Protein AF-A0A395UZF6-F1 (afdb_monomer_lite)

pLDDT: mean 83.6, std 13.87, range [28.94, 97.88]

Foldseek 3Di:
DLVVLLVCVVVVPPCSLVVLVVCLVVLVVVLVVDDDPPLVVNLVSLQSSLSSCVVPPNVSSLVSNLVSLLGPVNCVVAPLVCLLLPQLLLLLLLCLVVVLDPPVVSLVLLVLSLVLLVLVCVSDPNDDRLNSLLSSLVSCLVGPLVSSVVSVVVCVVSLNDELVSLLVNLLSCLVVLHDPVVSVVSLVSHDVPDPQLQSLLSVLLSLLSNLPDPSDDPVSNVVSLVVNLVSQQVQSDDPPDDDDPVSVVSNVVSCVVVVHDGRDDDDDDDDDDDPPPLQVVLLVQLLPDDEPVSLVVSLVCVLDVVSVHEDQDLVSLLSNLVSCCVHVVACVSVLVSCVSQLPPADCVSHNRSVPSLSNLLSRCVPPNCDPVVVVSCVVSDHSNSLSSPLSSCVNVPVSVVSVVSSVVSSVVSPSSRDDPVVVVVVVD

Secondary structure (DSSP, 8-state):
-HHHHHHHHHTT-TTHHHHHHHHHHHHHHHHHT---S-HHHHHHHHHHHHHHHTTT-HHHHHHHHHHHHHSHHHHHHTTHHIIIIIIIHHHHHHHHHTT-S-HHHHHHHHHHHHHHHHHHHHHS-SSS-HHHHHHHHHHHHHH-HHHHHHHHHHHHHTT---HHHHHHHHHHHHHHT--HHHHHHGGGGS--SS--HHHHHHHHHHHHHHHH-TTS-HHHHHHHHHHHHHHHHTT---TTPPPPHHHHHHHHHHHHHHT-----------------HHHHHHHHHHHT--SHHHHHHHHHHHH-GGG------HHHHHHHHHHHHHHHSSSHHHHHHHHHTTTTT-SSSSTTGGGTHHHHHHHHHHH-S-HHHHHHHHHS--TTHHHHHHHHHHHTT-HHHHHHHHHHHHHHHHHH---HHHHHTT--

Sequence (428 aa):
MGLLFKVLKTENTEGCNKLIRRFLPCINQSYQSNESFDITENVKKYFEIAYLYTNLDSDKSLEYIRKGLNSGVIRHGWRKDGIVDHFLLDALSIMWNKYYFELQELQGFTKKYFQMVLAINQITDENYRCSAIKKIIEILLENDFELAKDMMKAVVSNNLHINELILQYCMALVKVGEPVDEIVSWFDYFDIVNHNEESISMKLQILLMIYKSDWYDKKEKESIRDKIRYYADEGWISTPVQWDEDLFQFYLNFCQNENIDAHLRNMTKEYEAEKNSEKNKFCKKIAKCKTKKYLQKLCDELMDYHNHIIIQSGDDWDMIVDKVYEIDGNADKILAYMEACKYPHDVYYTSNSSYFYMPLGRIIEKEGLTTKVWNHLKKNGGYGDFISIIRAYDYINNKKMCKRLFTRFFQYCEFLVYDESYYEQNTE

Organism: NCBI:txid39491

Structure (mmCIF, N/CA/C/O backbone):
data_AF-A0A395UZF6-F1
#
_entry.id   AF-A0A395UZF6-F1
#
loop_
_atom_site.group_PDB
_atom_site.id
_atom_site.type_symbol
_atom_site.label_atom_id
_atom_site.label_alt_id
_atom_site.label_comp_id
_atom_site.label_asym_id
_atom_site.label_entity_id
_atom_site.label_seq_id
_atom_site.pdbx_PDB_ins_code
_atom_site.Cartn_x
_atom_site.Cartn_y
_atom_site.Cartn_z
_atom_site.occupancy
_atom_site.B_iso_or_equiv
_atom_site.auth_seq_id
_atom_site.auth_comp_id
_atom_site.auth_asym_id
_atom_site.auth_atom_id
_atom_site.pdbx_PDB_model_num
ATOM 1 N N . MET A 1 1 ? -45.062 -8.451 -4.310 1.00 66.44 1 MET A N 1
ATOM 2 C CA . MET A 1 1 ? -44.819 -9.830 -3.817 1.00 66.44 1 MET A CA 1
ATOM 3 C C . MET A 1 1 ? -43.603 -9.933 -2.899 1.00 66.44 1 MET A C 1
ATOM 5 O O . MET A 1 1 ? -43.775 -10.458 -1.811 1.00 66.44 1 MET A O 1
ATOM 9 N N . GLY A 1 2 ? -42.418 -9.416 -3.262 1.00 70.94 2 GLY A N 1
ATOM 10 C CA . GLY A 1 2 ? -41.223 -9.470 -2.393 1.00 70.94 2 GLY A CA 1
ATOM 11 C C . GLY A 1 2 ? -41.443 -8.926 -0.970 1.00 70.94 2 GLY A C 1
ATOM 12 O O . GLY A 1 2 ? -41.183 -9.630 0.001 1.00 70.94 2 GLY A O 1
ATOM 13 N N . LEU A 1 3 ? -42.048 -7.737 -0.843 1.00 75.44 3 LEU A N 1
ATOM 14 C CA . LEU A 1 3 ? -42.415 -7.136 0.451 1.00 75.44 3 LEU A CA 1
ATOM 15 C C . LEU A 1 3 ? -43.338 -8.022 1.307 1.00 75.44 3 LEU A C 1
ATOM 17 O O . LEU A 1 3 ? -43.130 -8.142 2.510 1.00 75.44 3 LEU A O 1
ATOM 21 N N . LEU A 1 4 ? -44.325 -8.683 0.694 1.00 79.06 4 LEU A N 1
ATOM 22 C CA . LEU A 1 4 ? -45.233 -9.596 1.396 1.00 79.06 4 LEU A CA 1
ATOM 23 C C . LEU A 1 4 ? -44.464 -10.791 1.976 1.00 79.06 4 LEU A C 1
ATOM 25 O O . LEU A 1 4 ? -44.625 -11.123 3.145 1.00 79.06 4 LEU A O 1
ATOM 29 N N . PHE A 1 5 ? -43.583 -11.405 1.183 1.00 81.12 5 PHE A N 1
ATOM 30 C CA . PHE A 1 5 ? -42.760 -12.518 1.655 1.00 81.12 5 PHE A CA 1
ATOM 31 C C . PHE A 1 5 ? -41.749 -12.100 2.722 1.00 81.12 5 PHE A C 1
ATOM 33 O O . PHE A 1 5 ? -41.476 -12.878 3.631 1.00 81.12 5 PHE A O 1
ATOM 40 N N . LYS A 1 6 ? -41.235 -10.867 2.660 1.00 80.88 6 LYS A N 1
ATOM 41 C CA . LYS A 1 6 ? -40.385 -10.304 3.713 1.00 80.88 6 LYS A CA 1
ATOM 42 C C . LYS A 1 6 ? -41.137 -10.205 5.041 1.00 80.88 6 LYS A C 1
ATOM 44 O O . LYS A 1 6 ? -40.594 -10.630 6.057 1.00 80.88 6 LYS A O 1
ATOM 49 N N . VAL A 1 7 ? -42.376 -9.706 5.033 1.00 82.62 7 VAL A N 1
ATOM 50 C CA . VAL A 1 7 ? -43.228 -9.634 6.236 1.00 82.62 7 VAL A CA 1
ATOM 51 C C . VAL A 1 7 ? -43.501 -11.035 6.786 1.00 82.62 7 VAL A C 1
ATOM 53 O O . VAL A 1 7 ? -43.159 -11.303 7.933 1.00 82.62 7 VAL A O 1
ATOM 56 N N . LEU A 1 8 ? -43.976 -11.964 5.948 1.00 80.62 8 LEU A N 1
ATOM 57 C CA . LEU A 1 8 ? -44.254 -13.354 6.352 1.00 80.62 8 LEU A CA 1
ATOM 58 C C . LEU A 1 8 ? -43.021 -14.067 6.927 1.00 80.62 8 LEU A C 1
ATOM 60 O O . LEU A 1 8 ? -43.118 -14.893 7.833 1.00 80.62 8 LEU A O 1
ATOM 64 N N . LYS A 1 9 ? -41.835 -13.775 6.386 1.00 82.62 9 LYS A N 1
ATOM 65 C CA . LYS A 1 9 ? -40.573 -14.321 6.892 1.00 82.62 9 LYS A CA 1
ATOM 66 C C . LYS A 1 9 ? -40.166 -13.695 8.224 1.00 82.62 9 LYS A C 1
ATOM 68 O O . LYS A 1 9 ? -39.694 -14.409 9.101 1.00 82.62 9 LYS A O 1
ATOM 73 N N . THR A 1 10 ? -40.376 -12.390 8.385 1.00 84.62 10 THR A N 1
ATOM 74 C CA . THR A 1 10 ? -40.090 -11.666 9.635 1.00 84.62 10 THR A CA 1
ATOM 75 C C . THR A 1 10 ? -40.987 -12.157 10.773 1.00 84.62 10 THR A C 1
ATOM 77 O O . THR A 1 10 ? -40.530 -12.294 11.903 1.00 84.62 10 THR A O 1
ATOM 80 N N . GLU A 1 11 ? -42.241 -12.489 10.465 1.00 86.31 11 GLU A N 1
ATOM 81 C CA . GLU A 1 11 ? -43.223 -13.020 11.417 1.00 86.31 11 GLU A CA 1
ATOM 82 C C . GLU A 1 11 ? -43.066 -14.527 11.700 1.00 86.31 11 GLU A C 1
ATOM 84 O O . GLU A 1 11 ? -43.846 -15.089 12.466 1.00 86.31 11 GLU A O 1
ATOM 89 N N . ASN A 1 12 ? -42.060 -15.196 11.114 1.00 79.38 12 ASN A N 1
ATOM 90 C CA . ASN A 1 12 ? -41.825 -16.640 11.257 1.00 79.38 12 ASN A CA 1
ATOM 91 C C . ASN A 1 12 ? -43.071 -17.499 10.956 1.00 79.38 12 ASN A C 1
ATOM 93 O O . ASN A 1 12 ? -43.308 -18.526 11.594 1.00 79.38 12 ASN A O 1
ATOM 97 N N . THR A 1 13 ? -43.874 -17.101 9.964 1.00 82.50 13 THR A N 1
ATOM 98 C CA . THR A 1 13 ? -45.094 -17.832 9.608 1.00 82.50 13 THR A CA 1
ATOM 99 C C . THR A 1 13 ? -44.775 -19.259 9.141 1.00 82.50 13 THR A C 1
ATOM 101 O O . THR A 1 13 ? -43.879 -19.485 8.318 1.00 82.50 13 THR A O 1
ATOM 104 N N . GLU A 1 14 ? -45.531 -20.243 9.631 1.00 80.75 14 GLU A N 1
ATOM 105 C CA . GLU A 1 14 ? -45.343 -21.650 9.272 1.00 80.75 14 GLU A CA 1
ATOM 106 C C . GLU A 1 14 ? -45.510 -21.874 7.756 1.00 80.75 14 GLU A C 1
ATOM 108 O O . GLU A 1 14 ? -46.382 -21.304 7.103 1.00 80.75 14 GLU A O 1
ATOM 113 N N . GLY A 1 15 ? -44.630 -22.681 7.154 1.00 78.19 15 GLY A N 1
ATOM 114 C CA . GLY A 1 15 ? -44.662 -22.963 5.713 1.00 78.19 15 GLY A CA 1
ATOM 115 C C . GLY A 1 15 ? -44.169 -21.825 4.803 1.00 78.19 15 GLY A C 1
ATOM 116 O O . GLY A 1 15 ? -44.029 -22.047 3.597 1.00 78.19 15 GLY A O 1
ATOM 117 N N . CYS A 1 16 ? -43.814 -20.656 5.352 1.00 82.75 16 CYS A N 1
ATOM 118 C CA . CYS A 1 16 ? -43.327 -19.497 4.596 1.00 82.75 16 CYS A CA 1
ATOM 119 C C . CYS A 1 16 ? -42.141 -19.842 3.676 1.00 82.75 16 CYS A C 1
ATOM 121 O O . CYS A 1 16 ? -42.172 -19.538 2.487 1.00 82.75 16 CYS A O 1
ATOM 123 N N . ASN A 1 17 ? -41.150 -20.598 4.162 1.00 81.50 17 ASN A N 1
ATOM 124 C CA . ASN A 1 17 ? -39.991 -21.010 3.357 1.00 81.50 17 ASN A CA 1
ATOM 125 C C . ASN A 1 17 ? -40.365 -21.830 2.106 1.00 81.50 17 ASN A C 1
ATOM 127 O O . ASN A 1 17 ? -39.710 -21.699 1.072 1.00 81.50 17 ASN A O 1
ATOM 131 N N . LYS A 1 18 ? -41.424 -22.655 2.165 1.00 84.19 18 LYS A N 1
ATOM 132 C CA . LYS A 1 18 ? -41.912 -23.404 0.990 1.00 84.19 18 LYS A CA 1
ATOM 133 C C . LYS A 1 18 ? -42.540 -22.465 -0.039 1.00 84.19 18 LYS A C 1
ATOM 135 O O . LYS A 1 18 ? -42.308 -22.634 -1.233 1.00 84.19 18 LYS A O 1
ATOM 140 N N . LEU A 1 19 ? -43.307 -21.475 0.421 1.00 82.88 19 LEU A N 1
ATOM 141 C CA . LEU A 1 19 ? -43.902 -20.463 -0.451 1.00 82.88 19 LEU A CA 1
ATOM 142 C C . LEU A 1 19 ? -42.824 -19.582 -1.085 1.00 82.88 19 LEU A C 1
ATOM 144 O O . LEU A 1 19 ? -42.825 -19.417 -2.301 1.00 82.88 19 LEU A O 1
ATOM 148 N N . ILE A 1 20 ? -41.859 -19.100 -0.295 1.00 83.94 20 ILE A N 1
ATOM 149 C CA . ILE A 1 20 ? -40.734 -18.309 -0.801 1.00 83.94 20 ILE A CA 1
ATOM 150 C C . ILE A 1 20 ? -40.001 -19.090 -1.890 1.00 83.94 20 ILE A C 1
ATOM 152 O O . ILE A 1 20 ? -39.905 -18.581 -2.999 1.00 83.94 20 ILE A O 1
ATOM 156 N N . ARG A 1 21 ? -39.582 -20.342 -1.641 1.00 84.25 21 ARG A N 1
ATOM 157 C CA . ARG A 1 21 ? -38.902 -21.177 -2.655 1.00 84.25 21 ARG A CA 1
ATOM 158 C C . ARG A 1 21 ? -39.674 -21.282 -3.970 1.00 84.25 21 ARG A C 1
ATOM 160 O O . ARG A 1 21 ? -39.063 -21.262 -5.031 1.00 84.25 21 ARG A O 1
ATOM 167 N N . ARG A 1 22 ? -41.004 -21.384 -3.908 1.00 85.31 22 ARG A N 1
ATOM 168 C CA . ARG A 1 22 ? -41.858 -21.505 -5.097 1.00 85.31 22 ARG A CA 1
ATOM 169 C C . ARG A 1 22 ? -41.918 -20.218 -5.920 1.00 85.31 22 ARG A C 1
ATOM 171 O O . ARG A 1 22 ? -41.963 -20.293 -7.141 1.00 85.31 22 ARG A O 1
ATOM 178 N N . PHE A 1 23 ? -41.955 -19.060 -5.266 1.00 85.25 23 PHE A N 1
ATOM 179 C CA . PHE A 1 23 ? -42.158 -17.772 -5.936 1.00 85.25 23 PHE A CA 1
ATOM 180 C C . PHE A 1 23 ? -40.865 -16.983 -6.168 1.00 85.25 23 PHE A C 1
ATOM 182 O O . PHE A 1 23 ? -40.879 -16.022 -6.935 1.00 85.25 23 PHE A O 1
ATOM 189 N N . LEU A 1 24 ? -39.750 -17.392 -5.558 1.00 83.38 24 LEU A N 1
ATOM 190 C CA . LEU A 1 24 ? -38.453 -16.726 -5.680 1.00 83.38 24 LEU A CA 1
ATOM 191 C C . LEU A 1 24 ? -37.985 -16.557 -7.133 1.00 83.38 24 LEU A C 1
ATOM 193 O O . LEU A 1 24 ? -37.580 -15.444 -7.461 1.00 83.38 24 LEU A O 1
ATOM 197 N N . PRO A 1 25 ? -38.096 -17.565 -8.028 1.00 83.62 25 PRO A N 1
ATOM 198 C CA . PRO A 1 25 ? -37.700 -17.398 -9.427 1.00 83.62 25 PRO A CA 1
ATOM 199 C C . PRO A 1 25 ? -38.507 -16.305 -10.138 1.00 83.62 25 PRO A C 1
ATOM 201 O O . PRO A 1 25 ? -37.929 -15.455 -10.805 1.00 83.62 25 PRO A O 1
ATOM 204 N N . CYS A 1 26 ? -39.829 -16.262 -9.930 1.00 82.69 26 CYS A N 1
ATOM 205 C CA . CYS A 1 26 ? -40.695 -15.237 -10.522 1.00 82.69 26 CYS A CA 1
ATOM 206 C C . CYS A 1 26 ? -40.400 -13.839 -9.966 1.00 82.69 26 CYS A C 1
ATOM 208 O O . CYS A 1 26 ? -40.406 -12.860 -10.707 1.00 82.69 26 CYS A O 1
ATOM 210 N N . ILE A 1 27 ? -40.143 -13.743 -8.657 1.00 79.00 27 ILE A N 1
ATOM 211 C CA . ILE A 1 27 ? -39.750 -12.490 -8.006 1.00 79.00 27 ILE A CA 1
ATOM 212 C C . ILE A 1 27 ? -38.432 -11.995 -8.608 1.00 79.00 27 ILE A C 1
ATOM 214 O O . ILE A 1 27 ? -38.342 -10.837 -8.999 1.00 79.00 27 ILE A O 1
ATOM 218 N N . ASN A 1 28 ? -37.444 -12.880 -8.733 1.00 78.06 28 ASN A N 1
ATOM 219 C CA . ASN A 1 28 ? -36.131 -12.551 -9.265 1.00 78.06 28 ASN A CA 1
ATOM 220 C C . ASN A 1 28 ? -36.187 -12.113 -10.738 1.00 78.06 28 ASN A C 1
ATOM 222 O O . ASN A 1 28 ? -35.665 -11.061 -11.097 1.00 78.06 28 ASN A O 1
ATOM 226 N N . GLN A 1 29 ? -36.909 -12.862 -11.573 1.00 77.75 29 GLN A N 1
ATOM 227 C CA . GLN A 1 29 ? -37.094 -12.543 -12.989 1.00 77.75 29 GLN A CA 1
ATOM 228 C C . GLN A 1 29 ? -37.796 -11.190 -13.187 1.00 77.75 29 GLN A C 1
ATOM 230 O O . GLN A 1 29 ? -37.397 -10.401 -14.038 1.00 77.75 29 GLN A O 1
ATOM 235 N N . SER A 1 30 ? -38.793 -10.880 -12.350 1.00 72.25 30 SER A N 1
ATOM 236 C CA . SER A 1 30 ? -39.470 -9.578 -12.357 1.00 72.25 30 SER A CA 1
ATOM 237 C C . SER A 1 30 ? -38.556 -8.412 -11.959 1.00 72.25 30 SER A C 1
ATOM 239 O O . SER A 1 30 ? -38.869 -7.268 -12.301 1.00 72.25 30 SER A O 1
ATOM 241 N N . TYR A 1 31 ? -37.493 -8.674 -11.193 1.00 69.88 31 TYR A N 1
ATOM 242 C CA . TYR A 1 31 ? -36.510 -7.664 -10.806 1.00 69.88 31 TYR A CA 1
ATOM 243 C C . TYR A 1 31 ? -35.458 -7.442 -11.893 1.00 69.88 31 TYR A C 1
ATOM 245 O O . TYR A 1 31 ? -35.131 -6.290 -12.157 1.00 69.88 31 TYR A O 1
ATOM 253 N N . GLN A 1 32 ? -35.004 -8.503 -12.569 1.00 66.75 32 GLN A N 1
ATOM 254 C CA . GLN A 1 32 ? -34.082 -8.402 -13.710 1.00 66.75 32 GLN A CA 1
ATOM 255 C C . GLN A 1 32 ? -34.694 -7.652 -14.901 1.00 66.75 32 GLN A C 1
ATOM 257 O O . GLN A 1 32 ? -33.994 -6.946 -15.615 1.00 66.75 32 GLN A O 1
ATOM 262 N N . SER A 1 33 ? -36.010 -7.760 -15.110 1.00 58.94 33 SER A N 1
ATOM 263 C CA . SER A 1 33 ? -36.696 -7.094 -16.223 1.00 58.94 33 SER A CA 1
ATOM 264 C C . SER A 1 33 ? -37.030 -5.615 -15.979 1.00 58.94 33 SER A C 1
ATOM 266 O O . SER A 1 33 ? -37.571 -4.978 -16.875 1.00 58.94 33 SER A O 1
ATOM 268 N N . ASN A 1 34 ? -36.799 -5.081 -14.771 1.00 58.50 34 ASN A N 1
ATOM 269 C CA . ASN A 1 34 ? -37.222 -3.735 -14.359 1.00 58.50 34 ASN A CA 1
ATOM 270 C C . ASN A 1 34 ? -36.181 -3.074 -13.438 1.00 58.50 34 ASN A C 1
ATOM 272 O O . ASN A 1 34 ? -36.467 -2.767 -12.265 1.00 58.50 34 ASN A O 1
ATOM 276 N N . GLU A 1 35 ? -34.970 -2.855 -13.950 1.00 61.06 35 GLU A N 1
ATOM 277 C CA . GLU A 1 35 ? -34.053 -1.920 -13.300 1.00 61.06 35 GLU A CA 1
ATOM 278 C C . GLU A 1 35 ? -34.711 -0.537 -13.249 1.00 61.06 35 GLU A C 1
ATOM 280 O O . GLU A 1 35 ? -35.171 0.000 -14.257 1.00 61.06 35 GLU A O 1
ATOM 285 N N . SER A 1 36 ? -34.843 0.006 -12.037 1.00 60.47 36 SER A N 1
ATOM 286 C CA . SER A 1 36 ? -35.372 1.356 -11.852 1.00 60.47 36 SER A CA 1
ATOM 287 C C . SER A 1 36 ? -34.306 2.365 -12.257 1.00 60.47 36 SER A C 1
ATOM 289 O O . SER A 1 36 ? -33.119 2.131 -12.030 1.00 60.47 36 SER A O 1
ATOM 291 N N . PHE A 1 37 ? -34.727 3.511 -12.785 1.00 62.56 37 PHE A N 1
ATOM 292 C CA . PHE A 1 37 ? -33.832 4.655 -12.953 1.00 62.56 37 PHE A CA 1
ATOM 293 C C . PHE A 1 37 ? -33.374 5.211 -11.586 1.00 62.56 37 PHE A C 1
ATOM 295 O O . PHE A 1 37 ? -32.299 5.797 -11.485 1.00 62.56 37 PHE A O 1
ATOM 302 N N . ASP A 1 38 ? -34.151 4.991 -10.513 1.00 71.31 38 ASP A N 1
ATOM 303 C CA . ASP A 1 38 ? -33.726 5.299 -9.144 1.00 71.31 38 ASP A CA 1
ATOM 304 C C . ASP A 1 38 ? -32.830 4.181 -8.586 1.00 71.31 38 ASP A C 1
ATOM 306 O O . ASP A 1 38 ? -33.272 3.095 -8.196 1.00 71.31 38 ASP A O 1
ATOM 310 N N . ILE A 1 39 ? -31.539 4.494 -8.489 1.00 68.69 39 ILE A N 1
ATOM 311 C CA . ILE A 1 39 ? -30.491 3.617 -7.959 1.00 68.69 39 ILE A CA 1
ATOM 312 C C . ILE A 1 39 ? -30.813 3.156 -6.521 1.00 68.69 39 ILE A C 1
ATOM 314 O O . ILE A 1 39 ? -30.500 2.025 -6.140 1.00 68.69 39 ILE A O 1
ATOM 318 N N . THR A 1 40 ? -31.499 3.979 -5.721 1.00 75.06 40 THR A N 1
ATOM 319 C CA . THR A 1 40 ? -31.878 3.653 -4.334 1.00 75.06 40 THR A CA 1
ATOM 320 C C . THR A 1 40 ? -32.916 2.535 -4.274 1.00 75.06 40 THR A C 1
ATOM 322 O O . THR A 1 40 ? -32.897 1.705 -3.359 1.00 75.06 40 THR A O 1
ATOM 325 N N . GLU A 1 41 ? -33.831 2.487 -5.242 1.00 76.38 41 GLU A N 1
ATOM 326 C CA . GLU A 1 41 ? -34.804 1.402 -5.344 1.00 76.38 41 GLU A CA 1
ATOM 327 C C . GLU A 1 41 ? -34.117 0.088 -5.704 1.00 76.38 41 GLU A C 1
ATOM 329 O O . GLU A 1 41 ? -34.436 -0.944 -5.114 1.00 76.38 41 GLU A O 1
ATOM 334 N N . ASN A 1 42 ? -33.129 0.120 -6.598 1.00 76.31 42 ASN A N 1
ATOM 335 C CA . ASN A 1 42 ? -32.371 -1.073 -6.981 1.00 76.31 42 ASN A CA 1
ATOM 336 C C . ASN A 1 42 ? -31.576 -1.646 -5.796 1.00 76.31 42 ASN A C 1
ATOM 338 O O . ASN A 1 42 ? -31.652 -2.846 -5.534 1.00 76.31 42 ASN A O 1
ATOM 342 N N . VAL A 1 43 ? -30.928 -0.795 -4.991 1.00 80.31 43 VAL A N 1
ATOM 343 C CA . VAL A 1 43 ? -30.277 -1.201 -3.728 1.00 80.31 43 VAL A CA 1
ATOM 344 C C . VAL A 1 43 ? -31.250 -1.922 -2.791 1.00 80.31 43 VAL A C 1
ATOM 346 O O . VAL A 1 43 ? -30.945 -2.999 -2.273 1.00 80.31 43 VAL A O 1
ATOM 349 N N . LYS A 1 44 ? -32.435 -1.338 -2.562 1.00 83.12 44 LYS A N 1
ATOM 350 C CA . LYS A 1 44 ? -33.450 -1.929 -1.676 1.00 83.12 44 LYS A CA 1
ATOM 351 C C . LYS A 1 44 ? -33.897 -3.293 -2.188 1.00 83.12 44 LYS A C 1
ATOM 353 O O . LYS A 1 44 ? -33.957 -4.234 -1.400 1.00 83.12 44 LYS A O 1
ATOM 358 N N . LYS A 1 45 ? -34.155 -3.413 -3.495 1.00 83.56 45 LYS A N 1
ATOM 359 C CA . LYS A 1 45 ? -34.536 -4.679 -4.137 1.00 83.56 45 LYS A CA 1
ATOM 360 C C . LYS A 1 45 ? -33.479 -5.757 -3.895 1.00 83.56 45 LYS A C 1
ATOM 362 O O . LYS A 1 45 ? -33.829 -6.848 -3.455 1.00 83.56 45 LYS A O 1
ATOM 367 N N . TYR A 1 46 ? -32.198 -5.442 -4.089 1.00 86.44 46 TYR A N 1
ATOM 368 C CA . TYR A 1 46 ? -31.110 -6.389 -3.844 1.00 86.44 46 TYR A CA 1
ATOM 369 C C . TYR A 1 46 ? -31.082 -6.896 -2.397 1.00 86.44 46 TYR A C 1
ATOM 371 O O . TYR A 1 46 ? -31.067 -8.105 -2.167 1.00 86.44 46 TYR A O 1
ATOM 379 N N . PHE A 1 47 ? -31.175 -6.008 -1.406 1.00 87.62 47 PHE A N 1
ATOM 380 C CA . PHE A 1 47 ? -31.197 -6.437 -0.004 1.00 87.62 47 PHE A CA 1
ATOM 381 C C . PHE A 1 47 ? -32.476 -7.178 0.397 1.00 87.62 47 PHE A C 1
ATOM 383 O O . PHE A 1 47 ? -32.433 -8.058 1.258 1.00 87.62 47 PHE A O 1
ATOM 390 N N . GLU A 1 48 ? -33.613 -6.875 -0.227 1.00 87.06 48 GLU A N 1
ATOM 391 C CA . GLU A 1 48 ? -34.843 -7.639 -0.024 1.00 87.06 48 GLU A CA 1
ATOM 392 C C . GLU A 1 48 ? -34.725 -9.059 -0.569 1.00 87.06 48 GLU A C 1
ATOM 394 O O . GLU A 1 48 ? -35.071 -10.006 0.137 1.00 87.06 48 GLU A O 1
ATOM 399 N N . ILE A 1 49 ? -34.186 -9.230 -1.777 1.00 87.06 49 ILE A N 1
ATOM 400 C CA . ILE A 1 49 ? -33.951 -10.555 -2.357 1.00 87.06 49 ILE A CA 1
ATOM 401 C C . ILE A 1 49 ? -32.954 -11.338 -1.495 1.00 87.06 49 ILE A C 1
ATOM 403 O O . ILE A 1 49 ? -33.229 -12.486 -1.145 1.00 87.06 49 ILE A O 1
ATOM 407 N N . ALA A 1 50 ? -31.853 -10.709 -1.069 1.00 89.19 50 ALA A N 1
ATOM 408 C CA . ALA A 1 50 ? -30.899 -11.324 -0.149 1.00 89.19 50 ALA A CA 1
ATOM 409 C C . ALA A 1 50 ? -31.583 -11.840 1.126 1.00 89.19 50 ALA A C 1
ATOM 411 O O . ALA A 1 50 ? -31.428 -13.002 1.505 1.00 89.19 50 ALA A O 1
ATOM 412 N N . TYR A 1 51 ? -32.411 -11.001 1.753 1.00 88.44 51 TYR A N 1
ATOM 413 C CA . TYR A 1 51 ? -33.165 -11.389 2.939 1.00 88.44 51 TYR A CA 1
ATOM 414 C C . TYR A 1 51 ? -34.110 -12.566 2.670 1.00 88.44 51 TYR A C 1
ATOM 416 O O . TYR A 1 51 ? -34.256 -13.450 3.513 1.00 88.44 51 TYR A O 1
ATOM 424 N N . LEU A 1 52 ? -34.742 -12.636 1.494 1.00 88.00 52 LEU A N 1
ATOM 425 C CA . LEU A 1 52 ? -35.592 -13.770 1.124 1.00 88.00 52 LEU A CA 1
ATOM 426 C C . LEU A 1 52 ? -34.794 -15.068 0.954 1.00 88.00 52 LEU A C 1
ATOM 428 O O . LEU A 1 52 ? -35.286 -16.116 1.374 1.00 88.00 52 LEU A O 1
ATOM 432 N N . TYR A 1 53 ? -33.559 -15.000 0.456 1.00 87.62 53 TYR A N 1
ATOM 433 C CA . TYR A 1 53 ? -32.655 -16.149 0.339 1.00 87.62 53 TYR A CA 1
ATOM 434 C C . TYR A 1 53 ? -32.062 -16.632 1.673 1.00 87.62 53 TYR A C 1
ATOM 436 O O . TYR A 1 53 ? -31.639 -17.784 1.762 1.00 87.62 53 TYR A O 1
ATOM 444 N N . THR A 1 54 ? -32.083 -15.826 2.741 1.00 82.88 54 THR A N 1
ATOM 445 C CA . THR A 1 54 ? -31.544 -16.224 4.059 1.00 82.88 54 THR A CA 1
ATOM 446 C C . THR A 1 54 ? -32.133 -17.567 4.536 1.00 82.88 54 THR A C 1
ATOM 448 O O . THR A 1 54 ? -33.347 -17.753 4.507 1.00 82.88 54 THR A O 1
ATOM 451 N N . ASN A 1 55 ? -31.311 -18.522 4.980 1.00 80.69 55 ASN A N 1
ATOM 452 C CA . ASN A 1 55 ? -31.722 -19.891 5.365 1.00 80.69 55 ASN A CA 1
ATOM 453 C C . ASN A 1 55 ? -32.304 -20.770 4.231 1.00 80.69 55 ASN A C 1
ATOM 455 O O . ASN A 1 55 ? -32.739 -21.892 4.495 1.00 80.69 55 ASN A O 1
ATOM 459 N N . LEU A 1 56 ? -32.336 -20.287 2.984 1.00 84.81 56 LEU A N 1
ATOM 460 C CA . LEU A 1 56 ? -32.696 -21.073 1.799 1.00 84.81 56 LEU A CA 1
ATOM 461 C C . LEU A 1 56 ? -31.463 -21.381 0.953 1.00 84.81 56 LEU A C 1
ATOM 463 O O . LEU A 1 56 ? -31.276 -22.535 0.584 1.00 84.81 56 LEU A O 1
ATOM 467 N N . ASP A 1 57 ? -30.668 -20.349 0.677 1.00 85.31 57 ASP A N 1
ATOM 468 C CA . ASP A 1 57 ? -29.431 -20.395 -0.100 1.00 85.31 57 ASP A CA 1
ATOM 469 C C . ASP A 1 57 ? -28.536 -19.234 0.368 1.00 85.31 57 ASP A C 1
ATOM 471 O O . ASP A 1 57 ? -28.829 -18.056 0.133 1.00 85.31 57 ASP A O 1
ATOM 475 N N . SER A 1 58 ? -27.487 -19.560 1.126 1.00 85.50 58 SER A N 1
ATOM 476 C CA . SER A 1 58 ? -26.565 -18.565 1.683 1.00 85.50 58 SER A CA 1
ATOM 477 C C . SER A 1 58 ? -25.742 -17.867 0.609 1.00 85.50 58 SER A C 1
ATOM 479 O O . SER A 1 58 ? -25.439 -16.684 0.763 1.00 85.50 58 SER A O 1
ATOM 481 N N . ASP A 1 59 ? -25.418 -18.571 -0.471 1.00 85.50 59 ASP A N 1
ATOM 482 C CA . ASP A 1 59 ? -24.513 -18.083 -1.504 1.00 85.50 59 ASP A CA 1
ATOM 483 C C . ASP A 1 59 ? -25.248 -17.077 -2.384 1.00 85.50 59 ASP A C 1
ATOM 485 O O . ASP A 1 59 ? -24.770 -15.957 -2.572 1.00 85.50 59 ASP A O 1
ATOM 489 N N . LYS A 1 60 ? -26.491 -17.391 -2.777 1.00 85.00 60 LYS A N 1
ATOM 490 C CA . LYS A 1 60 ? -27.387 -16.421 -3.422 1.00 85.00 60 LYS A CA 1
ATOM 491 C C . LYS A 1 60 ? -27.674 -15.230 -2.518 1.00 85.00 60 LYS A C 1
ATOM 493 O O . LYS A 1 60 ? -27.633 -14.089 -2.971 1.00 85.00 60 LYS A O 1
ATOM 498 N N . SER A 1 61 ? -27.931 -15.459 -1.228 1.00 86.94 61 SER A N 1
ATOM 499 C CA . SER A 1 61 ? -28.121 -14.357 -0.278 1.00 86.94 61 SER A CA 1
ATOM 500 C C . SER A 1 61 ? -26.913 -13.415 -0.264 1.00 86.94 61 SER A C 1
ATOM 502 O O . SER A 1 61 ? -27.092 -12.198 -0.243 1.00 86.94 61 SER A O 1
ATOM 504 N N . LEU A 1 62 ? -25.696 -13.961 -0.269 1.00 85.56 62 LEU A N 1
ATOM 505 C CA . LEU A 1 62 ? -24.460 -13.187 -0.263 1.00 85.56 62 LEU A CA 1
ATOM 506 C C . LEU A 1 62 ? -24.239 -12.438 -1.584 1.00 85.56 62 LEU A C 1
ATOM 508 O O . LEU A 1 62 ? -23.871 -11.264 -1.556 1.00 85.56 62 LEU A O 1
ATOM 512 N N . GLU A 1 63 ? -24.506 -13.084 -2.720 1.00 85.12 63 GLU A N 1
ATOM 513 C CA . GLU A 1 63 ? -24.456 -12.492 -4.063 1.00 85.12 63 GLU A CA 1
ATOM 514 C C . GLU A 1 63 ? -25.322 -11.225 -4.143 1.00 85.12 63 GLU A C 1
ATOM 516 O O . GLU A 1 63 ? -24.848 -10.159 -4.532 1.00 85.12 63 GLU A O 1
ATOM 521 N N . TYR A 1 64 ? -26.570 -11.295 -3.672 1.00 86.25 64 TYR A N 1
ATOM 522 C CA . TYR A 1 64 ? -27.469 -10.140 -3.674 1.00 86.25 64 TYR A CA 1
ATOM 523 C C . TYR A 1 64 ? -27.041 -9.029 -2.712 1.00 86.25 64 TYR A C 1
ATOM 525 O O . TYR A 1 64 ? -27.203 -7.851 -3.031 1.00 86.25 64 TYR A O 1
ATOM 533 N N . ILE A 1 65 ? -26.451 -9.363 -1.558 1.00 86.88 65 ILE A N 1
ATOM 534 C CA . ILE A 1 65 ? -25.855 -8.345 -0.676 1.00 86.88 65 ILE A CA 1
ATOM 535 C C . ILE A 1 65 ? -24.728 -7.620 -1.413 1.00 86.88 65 ILE A C 1
ATOM 537 O O . ILE A 1 65 ? -24.685 -6.391 -1.415 1.00 86.88 65 ILE A O 1
ATOM 541 N N . ARG A 1 66 ? -23.844 -8.369 -2.073 1.00 83.31 66 ARG A N 1
ATOM 542 C CA . ARG A 1 66 ? -22.726 -7.820 -2.844 1.00 83.31 66 ARG A CA 1
ATOM 543 C C . ARG A 1 66 ? -23.198 -6.922 -3.992 1.00 83.31 66 ARG A C 1
ATOM 545 O O . ARG A 1 66 ? -22.668 -5.820 -4.136 1.00 83.31 66 ARG A O 1
ATOM 552 N N . LYS A 1 67 ? -24.239 -7.320 -4.731 1.00 81.38 67 LYS A N 1
ATOM 553 C CA . LYS A 1 67 ? -24.895 -6.486 -5.759 1.00 81.38 67 LYS A CA 1
ATOM 554 C C . LYS A 1 67 ? -25.436 -5.178 -5.179 1.00 81.38 67 LYS A C 1
ATOM 556 O O . LYS A 1 67 ? -25.136 -4.099 -5.684 1.00 81.38 67 LYS A O 1
ATOM 561 N N . GLY A 1 68 ? -26.150 -5.257 -4.053 1.00 81.38 68 GLY A N 1
ATOM 562 C CA . GLY A 1 68 ? -26.655 -4.080 -3.340 1.00 81.38 68 GLY A CA 1
ATOM 563 C C . GLY A 1 68 ? -25.544 -3.122 -2.908 1.00 81.38 68 GLY A C 1
ATOM 564 O O . GLY A 1 68 ? -25.655 -1.916 -3.117 1.00 81.38 68 GLY A O 1
ATOM 565 N N . LEU A 1 69 ? -24.444 -3.652 -2.364 1.00 79.31 69 LEU A N 1
ATOM 566 C CA . LEU A 1 69 ? -23.296 -2.853 -1.933 1.00 79.31 69 LEU A CA 1
ATOM 567 C C . LEU A 1 69 ? -22.576 -2.159 -3.093 1.00 79.31 69 LEU A C 1
ATOM 569 O O . LEU A 1 69 ? -22.004 -1.091 -2.877 1.00 79.31 69 LEU A O 1
ATOM 573 N N . ASN A 1 70 ? -22.543 -2.747 -4.291 1.00 74.19 70 ASN A N 1
ATOM 574 C CA . ASN A 1 70 ? -21.838 -2.192 -5.458 1.00 74.19 70 ASN A CA 1
ATOM 575 C C . ASN A 1 70 ? -22.679 -1.235 -6.306 1.00 74.19 70 ASN A C 1
ATOM 577 O O . ASN A 1 70 ? -22.141 -0.546 -7.167 1.00 74.19 70 ASN A O 1
ATOM 581 N N . SER A 1 71 ? -23.964 -1.091 -5.991 1.00 72.00 71 SER A N 1
ATOM 582 C CA . SER A 1 71 ? -24.816 -0.074 -6.597 1.00 72.00 71 SER A CA 1
ATOM 583 C C . SER A 1 71 ? -24.392 1.357 -6.203 1.00 72.00 71 SER A C 1
ATOM 585 O O . SER A 1 71 ? -23.987 1.624 -5.064 1.00 72.00 71 SER A O 1
ATOM 587 N N . GLY A 1 72 ? -24.503 2.298 -7.150 1.00 60.12 72 GLY A N 1
ATOM 588 C CA . GLY A 1 72 ? -23.902 3.641 -7.094 1.00 60.12 72 GLY A CA 1
ATOM 589 C C . GLY A 1 72 ? -24.237 4.496 -5.861 1.00 60.12 72 GLY A C 1
ATOM 590 O O . GLY A 1 72 ? -23.412 5.299 -5.432 1.00 60.12 72 GLY A O 1
ATOM 591 N N . VAL A 1 73 ? -25.394 4.292 -5.222 1.00 59.91 73 VAL A N 1
ATOM 592 C CA . VAL A 1 73 ? -25.784 5.039 -4.006 1.00 59.91 73 VAL A CA 1
ATOM 593 C C . VAL A 1 73 ? -24.966 4.612 -2.781 1.00 59.91 73 VAL A C 1
ATOM 595 O O . VAL A 1 73 ? -24.583 5.454 -1.971 1.00 59.91 73 VAL A O 1
ATOM 598 N N . ILE A 1 74 ? -24.646 3.321 -2.642 1.00 64.06 74 ILE A N 1
ATOM 599 C CA . ILE A 1 74 ? -23.816 2.823 -1.529 1.00 64.06 74 ILE A CA 1
ATOM 600 C C . ILE A 1 74 ? -22.322 3.007 -1.827 1.00 64.06 74 ILE A C 1
ATOM 602 O O . ILE A 1 74 ? -21.522 3.170 -0.902 1.00 64.06 74 ILE A O 1
ATOM 606 N N . ARG A 1 75 ? -21.953 3.075 -3.112 1.00 58.16 75 ARG A N 1
ATOM 607 C CA . ARG A 1 75 ? -20.584 3.315 -3.584 1.00 58.16 75 ARG A CA 1
ATOM 608 C C . ARG A 1 75 ? -19.954 4.579 -2.980 1.00 58.16 75 ARG A C 1
ATOM 610 O O . ARG A 1 75 ? -18.874 4.480 -2.402 1.00 58.16 75 ARG A O 1
ATOM 617 N N . HIS A 1 76 ? -20.621 5.735 -3.047 1.00 58.56 76 HIS A N 1
ATOM 618 C CA . HIS A 1 76 ? -20.077 6.990 -2.499 1.00 58.56 76 HIS A CA 1
ATOM 619 C C . HIS A 1 76 ? -20.055 7.029 -0.965 1.00 58.56 76 HIS A C 1
ATOM 621 O O . HIS A 1 76 ? -19.181 7.664 -0.375 1.00 58.56 76 HIS A O 1
ATOM 627 N N . GLY A 1 77 ? -20.986 6.332 -0.307 1.00 57.16 77 GLY A N 1
ATOM 628 C CA . GLY A 1 77 ? -21.100 6.343 1.153 1.00 57.16 77 GLY A CA 1
ATOM 629 C C . GLY A 1 77 ? -19.937 5.658 1.879 1.00 57.16 77 GLY A C 1
ATOM 630 O O . GLY A 1 77 ? -19.642 6.023 3.013 1.00 57.16 77 GLY A O 1
ATOM 631 N N . TRP A 1 78 ? -19.273 4.690 1.235 1.00 62.72 78 TRP A N 1
ATOM 632 C CA . TRP A 1 78 ? -18.261 3.832 1.872 1.00 62.72 78 TRP A CA 1
ATOM 633 C C . TRP A 1 78 ? -16.816 4.127 1.451 1.00 62.72 78 TRP A C 1
ATOM 635 O O . TRP A 1 78 ? -15.918 3.461 1.956 1.00 62.72 78 TRP A O 1
ATOM 645 N N . ARG A 1 79 ? -16.578 5.094 0.545 1.00 71.12 79 ARG A N 1
ATOM 646 C CA . ARG A 1 79 ? -15.233 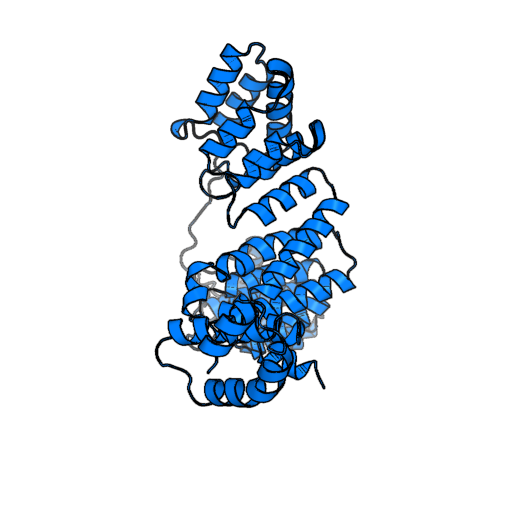5.452 0.031 1.00 71.12 79 ARG A CA 1
ATOM 647 C C . ARG A 1 79 ? -14.372 4.219 -0.291 1.00 71.12 79 ARG A C 1
ATOM 649 O O . ARG A 1 79 ? -13.245 4.080 0.189 1.00 71.12 79 ARG A O 1
ATOM 656 N N . LYS A 1 80 ? -14.951 3.268 -1.035 1.00 76.19 80 LYS A N 1
ATOM 657 C CA . LYS A 1 80 ? -14.323 1.966 -1.330 1.00 76.19 80 LYS A CA 1
ATOM 658 C C . LYS A 1 80 ? -12.976 2.121 -2.035 1.00 76.19 80 LYS A C 1
ATOM 660 O O . LYS A 1 80 ? -12.065 1.349 -1.766 1.00 76.19 80 LYS A O 1
ATOM 665 N N . ASP A 1 81 ? -12.871 3.144 -2.873 1.00 75.88 81 ASP A N 1
ATOM 666 C CA . ASP A 1 81 ? -11.646 3.646 -3.486 1.00 75.88 81 ASP A CA 1
ATOM 667 C C . ASP A 1 81 ? -10.570 3.931 -2.431 1.00 75.88 81 ASP A C 1
ATOM 669 O O . ASP A 1 81 ? -9.513 3.318 -2.452 1.00 75.88 81 ASP A O 1
ATOM 673 N N . GLY A 1 82 ? -10.852 4.742 -1.409 1.00 79.50 82 GLY A N 1
ATOM 674 C CA . GLY A 1 82 ? -9.885 5.000 -0.334 1.00 79.50 82 GLY A CA 1
ATOM 675 C C . GLY A 1 82 ? -9.468 3.734 0.431 1.00 79.50 82 GLY A C 1
ATOM 676 O O . GLY A 1 82 ? -8.288 3.530 0.711 1.00 79.50 82 GLY A O 1
ATOM 677 N N . ILE A 1 83 ? -10.423 2.853 0.745 1.00 85.88 83 ILE A N 1
ATOM 678 C CA . ILE A 1 83 ? -10.142 1.621 1.502 1.00 85.88 83 ILE A CA 1
ATOM 679 C C . ILE A 1 83 ? -9.252 0.662 0.702 1.00 85.88 83 ILE A C 1
ATOM 681 O O . ILE A 1 83 ? -8.305 0.102 1.256 1.00 85.88 83 ILE A O 1
ATOM 685 N N . VAL A 1 84 ? -9.556 0.455 -0.579 1.00 87.69 84 VAL A N 1
ATOM 686 C CA . VAL A 1 84 ? -8.853 -0.517 -1.423 1.00 87.69 84 VAL A CA 1
ATOM 687 C C . VAL A 1 84 ? -7.582 0.085 -2.017 1.00 87.69 84 VAL A C 1
ATOM 689 O O . VAL A 1 84 ? -6.510 -0.500 -1.870 1.00 87.69 84 VAL A O 1
ATOM 692 N N . ASP A 1 85 ? -7.663 1.269 -2.616 1.00 85.25 85 ASP A N 1
ATOM 693 C CA . ASP A 1 85 ? -6.549 1.882 -3.349 1.00 85.25 85 ASP A CA 1
ATOM 694 C C . ASP A 1 85 ? -5.420 2.316 -2.403 1.00 85.25 85 ASP A C 1
ATOM 696 O O . ASP A 1 85 ? -4.252 2.251 -2.775 1.00 85.25 85 ASP A O 1
ATOM 700 N N . HIS A 1 86 ? -5.748 2.711 -1.164 1.00 86.12 86 HIS A N 1
ATOM 701 C CA . HIS A 1 86 ? -4.757 3.203 -0.201 1.00 86.12 86 HIS A CA 1
ATOM 702 C C . HIS A 1 86 ? -4.512 2.209 0.939 1.00 86.12 86 HIS A C 1
ATOM 704 O O . HIS A 1 86 ? -3.404 1.696 1.091 1.00 86.12 86 HIS A O 1
ATOM 710 N N . PHE A 1 87 ? -5.528 1.909 1.756 1.00 89.88 87 PHE A N 1
ATOM 711 C CA . PHE A 1 87 ? -5.297 1.158 2.998 1.00 89.88 87 PHE A CA 1
ATOM 712 C C . PHE A 1 87 ? -4.985 -0.320 2.765 1.00 89.88 87 PHE A C 1
ATOM 714 O O . PHE A 1 87 ? -4.093 -0.864 3.421 1.00 89.88 87 PHE A O 1
ATOM 721 N N . LEU A 1 88 ? -5.694 -0.983 1.847 1.00 93.62 88 LEU A N 1
ATOM 722 C CA . LEU A 1 88 ? -5.410 -2.378 1.516 1.00 93.62 88 LEU A CA 1
ATOM 723 C C . LEU A 1 88 ? -4.062 -2.522 0.807 1.00 93.62 88 LEU A C 1
ATOM 725 O O . LEU A 1 88 ? -3.322 -3.450 1.126 1.00 93.62 88 LEU A O 1
ATOM 729 N N . LEU A 1 89 ? -3.723 -1.596 -0.093 1.00 93.75 89 LEU A N 1
ATOM 730 C CA . LEU A 1 89 ? -2.425 -1.582 -0.767 1.00 93.75 89 LEU A CA 1
ATOM 731 C C . LEU A 1 89 ? -1.268 -1.410 0.217 1.00 93.75 89 LEU A C 1
ATOM 733 O O . LEU A 1 89 ? -0.295 -2.158 0.161 1.00 93.75 89 LEU A O 1
ATOM 737 N N . ASP A 1 90 ? -1.391 -0.479 1.164 1.00 92.44 90 ASP A N 1
ATOM 738 C CA . ASP A 1 90 ? -0.407 -0.302 2.232 1.00 92.44 90 ASP A CA 1
ATOM 739 C C . ASP A 1 90 ? -0.251 -1.577 3.071 1.00 92.44 90 ASP A C 1
ATOM 741 O O . ASP A 1 90 ? 0.865 -1.954 3.430 1.00 92.44 90 ASP A O 1
ATOM 745 N N . ALA A 1 91 ? -1.353 -2.274 3.361 1.00 95.56 91 ALA A N 1
ATOM 746 C CA . ALA A 1 91 ? -1.309 -3.531 4.099 1.00 95.56 91 ALA A CA 1
ATOM 747 C C . ALA A 1 91 ? -0.633 -4.645 3.283 1.00 95.56 91 ALA A C 1
ATOM 749 O O . ALA A 1 91 ? 0.183 -5.388 3.825 1.00 95.56 91 ALA A O 1
ATOM 750 N N . LEU A 1 92 ? -0.945 -4.744 1.987 1.00 96.62 92 LEU A N 1
ATOM 751 C CA . LEU A 1 92 ? -0.348 -5.705 1.060 1.00 96.62 92 LEU A CA 1
ATOM 752 C C . LEU A 1 92 ? 1.157 -5.453 0.885 1.00 96.62 92 LEU A C 1
ATOM 754 O O . LEU A 1 92 ? 1.935 -6.403 0.898 1.00 96.62 92 LEU A O 1
ATOM 758 N N . SER A 1 93 ? 1.574 -4.187 0.817 1.00 95.56 93 SER A N 1
ATOM 759 C CA . SER A 1 93 ? 2.984 -3.787 0.762 1.00 95.56 93 SER A CA 1
ATOM 760 C C . SER A 1 93 ? 3.773 -4.295 1.970 1.00 95.56 93 SER A C 1
ATOM 762 O O . SER A 1 93 ? 4.843 -4.871 1.800 1.00 95.56 93 SER A O 1
ATOM 764 N N . ILE A 1 94 ? 3.217 -4.187 3.184 1.00 95.69 94 ILE A N 1
ATOM 765 C CA . ILE A 1 94 ? 3.844 -4.762 4.387 1.00 95.69 94 ILE A CA 1
ATOM 766 C C . ILE A 1 94 ? 4.010 -6.281 4.232 1.00 95.69 94 ILE A C 1
ATOM 768 O O . ILE A 1 94 ? 5.062 -6.823 4.573 1.00 95.69 94 ILE A O 1
ATOM 772 N N . MET A 1 95 ? 2.993 -6.977 3.706 1.00 97.31 95 MET A N 1
ATOM 773 C CA . MET A 1 95 ? 3.049 -8.434 3.548 1.00 97.31 95 MET A CA 1
ATOM 774 C C . MET A 1 95 ? 4.140 -8.877 2.567 1.00 97.31 95 MET A C 1
ATOM 776 O O . MET A 1 95 ? 4.818 -9.866 2.860 1.00 97.31 95 MET A O 1
ATOM 780 N N . TRP A 1 96 ? 4.317 -8.149 1.457 1.00 96.50 96 TRP A N 1
ATOM 781 C CA . TRP A 1 96 ? 5.388 -8.368 0.479 1.00 96.50 96 TRP A CA 1
ATOM 782 C C . TRP A 1 96 ? 6.762 -8.060 1.069 1.00 96.50 96 TRP A C 1
ATOM 784 O O . TRP A 1 96 ? 7.596 -8.956 1.159 1.00 96.50 96 TRP A O 1
ATOM 794 N N . ASN A 1 97 ? 6.961 -6.846 1.587 1.00 93.69 97 ASN A N 1
ATOM 795 C CA . ASN A 1 97 ? 8.261 -6.378 2.083 1.00 93.69 97 ASN A CA 1
ATOM 796 C C . ASN A 1 97 ? 8.814 -7.236 3.231 1.00 93.69 97 ASN A C 1
ATOM 798 O O . ASN A 1 97 ? 10.025 -7.318 3.437 1.00 93.69 97 ASN A O 1
ATOM 802 N N . LYS A 1 98 ? 7.932 -7.858 4.021 1.00 94.56 98 LYS A N 1
ATOM 803 C CA . LYS A 1 98 ? 8.308 -8.709 5.158 1.00 94.56 98 LYS A CA 1
ATOM 804 C C . LYS A 1 98 ? 8.203 -10.206 4.877 1.00 94.56 98 LYS A C 1
ATOM 806 O O . LYS A 1 98 ? 8.493 -10.994 5.780 1.00 94.56 98 LYS A O 1
ATOM 811 N N . TYR A 1 99 ? 7.748 -10.612 3.690 1.00 94.31 99 TYR A N 1
ATOM 812 C CA . TYR A 1 99 ? 7.490 -12.016 3.349 1.00 94.31 99 TYR A CA 1
ATOM 813 C C . TYR A 1 99 ? 6.679 -12.739 4.449 1.00 94.31 99 TYR A C 1
ATOM 815 O O . TYR A 1 99 ? 7.025 -13.807 4.978 1.00 94.31 99 TYR A O 1
ATOM 823 N N . TYR A 1 100 ? 5.590 -12.101 4.891 1.00 96.06 100 TYR A N 1
ATOM 824 C CA . TYR A 1 100 ? 4.735 -12.653 5.949 1.00 96.06 100 TYR A CA 1
ATOM 825 C C . TYR A 1 100 ? 3.875 -13.825 5.468 1.00 96.06 100 TYR A C 1
ATOM 827 O O . TYR A 1 100 ? 3.486 -14.676 6.275 1.00 96.06 100 TYR A O 1
ATOM 835 N N . PHE A 1 101 ? 3.648 -13.925 4.168 1.00 97.56 101 PHE A N 1
ATOM 836 C CA . PHE A 1 101 ? 3.021 -15.065 3.514 1.00 97.56 101 PHE A CA 1
ATOM 837 C C . PHE A 1 101 ? 4.023 -15.758 2.589 1.00 97.56 101 PHE A C 1
ATOM 839 O O . PHE A 1 101 ? 5.074 -15.196 2.281 1.00 97.56 101 PHE A O 1
ATOM 846 N N . GLU A 1 102 ? 3.720 -16.992 2.194 1.00 96.75 102 GLU A N 1
ATOM 847 C CA . GLU A 1 102 ? 4.493 -17.668 1.152 1.00 96.75 102 GLU A CA 1
ATOM 848 C C . GLU A 1 102 ? 4.286 -16.972 -0.198 1.00 96.75 102 GLU A C 1
ATOM 850 O O . GLU A 1 102 ? 3.258 -16.331 -0.422 1.00 96.75 102 GLU A O 1
ATOM 855 N N . LEU A 1 103 ? 5.247 -17.113 -1.115 1.00 95.81 103 LEU A N 1
ATOM 856 C CA . LEU A 1 103 ? 5.207 -16.437 -2.415 1.00 95.81 103 LEU A CA 1
ATOM 857 C C . LEU A 1 103 ? 3.897 -16.711 -3.170 1.00 95.81 103 LEU A C 1
ATOM 859 O O . LEU A 1 103 ? 3.259 -15.781 -3.646 1.00 95.81 103 LEU A O 1
ATOM 863 N N . GLN A 1 104 ? 3.439 -17.965 -3.202 1.00 95.94 104 GLN A N 1
ATOM 864 C CA . GLN A 1 104 ? 2.186 -18.338 -3.873 1.00 95.94 104 GLN A CA 1
ATOM 865 C C . GLN A 1 104 ? 0.956 -17.662 -3.246 1.00 95.94 104 GLN A C 1
ATOM 867 O O . GLN A 1 104 ? 0.052 -17.223 -3.958 1.00 95.94 104 GLN A O 1
ATOM 872 N N . GLU A 1 105 ? 0.922 -17.545 -1.915 1.00 97.38 105 GLU A N 1
ATOM 873 C CA . GLU A 1 105 ? -0.146 -16.834 -1.208 1.00 97.38 105 GLU A CA 1
ATOM 874 C C . GLU A 1 105 ? -0.115 -15.335 -1.553 1.00 97.38 105 GLU A C 1
ATOM 876 O O . GLU A 1 105 ? -1.157 -14.760 -1.869 1.00 97.38 105 GLU A O 1
ATOM 881 N N . LEU A 1 106 ? 1.071 -14.710 -1.539 1.00 97.62 106 LEU A N 1
ATOM 882 C CA . LEU A 1 106 ? 1.257 -13.300 -1.906 1.00 97.62 106 LEU A CA 1
ATOM 883 C C . LEU A 1 106 ? 0.813 -13.035 -3.346 1.00 97.62 106 LEU A C 1
ATOM 885 O O . LEU A 1 106 ? 0.018 -12.128 -3.577 1.00 97.62 106 LEU A O 1
ATOM 889 N N . GLN A 1 107 ? 1.238 -13.870 -4.296 1.00 96.88 107 GLN A N 1
ATOM 890 C CA . GLN A 1 107 ? 0.801 -13.803 -5.691 1.00 96.88 107 GLN A CA 1
ATOM 891 C C . GLN A 1 107 ? -0.728 -13.903 -5.807 1.00 96.88 107 GLN A C 1
ATOM 893 O O . GLN A 1 107 ? -1.349 -13.130 -6.540 1.00 96.88 107 GLN A O 1
ATOM 898 N N . GLY A 1 108 ? -1.350 -14.820 -5.057 1.00 95.88 108 GLY A N 1
ATOM 899 C CA . GLY A 1 108 ? -2.803 -14.981 -5.010 1.00 95.88 108 GLY A CA 1
ATOM 900 C C . GLY A 1 108 ? -3.527 -13.734 -4.495 1.00 95.88 108 GLY A C 1
ATOM 901 O O . GLY A 1 108 ? -4.490 -13.281 -5.118 1.00 95.88 108 GLY A O 1
ATOM 902 N N . PHE A 1 109 ? -3.047 -13.141 -3.398 1.00 96.62 109 PHE A N 1
ATOM 903 C CA . PHE A 1 109 ? -3.589 -11.883 -2.881 1.00 96.62 109 PHE A CA 1
ATOM 904 C C . PHE A 1 109 ? -3.410 -10.735 -3.872 1.00 96.62 109 PHE A C 1
ATOM 906 O O . PHE A 1 109 ? -4.354 -9.979 -4.088 1.00 96.62 109 PHE A O 1
ATOM 913 N N . THR A 1 110 ? -2.249 -10.613 -4.512 1.00 96.38 110 THR A N 1
ATOM 914 C CA . THR A 1 110 ? -1.993 -9.518 -5.451 1.00 96.38 110 THR A CA 1
ATOM 915 C C . THR A 1 110 ? -2.864 -9.616 -6.698 1.00 96.38 110 THR A C 1
ATOM 917 O O . THR A 1 110 ? -3.428 -8.610 -7.118 1.00 96.38 110 THR A O 1
ATOM 920 N N . LYS A 1 111 ? -3.056 -10.816 -7.265 1.00 94.06 111 LYS A N 1
ATOM 921 C CA . LYS A 1 111 ? -3.955 -11.019 -8.419 1.00 94.06 111 LYS A CA 1
ATOM 922 C C . LYS A 1 111 ? -5.393 -10.608 -8.095 1.00 94.06 111 LYS A C 1
ATOM 924 O O . LYS A 1 111 ? -6.007 -9.855 -8.845 1.00 94.06 111 LYS A O 1
ATOM 929 N N . LYS A 1 112 ? -5.897 -11.030 -6.934 1.00 93.19 112 LYS A N 1
ATOM 930 C CA . LYS A 1 112 ? -7.223 -10.637 -6.433 1.00 93.19 112 LYS A CA 1
ATOM 931 C C . LYS A 1 112 ? -7.320 -9.141 -6.131 1.00 93.19 112 LYS A C 1
ATOM 933 O O . LYS A 1 112 ? -8.341 -8.520 -6.401 1.00 93.19 112 LYS A O 1
ATOM 938 N N . TYR A 1 113 ? -6.260 -8.550 -5.583 1.00 93.62 113 TYR A N 1
ATOM 939 C CA . TYR A 1 113 ? -6.181 -7.110 -5.353 1.00 93.62 113 TYR A CA 1
ATOM 940 C C . TYR A 1 113 ? -6.284 -6.331 -6.662 1.00 93.62 113 TYR A C 1
ATOM 942 O O . TYR A 1 113 ? -7.104 -5.424 -6.772 1.00 93.62 113 TYR A O 1
ATOM 950 N N . PHE A 1 114 ? -5.510 -6.731 -7.669 1.00 90.12 114 PHE A N 1
ATOM 951 C CA . PHE A 1 114 ? -5.539 -6.116 -8.987 1.00 90.12 114 PHE A CA 1
ATOM 952 C C . PHE A 1 114 ? -6.939 -6.191 -9.609 1.00 90.12 114 PHE A C 1
ATOM 954 O O . PHE A 1 114 ? -7.448 -5.188 -10.096 1.00 90.12 114 PHE A O 1
ATOM 961 N N . GLN A 1 115 ? -7.620 -7.333 -9.490 1.00 87.44 115 GLN A N 1
ATOM 962 C CA . GLN A 1 115 ? -9.016 -7.481 -9.923 1.00 87.44 115 GLN A CA 1
ATOM 963 C C . GLN A 1 115 ? -9.964 -6.526 -9.200 1.00 87.44 115 GLN A C 1
ATOM 965 O O . GLN A 1 115 ? -10.810 -5.913 -9.843 1.00 87.44 115 GLN A O 1
ATOM 970 N N . MET A 1 116 ? -9.806 -6.345 -7.884 1.00 87.81 116 MET A N 1
ATOM 971 C CA . MET A 1 116 ? -10.585 -5.341 -7.159 1.00 87.81 116 MET A CA 1
ATOM 972 C C . MET A 1 116 ? -10.326 -3.937 -7.715 1.00 87.81 116 MET A C 1
ATOM 974 O O . MET A 1 116 ? -11.280 -3.206 -7.946 1.00 87.81 116 MET A O 1
ATOM 978 N N . VAL A 1 117 ? -9.073 -3.566 -7.990 1.00 86.69 117 VAL A N 1
ATOM 979 C CA . VAL A 1 117 ? -8.743 -2.259 -8.586 1.00 86.69 117 VAL A CA 1
ATOM 980 C C . VAL A 1 117 ? -9.409 -2.084 -9.956 1.00 86.69 117 VAL A C 1
ATOM 982 O O . VAL A 1 117 ? -10.013 -1.038 -10.195 1.00 86.69 117 VAL A O 1
ATOM 985 N N . LEU A 1 118 ? -9.372 -3.106 -10.821 1.00 82.38 118 LEU A N 1
ATOM 986 C CA . LEU A 1 118 ? -10.045 -3.091 -12.127 1.00 82.38 118 LEU A CA 1
ATOM 987 C C . LEU A 1 118 ? -11.563 -2.920 -11.992 1.00 82.38 118 LEU A C 1
ATOM 989 O O . LEU A 1 118 ? -12.143 -2.049 -12.638 1.00 82.38 118 LEU A O 1
ATOM 993 N N . ALA A 1 119 ? -12.192 -3.702 -11.112 1.00 81.06 119 ALA A N 1
ATOM 994 C CA . ALA A 1 119 ? -13.629 -3.653 -10.868 1.00 81.06 119 ALA A CA 1
ATOM 995 C C . ALA A 1 119 ? -14.068 -2.282 -10.348 1.00 81.06 119 ALA A C 1
ATOM 997 O O . ALA A 1 119 ? -15.061 -1.720 -10.809 1.00 81.06 119 ALA A O 1
ATOM 998 N N . ILE A 1 120 ? -13.306 -1.700 -9.412 1.00 80.06 120 ILE A N 1
ATOM 999 C CA . ILE A 1 120 ? -13.591 -0.345 -8.951 1.00 80.06 120 ILE A CA 1
ATOM 1000 C C . ILE A 1 120 ? -13.371 0.645 -10.118 1.00 80.06 120 ILE A C 1
ATOM 1002 O O . ILE A 1 120 ? -14.132 1.606 -10.239 1.00 80.06 120 ILE A O 1
ATOM 1006 N N . ASN A 1 121 ? -12.373 0.438 -10.994 1.00 76.56 121 ASN A N 1
ATOM 1007 C CA . ASN A 1 121 ? -12.095 1.326 -12.138 1.00 76.56 121 ASN A CA 1
ATOM 1008 C C . ASN A 1 121 ? -13.257 1.424 -13.110 1.00 76.56 121 ASN A C 1
ATOM 1010 O O . ASN A 1 121 ? -13.673 2.535 -13.410 1.00 76.56 121 ASN A O 1
ATOM 1014 N N . GLN A 1 122 ? -13.844 0.294 -13.489 1.00 72.31 122 GLN A N 1
ATOM 1015 C CA . GLN A 1 122 ? -15.010 0.258 -14.372 1.00 72.31 122 GLN A CA 1
ATOM 1016 C C . GLN A 1 122 ? -16.214 1.016 -13.809 1.00 72.31 122 GLN A C 1
ATOM 1018 O O . GLN A 1 122 ? -17.007 1.582 -14.555 1.00 72.31 122 GLN A O 1
ATOM 1023 N N . ILE A 1 123 ? -16.377 1.019 -12.484 1.00 67.56 123 ILE A N 1
ATOM 1024 C CA . ILE A 1 123 ? -17.519 1.680 -11.857 1.00 67.56 123 ILE A CA 1
ATOM 1025 C C . ILE A 1 123 ? -17.249 3.144 -11.526 1.00 67.56 123 ILE A C 1
ATOM 1027 O O . ILE A 1 123 ? -18.182 3.785 -11.067 1.00 67.56 123 ILE A O 1
ATOM 1031 N N . THR A 1 124 ? -16.040 3.694 -11.698 1.00 64.31 124 THR A N 1
ATOM 1032 C CA . THR A 1 124 ? -15.720 5.104 -11.386 1.00 64.31 124 THR A CA 1
ATOM 1033 C C . THR A 1 124 ? -15.221 5.875 -12.592 1.00 64.31 124 THR A C 1
ATOM 1035 O O . THR A 1 124 ? -14.716 5.249 -13.503 1.00 64.31 124 THR A O 1
ATOM 1038 N N . ASP A 1 125 ? -15.273 7.211 -12.559 1.00 56.72 125 ASP A N 1
ATOM 1039 C CA . ASP A 1 125 ? -14.741 8.081 -13.621 1.00 56.72 125 ASP A CA 1
ATOM 1040 C C . ASP A 1 125 ? -13.190 7.997 -13.697 1.00 56.72 125 ASP A C 1
ATOM 1042 O O . ASP A 1 125 ? -12.462 8.823 -13.149 1.00 56.72 125 ASP A O 1
ATOM 1046 N N . GLU A 1 126 ? -12.742 6.881 -14.278 1.00 52.47 126 GLU A N 1
ATOM 1047 C CA . GLU A 1 126 ? -11.512 6.369 -14.917 1.00 52.47 126 GLU A CA 1
ATOM 1048 C C . GLU A 1 126 ? -10.103 6.931 -14.613 1.00 52.47 126 GLU A C 1
ATOM 1050 O O . GLU A 1 126 ? -9.130 6.255 -14.933 1.00 52.47 126 GLU A O 1
ATOM 1055 N N . ASN A 1 127 ? -9.917 8.073 -13.945 1.00 52.06 127 ASN A N 1
ATOM 1056 C CA . ASN A 1 127 ? -8.616 8.774 -13.976 1.00 52.06 127 ASN A CA 1
ATOM 1057 C C . ASN A 1 127 ? -7.791 8.772 -12.674 1.00 52.06 127 ASN A C 1
ATOM 1059 O O . ASN A 1 127 ? -6.672 9.280 -12.663 1.00 52.06 127 ASN A O 1
ATOM 1063 N N . TYR A 1 128 ? -8.293 8.214 -11.567 1.00 55.09 128 TYR A N 1
ATOM 1064 C CA . TYR A 1 128 ? -7.642 8.356 -10.249 1.00 55.09 128 TYR A CA 1
ATOM 1065 C C . TYR A 1 128 ? -6.839 7.133 -9.762 1.00 55.09 128 TYR A C 1
ATOM 1067 O O . TYR A 1 128 ? -6.151 7.239 -8.747 1.00 55.09 128 TYR A O 1
ATOM 1075 N N . ARG A 1 129 ? -6.888 5.980 -10.450 1.00 62.91 129 ARG A N 1
ATOM 1076 C CA . ARG A 1 129 ? -6.320 4.709 -9.930 1.00 62.91 129 ARG A CA 1
ATOM 1077 C C . ARG A 1 129 ? -4.945 4.310 -10.441 1.00 62.91 129 ARG A C 1
ATOM 1079 O O . ARG A 1 129 ? -4.380 3.333 -9.947 1.00 62.91 129 ARG A O 1
ATOM 1086 N N . CYS A 1 130 ? -4.362 5.079 -11.353 1.00 69.25 130 CYS A N 1
ATOM 1087 C CA . CYS A 1 130 ? -3.019 4.801 -11.862 1.00 69.25 130 CYS A CA 1
ATOM 1088 C C . CYS A 1 130 ? -1.960 4.795 -10.743 1.00 69.25 130 CYS A C 1
ATOM 1090 O O . CYS A 1 130 ? -0.972 4.077 -10.847 1.00 69.25 130 CYS A O 1
ATOM 1092 N N . SER A 1 131 ? -2.185 5.514 -9.635 1.00 78.50 131 SER A N 1
ATOM 1093 C CA . SER A 1 131 ? -1.287 5.531 -8.470 1.00 78.50 131 SER A CA 1
ATOM 1094 C C . SER A 1 131 ? -1.224 4.191 -7.722 1.00 78.50 131 SER A C 1
ATOM 1096 O O . SER A 1 131 ? -0.136 3.744 -7.362 1.00 78.50 131 SER A O 1
ATOM 1098 N N . ALA A 1 132 ? -2.365 3.527 -7.517 1.00 85.62 132 ALA A N 1
ATOM 1099 C CA . ALA A 1 132 ? -2.429 2.226 -6.851 1.00 85.62 132 ALA A CA 1
ATOM 1100 C C . ALA A 1 132 ? -1.788 1.128 -7.711 1.00 85.62 132 ALA A C 1
ATOM 1102 O O . ALA A 1 132 ? -1.011 0.315 -7.209 1.00 85.62 132 ALA A O 1
ATOM 1103 N N . ILE A 1 133 ? -2.063 1.157 -9.021 1.00 88.12 133 ILE A N 1
ATOM 1104 C CA . ILE A 1 133 ? -1.449 0.257 -10.006 1.00 88.12 133 ILE A CA 1
ATOM 1105 C C . ILE A 1 133 ? 0.065 0.466 -10.043 1.00 88.12 133 ILE A C 1
ATOM 1107 O O . ILE A 1 133 ? 0.824 -0.494 -9.945 1.00 88.12 133 ILE A O 1
ATOM 1111 N N . LYS A 1 134 ? 0.515 1.719 -10.119 1.00 87.56 134 LYS A N 1
ATOM 1112 C CA . LYS A 1 134 ? 1.939 2.049 -10.106 1.00 87.56 134 LYS A CA 1
ATOM 1113 C C . LYS A 1 134 ? 2.634 1.466 -8.879 1.00 87.56 134 LYS A C 1
ATOM 1115 O O . LYS A 1 134 ? 3.585 0.705 -9.017 1.00 87.56 134 LYS A O 1
ATOM 1120 N N . LYS A 1 135 ? 2.102 1.735 -7.686 1.00 89.12 135 LYS A N 1
ATOM 1121 C CA . LYS A 1 135 ? 2.697 1.267 -6.431 1.00 89.12 135 LYS A CA 1
ATOM 1122 C C . LYS A 1 135 ? 2.712 -0.261 -6.303 1.00 89.12 135 LYS A C 1
ATOM 1124 O O . LYS A 1 135 ? 3.666 -0.801 -5.750 1.00 89.12 135 LYS A O 1
ATOM 1129 N N . ILE A 1 136 ? 1.702 -0.985 -6.803 1.00 91.88 136 ILE A N 1
ATOM 1130 C CA . ILE A 1 136 ? 1.767 -2.456 -6.775 1.00 91.88 136 ILE A CA 1
ATOM 1131 C C . ILE A 1 136 ? 2.815 -3.003 -7.749 1.00 91.88 136 ILE A C 1
ATOM 1133 O O . ILE A 1 136 ? 3.518 -3.945 -7.398 1.00 91.88 136 ILE A O 1
ATOM 1137 N N . ILE A 1 137 ? 2.973 -2.393 -8.927 1.00 93.19 137 ILE A N 1
ATOM 1138 C CA . ILE A 1 137 ? 4.033 -2.771 -9.867 1.00 93.19 137 ILE A CA 1
ATOM 1139 C C . ILE A 1 137 ? 5.412 -2.476 -9.273 1.00 93.19 137 ILE A C 1
ATOM 1141 O O . ILE A 1 137 ? 6.270 -3.345 -9.347 1.00 93.19 137 ILE A O 1
ATOM 1145 N N . GLU A 1 138 ? 5.617 -1.329 -8.618 1.00 90.88 138 GLU A N 1
ATOM 1146 C CA . GLU A 1 138 ? 6.867 -1.020 -7.901 1.00 90.88 138 GLU A CA 1
ATOM 1147 C C . GLU A 1 138 ? 7.220 -2.117 -6.883 1.00 90.88 138 GLU A C 1
ATOM 1149 O O . GLU A 1 138 ? 8.329 -2.647 -6.902 1.00 90.88 138 GLU A O 1
ATOM 1154 N N . ILE A 1 139 ? 6.253 -2.535 -6.057 1.00 92.25 139 ILE A N 1
ATOM 1155 C CA . ILE A 1 139 ? 6.445 -3.628 -5.090 1.00 92.25 139 ILE A CA 1
ATOM 1156 C C . ILE A 1 139 ? 6.826 -4.933 -5.802 1.00 92.25 139 ILE A C 1
ATOM 1158 O O . ILE A 1 139 ? 7.722 -5.644 -5.352 1.00 92.25 139 ILE A O 1
ATOM 1162 N N . LEU A 1 140 ? 6.156 -5.278 -6.903 1.00 94.62 140 LEU A N 1
ATOM 1163 C CA . LEU A 1 140 ? 6.432 -6.519 -7.628 1.00 94.62 140 LEU A CA 1
ATOM 1164 C C . LEU A 1 140 ? 7.775 -6.483 -8.360 1.00 94.62 140 LEU A C 1
ATOM 1166 O O . LEU A 1 140 ? 8.480 -7.482 -8.363 1.00 94.62 140 LEU A O 1
ATOM 1170 N N . LEU A 1 141 ? 8.183 -5.346 -8.915 1.00 92.06 141 LEU A N 1
ATOM 1171 C CA . LEU A 1 141 ? 9.495 -5.202 -9.548 1.00 92.06 141 LEU A CA 1
ATOM 1172 C C . LEU A 1 141 ? 10.646 -5.477 -8.569 1.00 92.06 141 LEU A C 1
ATOM 1174 O O . LEU A 1 141 ? 11.688 -5.979 -8.982 1.00 92.06 141 LEU A O 1
ATOM 1178 N N . GLU A 1 142 ? 10.449 -5.196 -7.280 1.00 89.31 142 GLU A N 1
ATOM 1179 C CA . GLU A 1 142 ? 11.428 -5.477 -6.225 1.00 89.31 142 GLU A CA 1
ATOM 1180 C C . GLU A 1 142 ? 11.369 -6.915 -5.680 1.00 89.31 142 GLU A C 1
ATOM 1182 O O . GLU A 1 142 ? 12.368 -7.401 -5.150 1.00 89.31 142 GLU A O 1
ATOM 1187 N N . ASN A 1 143 ? 10.220 -7.598 -5.776 1.00 90.69 143 ASN A N 1
ATOM 1188 C CA . ASN A 1 143 ? 9.972 -8.846 -5.037 1.00 90.69 143 ASN A CA 1
ATOM 1189 C C . ASN A 1 143 ? 9.568 -10.057 -5.906 1.00 90.69 143 ASN A C 1
ATOM 1191 O O . ASN A 1 143 ? 9.831 -11.193 -5.517 1.00 90.69 143 ASN A O 1
ATOM 1195 N N . ASP A 1 144 ? 8.915 -9.847 -7.049 1.00 94.38 144 ASP A N 1
ATOM 1196 C CA . ASP A 1 144 ? 8.417 -10.887 -7.962 1.00 94.38 144 ASP A CA 1
ATOM 1197 C C . ASP A 1 144 ? 8.267 -10.338 -9.394 1.00 94.38 144 ASP A C 1
ATOM 1199 O O . ASP A 1 144 ? 7.202 -9.883 -9.827 1.00 94.38 144 ASP A O 1
ATOM 1203 N N . PHE A 1 145 ? 9.380 -10.372 -10.126 1.00 92.50 145 PHE A N 1
ATOM 1204 C CA . PHE A 1 145 ? 9.496 -9.779 -11.454 1.00 92.50 145 PHE A CA 1
ATOM 1205 C C . PHE A 1 145 ? 8.585 -10.439 -12.503 1.00 92.50 145 PHE A C 1
ATOM 1207 O O . PHE A 1 145 ? 8.005 -9.742 -13.335 1.00 92.50 145 PHE A O 1
ATOM 1214 N N . GLU A 1 146 ? 8.391 -11.758 -12.440 1.00 93.06 146 GLU A N 1
ATOM 1215 C CA . GLU A 1 146 ? 7.506 -12.474 -13.371 1.00 93.06 146 GLU A CA 1
ATOM 1216 C C . GLU A 1 146 ? 6.047 -12.051 -13.185 1.00 93.06 146 GLU A C 1
ATOM 1218 O O . GLU A 1 146 ? 5.356 -11.730 -14.156 1.00 93.06 146 GLU A O 1
ATOM 1223 N N . LEU A 1 147 ? 5.585 -11.951 -11.932 1.00 95.06 147 LEU A N 1
ATOM 1224 C CA . LEU A 1 147 ? 4.247 -11.432 -11.669 1.00 95.06 147 LEU A CA 1
ATOM 1225 C C . LEU A 1 147 ? 4.117 -9.965 -12.108 1.00 95.06 147 LEU A C 1
ATOM 1227 O O . LEU A 1 147 ? 3.062 -9.581 -12.617 1.00 95.06 147 LEU A O 1
ATOM 1231 N N . ALA A 1 148 ? 5.173 -9.154 -11.964 1.00 95.62 148 ALA A N 1
ATOM 1232 C CA . ALA A 1 148 ? 5.187 -7.786 -12.483 1.00 95.62 148 ALA A CA 1
ATOM 1233 C C . ALA A 1 148 ? 4.975 -7.756 -14.008 1.00 95.62 148 ALA A C 1
ATOM 1235 O O . ALA A 1 148 ? 4.156 -6.968 -14.488 1.00 95.62 148 ALA A O 1
ATOM 1236 N N . LYS A 1 149 ? 5.645 -8.639 -14.770 1.00 93.56 149 LYS A N 1
ATOM 1237 C CA . LYS A 1 149 ? 5.451 -8.750 -16.228 1.00 93.56 149 LYS A CA 1
ATOM 1238 C C . LYS A 1 149 ? 4.008 -9.099 -16.587 1.00 93.56 149 LYS A C 1
ATOM 1240 O O . LYS A 1 149 ? 3.411 -8.451 -17.449 1.00 93.56 149 LYS A O 1
ATOM 1245 N N . ASP A 1 150 ? 3.439 -10.103 -15.927 1.00 93.56 150 ASP A N 1
ATOM 1246 C CA . ASP A 1 150 ? 2.059 -10.527 -16.174 1.00 93.56 150 ASP A CA 1
ATOM 1247 C C . ASP A 1 150 ? 1.056 -9.407 -15.874 1.00 93.56 150 ASP A C 1
ATOM 1249 O O . ASP A 1 150 ? 0.130 -9.165 -16.653 1.00 93.56 150 ASP A O 1
ATOM 1253 N N . MET A 1 151 ? 1.261 -8.676 -14.776 1.00 93.31 151 MET A N 1
ATOM 1254 C CA . MET A 1 151 ? 0.395 -7.555 -14.419 1.00 93.31 151 MET A CA 1
ATOM 1255 C C . MET A 1 151 ? 0.531 -6.381 -15.381 1.00 93.31 151 MET A C 1
ATOM 1257 O O . MET A 1 151 ? -0.487 -5.806 -15.756 1.00 93.31 151 MET A O 1
ATOM 1261 N N . MET A 1 152 ? 1.735 -6.057 -15.855 1.00 93.56 152 MET A N 1
ATOM 1262 C CA . MET A 1 152 ? 1.919 -4.986 -16.840 1.00 93.56 152 MET A CA 1
ATOM 1263 C C . MET A 1 152 ? 1.207 -5.265 -18.164 1.00 93.56 152 MET A C 1
ATOM 1265 O O . MET A 1 152 ? 0.590 -4.359 -18.729 1.00 93.56 152 MET A O 1
ATOM 1269 N N . LYS A 1 153 ? 1.191 -6.523 -18.626 1.00 91.81 153 LYS A N 1
ATOM 1270 C CA . LYS A 1 153 ? 0.379 -6.924 -19.790 1.00 91.81 153 LYS A CA 1
ATOM 1271 C C . LYS A 1 153 ? -1.108 -6.650 -19.554 1.00 91.81 153 LYS A C 1
ATOM 1273 O O . LYS A 1 153 ? -1.792 -6.140 -20.444 1.00 91.81 153 LYS A O 1
ATOM 1278 N N . ALA A 1 154 ? -1.609 -6.949 -18.356 1.00 89.88 154 ALA A N 1
ATOM 1279 C CA . ALA A 1 154 ? -3.000 -6.692 -17.996 1.00 89.88 154 ALA A CA 1
ATOM 1280 C C . ALA A 1 154 ? -3.308 -5.187 -17.874 1.00 89.88 154 ALA A C 1
ATOM 1282 O O . ALA A 1 154 ? -4.357 -4.749 -18.342 1.00 89.88 154 ALA A O 1
ATOM 1283 N N . VAL A 1 155 ? -2.394 -4.388 -17.311 1.00 89.94 155 VAL A N 1
ATOM 1284 C CA . VAL A 1 155 ? -2.506 -2.919 -17.224 1.00 89.94 155 VAL A CA 1
ATOM 1285 C C . VAL A 1 155 ? -2.666 -2.303 -18.611 1.00 89.94 155 VAL A C 1
ATOM 1287 O O . VAL A 1 155 ? -3.590 -1.522 -18.838 1.00 89.94 155 VAL A O 1
ATOM 1290 N N . VAL A 1 156 ? -1.806 -2.687 -19.555 1.00 88.81 156 VAL A N 1
ATOM 1291 C CA . VAL A 1 156 ? -1.877 -2.200 -20.936 1.00 88.81 156 VAL A CA 1
ATOM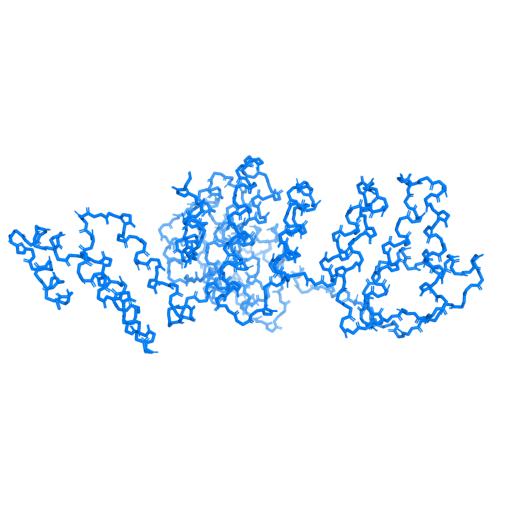 1292 C C . VAL A 1 156 ? -3.152 -2.661 -21.632 1.00 88.81 156 VAL A C 1
ATOM 1294 O O . VAL A 1 156 ? -3.831 -1.839 -22.237 1.00 88.81 156 VAL A O 1
ATOM 1297 N N . SER A 1 157 ? -3.528 -3.934 -21.484 1.00 87.81 157 SER A N 1
ATOM 1298 C CA . SER A 1 157 ? -4.744 -4.485 -22.106 1.00 87.81 157 SER A CA 1
ATOM 1299 C C . SER A 1 157 ? -6.032 -3.796 -21.636 1.00 87.81 157 SER A C 1
ATOM 1301 O O . SER A 1 157 ? -7.037 -3.836 -22.338 1.00 87.81 157 SER A O 1
ATOM 1303 N N . ASN A 1 158 ? -6.007 -3.160 -20.460 1.00 83.19 158 ASN A N 1
ATOM 1304 C CA . ASN A 1 158 ? -7.121 -2.388 -19.909 1.00 83.19 158 ASN A CA 1
ATOM 1305 C C . ASN A 1 158 ? -6.963 -0.864 -20.100 1.00 83.19 158 ASN A C 1
ATOM 1307 O O . ASN A 1 158 ? -7.755 -0.111 -19.543 1.00 83.19 158 ASN A O 1
ATOM 1311 N N . ASN A 1 159 ? -5.963 -0.397 -20.860 1.00 82.94 159 ASN A N 1
ATOM 1312 C CA . ASN A 1 159 ? -5.654 1.026 -21.070 1.00 82.94 159 ASN A CA 1
ATOM 1313 C C . ASN A 1 159 ? -5.417 1.818 -19.766 1.00 82.94 159 ASN A C 1
ATOM 1315 O O . ASN A 1 159 ? -5.796 2.978 -19.659 1.00 82.94 159 ASN A O 1
ATOM 1319 N N . LEU A 1 160 ? -4.784 1.194 -18.765 1.00 82.50 160 LEU A N 1
ATOM 1320 C CA . LEU A 1 160 ? -4.535 1.798 -17.441 1.00 82.50 160 LEU A CA 1
ATOM 1321 C C . LEU A 1 160 ? -3.090 2.270 -17.244 1.00 82.50 160 LEU A C 1
ATOM 1323 O O . LEU A 1 160 ? -2.670 2.573 -16.126 1.00 82.50 160 LEU A O 1
ATOM 1327 N N . HIS A 1 161 ? -2.295 2.256 -18.309 1.00 85.06 161 HIS A N 1
ATOM 1328 C CA . HIS A 1 161 ? -0.898 2.648 -18.255 1.00 85.06 161 HIS A CA 1
ATOM 1329 C C . HIS A 1 161 ? -0.754 4.172 -18.280 1.00 85.06 161 HIS A C 1
ATOM 1331 O O . HIS A 1 161 ? -1.535 4.885 -18.900 1.00 85.06 161 HIS A O 1
ATOM 1337 N N . ILE A 1 162 ? 0.291 4.659 -17.616 1.00 84.81 162 ILE A N 1
ATOM 1338 C CA . ILE A 1 162 ? 0.749 6.049 -17.686 1.00 84.81 162 ILE A CA 1
ATOM 1339 C C . ILE A 1 162 ? 2.246 6.049 -17.986 1.00 84.81 162 ILE A C 1
ATOM 1341 O O . ILE A 1 162 ? 2.945 5.101 -17.619 1.00 84.81 162 ILE A O 1
ATOM 1345 N N . ASN A 1 163 ? 2.752 7.117 -18.602 1.00 86.31 163 ASN A N 1
ATOM 1346 C CA . ASN A 1 163 ? 4.155 7.212 -19.026 1.00 86.31 163 ASN A CA 1
ATOM 1347 C C . ASN A 1 163 ? 5.147 6.918 -17.891 1.00 86.31 163 ASN A C 1
ATOM 1349 O O . ASN A 1 163 ? 6.112 6.186 -18.092 1.00 86.31 163 ASN A O 1
ATOM 1353 N N . GLU A 1 164 ? 4.878 7.420 -16.683 1.00 85.81 164 GLU A N 1
ATOM 1354 C CA . GLU A 1 164 ? 5.732 7.178 -15.516 1.00 85.81 164 GLU A CA 1
ATOM 1355 C C . GLU A 1 164 ? 5.815 5.687 -15.142 1.00 85.81 164 GLU A C 1
ATOM 1357 O O . GLU A 1 164 ? 6.893 5.184 -14.832 1.00 85.81 164 GLU A O 1
ATOM 1362 N N . LEU A 1 165 ? 4.696 4.960 -15.221 1.00 88.69 165 LEU A N 1
ATOM 1363 C CA . LEU A 1 165 ? 4.652 3.525 -14.941 1.00 88.69 165 LEU A CA 1
ATOM 1364 C C . LEU A 1 165 ? 5.414 2.727 -16.007 1.00 88.69 165 LEU A C 1
ATOM 1366 O O . LEU A 1 165 ? 6.183 1.829 -15.668 1.00 88.69 165 LEU A O 1
ATOM 1370 N N . ILE A 1 166 ? 5.240 3.072 -17.289 1.00 91.62 166 ILE A N 1
ATOM 1371 C CA . ILE A 1 166 ? 5.993 2.434 -18.377 1.00 91.62 166 ILE A CA 1
ATOM 1372 C C . ILE A 1 166 ? 7.495 2.688 -18.205 1.00 91.62 166 ILE A C 1
ATOM 1374 O O . ILE A 1 166 ? 8.284 1.753 -18.319 1.00 91.62 166 ILE A O 1
ATOM 1378 N N . LEU A 1 167 ? 7.897 3.920 -17.871 1.00 91.31 167 LEU A N 1
ATOM 1379 C CA . LEU A 1 167 ? 9.294 4.261 -17.600 1.00 91.31 167 LEU A CA 1
ATOM 1380 C C . LEU A 1 167 ? 9.883 3.379 -16.497 1.00 91.31 167 LEU A C 1
ATOM 1382 O O . LEU A 1 167 ? 10.905 2.730 -16.720 1.00 91.31 167 LEU A O 1
ATOM 1386 N N . GLN A 1 168 ? 9.239 3.337 -15.327 1.00 90.56 168 GLN A N 1
ATOM 1387 C CA . GLN A 1 168 ? 9.703 2.545 -14.186 1.00 90.56 168 GLN A CA 1
ATOM 1388 C C . GLN A 1 168 ? 9.840 1.062 -14.540 1.00 90.56 168 GLN A C 1
ATOM 1390 O O . GLN A 1 168 ? 10.855 0.437 -14.222 1.00 90.56 168 GLN A O 1
ATOM 1395 N N . TYR A 1 169 ? 8.845 0.514 -15.239 1.00 94.56 169 TYR A N 1
ATOM 1396 C CA . TYR A 1 169 ? 8.859 -0.871 -15.683 1.00 94.56 169 TYR A CA 1
ATOM 1397 C C . TYR A 1 169 ? 10.014 -1.149 -16.651 1.00 94.56 169 TYR A C 1
ATOM 1399 O O . TYR A 1 169 ? 10.827 -2.033 -16.388 1.00 94.56 169 TYR A O 1
ATOM 1407 N N . CYS A 1 170 ? 10.167 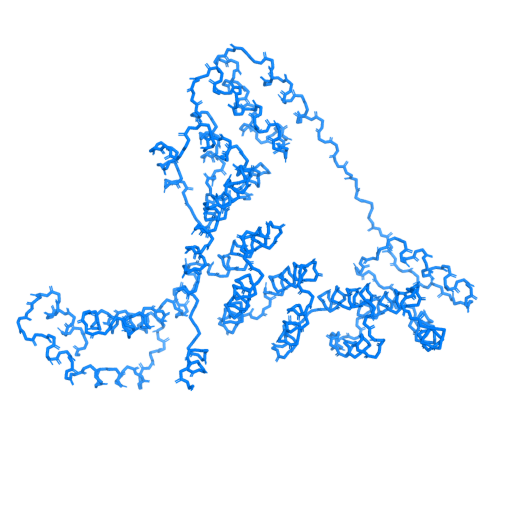-0.350 -17.710 1.00 95.19 170 CYS A N 1
ATOM 1408 C CA . CYS A 1 170 ? 11.259 -0.496 -18.674 1.00 95.19 170 CYS A CA 1
ATOM 1409 C C . CYS A 1 170 ? 12.638 -0.362 -18.019 1.00 95.19 170 CYS A C 1
ATOM 1411 O O . CYS A 1 170 ? 13.536 -1.146 -18.316 1.00 95.19 170 CYS A O 1
ATOM 1413 N N . MET A 1 171 ? 12.817 0.585 -17.093 1.00 92.88 171 MET A N 1
ATOM 1414 C CA . MET A 1 171 ? 14.063 0.712 -16.331 1.00 92.88 171 MET A CA 1
ATOM 1415 C C . MET A 1 171 ? 14.376 -0.554 -15.526 1.00 92.88 171 MET A C 1
ATOM 1417 O O . MET A 1 171 ? 15.543 -0.937 -15.421 1.00 92.88 171 MET A O 1
ATOM 1421 N N . ALA A 1 172 ? 13.363 -1.217 -14.965 1.00 93.12 172 ALA A N 1
ATOM 1422 C CA . ALA A 1 172 ? 13.550 -2.490 -14.281 1.00 93.12 172 ALA A CA 1
ATOM 1423 C C . ALA A 1 172 ? 13.929 -3.619 -15.253 1.00 93.12 172 ALA A C 1
ATOM 1425 O O . ALA A 1 172 ? 14.854 -4.368 -14.945 1.00 93.12 172 ALA A O 1
ATOM 1426 N N . LEU A 1 173 ? 13.313 -3.683 -16.443 1.00 94.88 173 LEU A N 1
ATOM 1427 C CA . LEU A 1 173 ? 13.701 -4.633 -17.497 1.00 94.88 173 LEU A CA 1
ATOM 1428 C C . LEU A 1 173 ? 15.189 -4.491 -17.871 1.00 94.88 173 LEU A C 1
ATOM 1430 O O . LEU A 1 173 ? 15.908 -5.484 -17.961 1.00 94.88 173 LEU A O 1
ATOM 1434 N N . VAL A 1 174 ? 15.677 -3.250 -18.014 1.00 94.88 174 VAL A N 1
ATOM 1435 C CA . VAL A 1 174 ? 17.098 -2.972 -18.297 1.00 94.88 174 VAL A CA 1
ATOM 1436 C C . VAL A 1 174 ? 18.006 -3.481 -17.174 1.00 94.88 174 VAL A C 1
ATOM 1438 O O . VAL A 1 174 ? 19.068 -4.046 -17.435 1.00 94.88 174 VAL A O 1
ATOM 1441 N N . LYS A 1 175 ? 17.607 -3.284 -15.911 1.00 92.00 175 LYS A N 1
ATOM 1442 C CA . LYS A 1 175 ? 18.407 -3.679 -14.739 1.00 92.00 175 LYS A CA 1
ATOM 1443 C C . LYS A 1 175 ? 18.588 -5.192 -14.628 1.00 92.00 175 LYS A C 1
ATOM 1445 O O . LYS A 1 175 ? 19.650 -5.626 -14.182 1.00 92.00 175 LYS A O 1
ATOM 1450 N N . VAL A 1 176 ? 17.584 -5.973 -15.026 1.00 90.88 176 VAL A N 1
ATOM 1451 C CA . VAL A 1 176 ? 17.650 -7.443 -15.004 1.00 90.88 176 VAL A CA 1
ATOM 1452 C C . VAL A 1 176 ? 18.200 -8.051 -16.303 1.00 90.88 176 VAL A C 1
ATOM 1454 O O . VAL A 1 176 ? 18.393 -9.261 -16.362 1.00 90.88 176 VAL A O 1
ATOM 1457 N N . GLY A 1 177 ? 18.480 -7.228 -17.320 1.00 93.12 177 GLY A N 1
ATOM 1458 C CA . GLY A 1 177 ? 19.080 -7.671 -18.579 1.00 93.12 177 GLY A CA 1
ATOM 1459 C C . GLY A 1 177 ? 18.099 -8.318 -19.557 1.00 93.12 177 GLY A C 1
ATOM 1460 O O . GLY A 1 177 ? 18.493 -9.207 -20.308 1.00 93.12 177 GLY A O 1
ATOM 1461 N N . GLU A 1 178 ? 16.832 -7.893 -19.566 1.00 95.06 178 GLU A N 1
ATOM 1462 C CA . GLU A 1 178 ? 15.872 -8.353 -20.579 1.00 95.06 178 GLU A CA 1
ATOM 1463 C C . GLU A 1 178 ? 16.293 -7.935 -21.996 1.00 95.06 178 GLU A C 1
ATOM 1465 O O . GLU A 1 178 ? 16.927 -6.882 -22.150 1.00 95.06 178 GLU A O 1
ATOM 1470 N N . PRO A 1 179 ? 15.926 -8.707 -23.040 1.00 95.31 179 PRO A N 1
ATOM 1471 C CA . PRO A 1 179 ? 16.300 -8.414 -24.419 1.00 95.31 179 PRO A CA 1
ATOM 1472 C C . PRO A 1 179 ? 15.906 -7.000 -24.855 1.00 95.31 179 PRO A C 1
ATOM 1474 O O . PRO A 1 179 ? 14.785 -6.552 -24.612 1.00 95.31 179 PRO A O 1
ATOM 1477 N N . VAL A 1 180 ? 16.801 -6.313 -25.574 1.00 94.38 180 VAL A N 1
ATOM 1478 C CA . VAL A 1 180 ? 16.574 -4.932 -26.041 1.00 94.38 180 VAL A CA 1
ATOM 1479 C C . VAL A 1 180 ? 15.268 -4.798 -26.825 1.00 94.38 180 VAL A C 1
ATOM 1481 O O . VAL A 1 180 ? 14.533 -3.835 -26.620 1.00 94.38 180 VAL A O 1
ATOM 1484 N N . ASP A 1 181 ? 14.954 -5.767 -27.686 1.00 93.31 181 ASP A N 1
ATOM 1485 C CA . ASP A 1 181 ? 13.728 -5.755 -28.488 1.00 93.31 181 ASP A CA 1
ATOM 1486 C C . ASP A 1 181 ? 12.461 -5.847 -27.622 1.00 93.31 181 ASP A C 1
ATOM 1488 O O . ASP A 1 181 ? 11.471 -5.177 -27.919 1.00 93.31 181 ASP A O 1
ATOM 1492 N N . GLU A 1 182 ? 12.498 -6.606 -26.519 1.00 93.19 182 GLU A N 1
ATOM 1493 C CA . GLU A 1 182 ? 11.391 -6.666 -25.555 1.00 93.19 182 GLU A CA 1
ATOM 1494 C C . GLU A 1 182 ? 11.195 -5.297 -24.904 1.00 93.19 182 GLU A C 1
ATOM 1496 O O . GLU A 1 182 ? 10.082 -4.779 -24.898 1.00 93.19 182 GLU A O 1
ATOM 1501 N N . ILE A 1 183 ? 12.273 -4.656 -24.447 1.00 95.50 183 ILE A N 1
ATOM 1502 C CA . ILE A 1 183 ? 12.218 -3.337 -23.797 1.00 95.50 183 ILE A CA 1
ATOM 1503 C C . ILE A 1 183 ? 11.718 -2.261 -24.765 1.00 95.50 183 ILE A C 1
ATOM 1505 O O . ILE A 1 183 ? 10.841 -1.469 -24.423 1.00 95.50 183 ILE A O 1
ATOM 1509 N N . VAL A 1 184 ? 12.252 -2.237 -25.987 1.00 92.25 184 VAL A N 1
ATOM 1510 C CA . VAL A 1 184 ? 11.880 -1.253 -27.011 1.00 92.25 184 VAL A CA 1
ATOM 1511 C C . VAL A 1 184 ? 10.432 -1.438 -27.462 1.00 92.25 184 VAL A C 1
ATOM 1513 O O . VAL A 1 184 ? 9.784 -0.442 -27.765 1.00 92.25 184 VAL A O 1
ATOM 1516 N N . SER A 1 185 ? 9.886 -2.660 -27.451 1.00 93.06 185 SER A N 1
ATOM 1517 C CA . SER A 1 185 ? 8.472 -2.886 -27.788 1.00 93.06 185 SER A CA 1
ATOM 1518 C C . SER A 1 185 ? 7.504 -2.134 -26.864 1.00 93.06 185 SER A C 1
ATOM 1520 O O . SER A 1 185 ? 6.412 -1.759 -27.283 1.00 93.06 185 SER A O 1
ATOM 1522 N N . TRP A 1 186 ? 7.918 -1.819 -25.631 1.00 93.50 186 TRP A N 1
ATOM 1523 C CA . TRP A 1 186 ? 7.104 -1.029 -24.707 1.00 93.50 186 TRP A CA 1
ATOM 1524 C C . TRP A 1 186 ? 7.047 0.462 -25.051 1.00 93.50 186 TRP A C 1
ATOM 1526 O O . TRP A 1 186 ? 6.237 1.193 -24.480 1.00 93.50 186 TRP A O 1
ATOM 1536 N N . PHE A 1 187 ? 7.872 0.940 -25.990 1.00 90.81 187 PHE A N 1
ATOM 1537 C CA . PHE A 1 187 ? 7.884 2.352 -26.382 1.00 90.81 187 PHE A CA 1
ATOM 1538 C C . PHE A 1 187 ? 6.576 2.784 -27.054 1.00 90.81 187 PHE A C 1
ATOM 1540 O O . PHE A 1 187 ? 6.242 3.973 -26.999 1.00 90.81 187 PHE A O 1
ATOM 1547 N N . ASP A 1 188 ? 5.843 1.836 -27.637 1.00 88.62 188 ASP A N 1
ATOM 1548 C CA . ASP A 1 188 ? 4.549 2.060 -28.284 1.00 88.62 188 ASP A CA 1
ATOM 1549 C C . ASP A 1 188 ? 3.427 2.362 -27.275 1.00 88.62 188 ASP A C 1
ATOM 1551 O O . ASP A 1 188 ? 2.414 2.947 -27.650 1.00 88.62 188 ASP A O 1
ATOM 1555 N N . TYR A 1 189 ? 3.618 2.024 -25.992 1.00 88.12 189 TYR A N 1
ATOM 1556 C CA . TYR A 1 189 ? 2.649 2.280 -24.916 1.00 88.12 189 TYR A CA 1
ATOM 1557 C C . TYR A 1 189 ? 2.900 3.578 -24.146 1.00 88.12 189 TYR A C 1
ATOM 1559 O O . TYR A 1 189 ? 2.179 3.880 -23.201 1.00 88.12 189 TYR A O 1
ATOM 1567 N N . PHE A 1 190 ? 3.920 4.359 -24.497 1.00 86.19 190 PHE A N 1
ATOM 1568 C CA . PHE A 1 190 ? 3.957 5.745 -24.028 1.00 86.19 190 PHE A CA 1
ATOM 1569 C C . PHE A 1 190 ? 2.878 6.523 -24.776 1.00 86.19 190 PHE A C 1
ATOM 1571 O O . PHE A 1 190 ? 2.849 6.452 -25.999 1.00 86.19 190 PHE A O 1
ATOM 1578 N N . ASP A 1 191 ? 2.028 7.265 -24.067 1.00 73.00 191 ASP A N 1
ATOM 1579 C CA . ASP A 1 191 ? 0.932 8.030 -24.665 1.00 73.00 191 ASP A CA 1
ATOM 1580 C C . ASP A 1 191 ? 1.469 8.978 -25.756 1.00 73.00 191 ASP A C 1
ATOM 1582 O O . ASP A 1 191 ? 2.277 9.870 -25.485 1.00 73.00 191 ASP A O 1
ATOM 1586 N N . ILE A 1 192 ? 1.047 8.726 -27.002 1.00 54.97 192 ILE A N 1
ATOM 1587 C CA . ILE A 1 192 ? 1.487 9.419 -28.226 1.00 54.97 192 ILE A CA 1
ATOM 1588 C C . ILE A 1 192 ? 0.500 10.536 -28.608 1.00 54.97 192 ILE A C 1
ATOM 1590 O O . ILE A 1 192 ? 0.798 11.341 -29.491 1.00 54.97 192 ILE A O 1
ATOM 1594 N N . VAL A 1 193 ? -0.678 10.631 -27.967 1.00 50.69 193 VAL A N 1
ATOM 1595 C CA . VAL A 1 193 ? -1.739 11.571 -28.391 1.00 50.69 193 VAL A CA 1
ATOM 1596 C C . VAL A 1 193 ? -1.273 13.029 -28.302 1.00 50.69 193 VAL A C 1
ATOM 1598 O O . VAL A 1 193 ? -1.728 13.878 -29.066 1.00 50.69 193 VAL A O 1
ATOM 1601 N N . ASN A 1 194 ? -0.271 13.299 -27.470 1.00 45.97 194 ASN A N 1
ATOM 1602 C CA . ASN A 1 194 ? 0.591 14.458 -27.611 1.00 45.97 194 ASN A CA 1
ATOM 1603 C C . ASN A 1 194 ? 2.021 13.935 -27.737 1.00 45.97 194 ASN A C 1
ATOM 1605 O O . ASN A 1 194 ? 2.466 13.229 -26.838 1.00 45.97 194 ASN A O 1
ATOM 1609 N N . HIS A 1 195 ? 2.768 14.308 -28.780 1.00 53.41 195 HIS A N 1
ATOM 1610 C CA . HIS A 1 195 ? 4.236 14.253 -28.777 1.00 53.41 195 HIS A CA 1
ATOM 1611 C C . HIS A 1 195 ? 4.773 15.173 -27.665 1.00 53.41 195 HIS A C 1
ATOM 1613 O O . HIS A 1 195 ? 5.354 16.223 -27.931 1.00 53.41 195 HIS A O 1
ATOM 1619 N N . ASN A 1 196 ? 4.491 14.844 -26.404 1.00 67.31 196 ASN A N 1
ATOM 1620 C CA . ASN A 1 196 ? 4.988 15.589 -25.280 1.00 67.31 196 ASN A CA 1
ATOM 1621 C C . ASN A 1 196 ? 6.486 15.291 -25.209 1.00 67.31 196 ASN A C 1
ATOM 1623 O O . ASN A 1 196 ? 6.932 14.145 -25.301 1.00 67.31 196 ASN A O 1
ATOM 1627 N N . GLU A 1 197 ? 7.274 16.353 -25.096 1.00 73.12 197 GLU A N 1
ATOM 1628 C CA . GLU A 1 197 ? 8.719 16.277 -24.884 1.00 73.12 197 GLU A CA 1
ATOM 1629 C C . GLU A 1 197 ? 9.051 15.321 -23.701 1.00 73.12 197 GLU A C 1
ATOM 1631 O O . GLU A 1 197 ? 10.086 14.661 -23.684 1.00 73.12 197 GLU A O 1
ATOM 1636 N N . GLU A 1 198 ? 8.107 15.132 -22.769 1.00 78.69 198 GLU A N 1
ATOM 1637 C CA . GLU A 1 198 ? 8.178 14.197 -21.646 1.00 78.69 198 GLU A CA 1
ATOM 1638 C C . GLU A 1 198 ? 8.342 12.721 -22.057 1.00 78.69 198 GLU A C 1
ATOM 1640 O O . GLU A 1 198 ? 9.278 12.074 -21.594 1.00 78.69 198 GLU A O 1
ATOM 1645 N N . SER A 1 199 ? 7.496 12.166 -22.929 1.00 81.56 199 SER A N 1
ATOM 1646 C CA . SER A 1 199 ? 7.580 10.753 -23.341 1.00 81.56 199 SER A CA 1
ATOM 1647 C C . SER A 1 199 ? 8.896 10.449 -24.057 1.00 81.56 199 SER A C 1
ATOM 1649 O O . SER A 1 199 ? 9.478 9.378 -23.880 1.00 81.56 199 SER A O 1
ATOM 1651 N N . ILE A 1 200 ? 9.401 11.410 -24.830 1.00 82.44 200 ILE A N 1
ATOM 1652 C CA . ILE A 1 200 ? 10.680 11.300 -25.526 1.00 82.44 200 ILE A CA 1
ATOM 1653 C C . ILE A 1 200 ? 11.836 11.361 -24.525 1.00 82.44 200 ILE A C 1
ATOM 1655 O O . ILE A 1 200 ? 12.719 10.506 -24.568 1.00 82.44 200 ILE A O 1
ATOM 1659 N N . SER A 1 201 ? 11.794 12.299 -23.575 1.00 84.19 201 SER A N 1
ATOM 1660 C CA . SER A 1 201 ? 12.746 12.391 -22.460 1.00 84.19 201 SER A CA 1
ATOM 1661 C C . SER A 1 201 ? 12.802 11.086 -21.648 1.00 84.19 201 SER A C 1
ATOM 1663 O O . SER A 1 201 ? 13.882 10.603 -21.307 1.00 84.19 201 SER A O 1
ATOM 1665 N N . MET A 1 202 ? 11.656 10.444 -21.403 1.00 87.81 202 MET A N 1
ATOM 1666 C CA . MET A 1 202 ? 11.578 9.141 -20.730 1.00 87.81 202 MET A CA 1
ATOM 1667 C C . MET A 1 202 ? 12.168 7.996 -21.574 1.00 87.81 202 MET A C 1
ATOM 1669 O O . MET A 1 202 ? 12.952 7.193 -21.064 1.00 87.81 202 MET A O 1
ATOM 1673 N N . LYS A 1 203 ? 11.863 7.934 -22.877 1.00 90.00 203 LYS A N 1
ATOM 1674 C CA . LYS A 1 203 ? 12.460 6.953 -23.808 1.00 90.00 203 LYS A CA 1
ATOM 1675 C C . LYS A 1 203 ? 13.979 7.101 -23.889 1.00 90.00 203 LYS A C 1
ATOM 1677 O O . LYS A 1 203 ? 14.696 6.102 -23.865 1.00 90.00 203 LYS A O 1
ATOM 1682 N N . LEU A 1 204 ? 14.473 8.338 -23.927 1.00 89.56 204 LEU A N 1
ATOM 1683 C CA . LEU A 1 204 ? 15.900 8.647 -23.948 1.00 89.56 204 LEU A CA 1
ATOM 1684 C C . LEU A 1 204 ? 16.614 8.122 -22.695 1.00 89.56 204 LEU A C 1
ATOM 1686 O O . LEU A 1 204 ? 17.669 7.502 -22.822 1.00 89.56 204 LEU A O 1
ATOM 1690 N N . GLN A 1 205 ? 16.020 8.282 -21.507 1.00 91.00 205 GLN A N 1
ATOM 1691 C CA . GLN A 1 205 ? 16.565 7.701 -20.273 1.00 91.00 205 GLN A CA 1
ATOM 1692 C C . GLN A 1 205 ? 16.722 6.178 -20.373 1.00 91.00 205 GLN A C 1
ATOM 1694 O O . GLN A 1 205 ? 17.778 5.647 -20.030 1.00 91.00 205 GLN A O 1
ATOM 1699 N N . ILE A 1 206 ? 15.712 5.475 -20.898 1.00 94.19 206 ILE A N 1
ATOM 1700 C CA . ILE A 1 206 ? 15.763 4.014 -21.066 1.00 94.19 206 ILE A CA 1
ATOM 1701 C C . ILE A 1 206 ? 16.886 3.621 -22.034 1.00 94.19 206 ILE A C 1
ATOM 1703 O O . ILE A 1 206 ? 17.686 2.739 -21.726 1.00 94.19 206 ILE A O 1
ATOM 1707 N N . LEU A 1 207 ? 16.992 4.298 -23.182 1.00 94.38 207 LEU A N 1
ATOM 1708 C CA . LEU A 1 207 ? 18.038 4.022 -24.172 1.00 94.38 207 LEU A CA 1
ATOM 1709 C C . LEU A 1 207 ? 19.446 4.256 -23.609 1.00 94.38 207 LEU A C 1
ATOM 1711 O O . LEU A 1 207 ? 20.336 3.433 -23.820 1.00 94.38 207 LEU A O 1
ATOM 1715 N N . LEU A 1 208 ? 19.649 5.340 -22.857 1.00 93.12 208 LEU A N 1
ATOM 1716 C CA . LEU A 1 208 ? 20.920 5.624 -22.188 1.00 93.12 208 LEU A CA 1
ATOM 1717 C C . LEU A 1 208 ? 21.270 4.550 -21.157 1.00 93.12 208 LEU A C 1
ATOM 1719 O O . LEU A 1 208 ? 22.429 4.145 -21.072 1.00 93.12 208 LEU A O 1
ATOM 1723 N N . MET A 1 209 ? 20.282 4.056 -20.405 1.00 94.81 209 MET A N 1
ATOM 1724 C CA . MET A 1 209 ? 20.494 2.948 -19.475 1.00 94.81 209 MET A CA 1
ATOM 1725 C C . MET A 1 209 ? 20.894 1.659 -20.201 1.00 94.81 209 MET A C 1
ATOM 1727 O O . MET A 1 209 ? 21.831 0.999 -19.758 1.00 94.81 209 MET A O 1
ATOM 1731 N N . ILE A 1 210 ? 20.252 1.323 -21.327 1.00 95.88 210 ILE A N 1
ATOM 1732 C CA . ILE A 1 210 ? 20.646 0.175 -22.165 1.00 95.88 210 ILE A CA 1
ATOM 1733 C C . ILE A 1 210 ? 22.091 0.349 -22.647 1.00 95.88 210 ILE A C 1
ATOM 1735 O O . ILE A 1 210 ? 22.913 -0.552 -22.502 1.00 95.88 210 ILE A O 1
ATOM 1739 N N . TYR A 1 211 ? 22.435 1.531 -23.164 1.00 94.75 211 TYR A N 1
ATOM 1740 C CA . TYR A 1 211 ? 23.773 1.814 -23.683 1.00 94.75 211 TYR A CA 1
ATOM 1741 C C . TYR A 1 211 ? 24.868 1.724 -22.604 1.00 94.75 211 TYR A C 1
ATOM 1743 O O . TYR A 1 211 ? 25.952 1.189 -22.855 1.00 94.75 211 TYR A O 1
ATOM 1751 N N . LYS A 1 212 ? 24.575 2.210 -21.390 1.00 93.25 212 LYS A N 1
ATOM 1752 C CA . LYS A 1 212 ? 25.475 2.160 -20.227 1.00 93.25 212 LYS A CA 1
ATOM 1753 C C . LYS A 1 212 ? 25.597 0.755 -19.624 1.00 93.25 212 LYS A C 1
ATOM 1755 O O . LYS A 1 212 ? 26.632 0.449 -19.043 1.00 93.25 212 LYS A O 1
ATOM 1760 N N . SER A 1 213 ? 24.564 -0.077 -19.733 1.00 93.31 213 SER A N 1
ATOM 1761 C CA . SER A 1 213 ? 24.478 -1.382 -19.067 1.00 93.31 213 SER A CA 1
ATOM 1762 C C . SER A 1 213 ? 25.460 -2.412 -19.631 1.00 93.31 213 SER A C 1
ATOM 1764 O O . SER A 1 213 ? 25.651 -2.509 -20.841 1.00 93.31 213 SER A O 1
ATOM 1766 N N . ASP A 1 214 ? 26.055 -3.229 -18.763 1.00 93.50 214 ASP A N 1
ATOM 1767 C CA . ASP A 1 214 ? 26.957 -4.323 -19.152 1.00 93.50 214 ASP A CA 1
ATOM 1768 C C . ASP A 1 214 ? 26.221 -5.581 -19.635 1.00 93.50 214 ASP A C 1
ATOM 1770 O O . ASP A 1 214 ? 26.854 -6.495 -20.159 1.00 93.50 214 ASP A O 1
ATOM 1774 N N . TRP A 1 215 ? 24.891 -5.625 -19.497 1.00 94.62 215 TRP A N 1
ATOM 1775 C CA . TRP A 1 215 ? 24.072 -6.748 -19.961 1.00 94.62 215 TRP A CA 1
ATOM 1776 C C . TRP A 1 215 ? 24.062 -6.911 -21.486 1.00 94.62 215 TRP A C 1
ATOM 1778 O O . TRP A 1 215 ? 23.835 -8.017 -21.968 1.00 94.62 215 TRP A O 1
ATOM 1788 N N . TYR A 1 216 ? 24.316 -5.833 -22.232 1.00 95.69 216 TYR A N 1
ATOM 1789 C CA . TYR A 1 216 ? 24.133 -5.789 -23.684 1.00 95.69 216 TYR A CA 1
ATOM 1790 C C . TYR A 1 216 ? 25.453 -5.764 -24.440 1.00 95.69 216 TYR A C 1
ATOM 1792 O O . TYR A 1 216 ? 26.425 -5.114 -24.031 1.00 95.69 216 TYR A O 1
ATOM 1800 N N . ASP A 1 217 ? 25.472 -6.449 -25.580 1.00 93.19 217 ASP A N 1
ATOM 1801 C CA . ASP A 1 217 ? 26.666 -6.576 -26.396 1.00 93.19 217 ASP A CA 1
ATOM 1802 C C . ASP A 1 217 ? 26.960 -5.306 -27.217 1.00 93.19 217 ASP A C 1
ATOM 1804 O O . ASP A 1 217 ? 26.200 -4.334 -27.270 1.00 93.19 217 ASP A O 1
ATOM 1808 N N . LYS A 1 218 ? 28.124 -5.292 -27.872 1.00 91.81 218 LYS A N 1
ATOM 1809 C CA . LYS A 1 218 ? 28.563 -4.138 -28.662 1.00 91.81 218 LYS A CA 1
ATOM 1810 C C . LYS A 1 218 ? 27.621 -3.831 -29.833 1.00 91.81 218 LYS A C 1
ATOM 1812 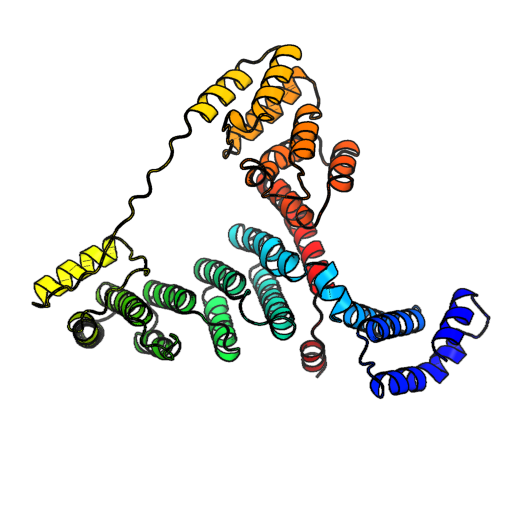O O . LYS A 1 218 ? 27.425 -2.663 -30.153 1.00 91.81 218 LYS A O 1
ATOM 1817 N N . LYS A 1 219 ? 27.058 -4.856 -30.475 1.00 91.50 219 LYS A N 1
ATOM 1818 C CA . LYS A 1 219 ? 26.194 -4.707 -31.650 1.00 91.50 219 LYS A CA 1
ATOM 1819 C C . LYS A 1 219 ? 24.847 -4.104 -31.249 1.00 91.50 219 LYS A C 1
ATOM 1821 O O . LYS A 1 219 ? 24.351 -3.208 -31.929 1.00 91.50 219 LYS A O 1
ATOM 1826 N N . GLU A 1 220 ? 24.285 -4.554 -30.132 1.00 92.06 220 GLU A N 1
ATOM 1827 C CA . GLU A 1 220 ? 23.080 -3.976 -29.536 1.00 92.06 220 GLU A CA 1
ATOM 1828 C C . GLU A 1 220 ? 23.314 -2.510 -29.153 1.00 92.06 220 GLU A C 1
ATOM 1830 O O . GLU A 1 220 ? 22.535 -1.631 -29.528 1.00 92.06 220 GLU A O 1
ATOM 1835 N N . LYS A 1 221 ? 24.442 -2.216 -28.492 1.00 91.81 221 LYS A N 1
ATOM 1836 C CA . LYS A 1 221 ? 24.820 -0.845 -28.115 1.00 91.81 221 LYS A CA 1
ATOM 1837 C C . LYS A 1 221 ? 25.021 0.075 -29.316 1.00 91.81 221 LYS A C 1
ATOM 1839 O O . LYS A 1 221 ? 24.643 1.241 -29.240 1.00 91.81 221 LYS A O 1
ATOM 1844 N N . GLU A 1 222 ? 25.576 -0.421 -30.421 1.00 90.81 222 GLU A N 1
ATOM 1845 C CA . GLU A 1 222 ? 25.702 0.343 -31.669 1.00 90.81 222 GLU A CA 1
ATOM 1846 C C . GLU A 1 222 ? 24.324 0.729 -32.231 1.00 90.81 222 GLU A C 1
ATOM 1848 O O . GLU A 1 222 ? 24.107 1.897 -32.543 1.00 90.81 222 GLU A O 1
ATOM 1853 N N . SER A 1 223 ? 23.356 -0.195 -32.259 1.00 90.06 223 SER A N 1
ATOM 1854 C CA . SER A 1 223 ? 21.987 0.121 -32.696 1.00 90.06 223 SER A CA 1
ATOM 1855 C C . SER A 1 223 ? 21.285 1.128 -31.776 1.00 90.06 223 SER A C 1
ATOM 1857 O O . SER A 1 223 ? 20.550 2.002 -32.240 1.00 90.06 223 SER A O 1
ATOM 1859 N N . ILE A 1 224 ? 21.515 1.027 -30.466 1.00 93.25 224 ILE A N 1
ATOM 1860 C CA . ILE A 1 224 ? 20.936 1.940 -29.475 1.00 93.25 224 ILE A CA 1
ATOM 1861 C C . ILE A 1 224 ? 21.567 3.330 -29.556 1.00 93.25 224 ILE A C 1
ATOM 1863 O O . ILE A 1 224 ? 20.851 4.323 -29.440 1.00 93.25 224 ILE A O 1
ATOM 1867 N N . ARG A 1 225 ? 22.874 3.421 -29.825 1.00 91.81 225 ARG A N 1
ATOM 1868 C CA . ARG A 1 225 ? 23.586 4.691 -30.026 1.00 91.81 225 ARG A CA 1
ATOM 1869 C C . ARG A 1 225 ? 22.928 5.548 -31.105 1.00 91.81 225 ARG A C 1
ATOM 1871 O O . ARG A 1 225 ? 22.725 6.739 -30.882 1.00 91.81 225 ARG A O 1
ATOM 1878 N N . ASP A 1 226 ? 22.555 4.948 -32.234 1.00 88.25 226 ASP A N 1
ATOM 1879 C CA . ASP A 1 226 ? 21.891 5.667 -33.327 1.00 88.25 226 ASP A CA 1
ATOM 1880 C C . ASP A 1 226 ? 20.511 6.205 -32.908 1.00 88.25 226 ASP A C 1
ATOM 1882 O O . ASP A 1 226 ? 20.149 7.330 -33.255 1.00 88.25 226 ASP A O 1
ATOM 1886 N N . LYS A 1 227 ? 19.764 5.453 -32.087 1.00 88.75 227 LYS A N 1
ATOM 1887 C CA . LYS A 1 227 ? 18.482 5.912 -31.523 1.00 88.75 227 LYS A CA 1
ATOM 1888 C C . LYS A 1 227 ? 18.662 7.045 -30.509 1.00 88.75 227 LYS A C 1
ATOM 1890 O O . LYS A 1 227 ? 17.865 7.977 -30.504 1.00 88.75 227 LYS A O 1
ATOM 1895 N N . ILE A 1 228 ? 19.694 6.986 -29.662 1.00 89.19 228 ILE A N 1
ATOM 1896 C CA . ILE A 1 228 ? 20.007 8.061 -28.702 1.00 89.19 228 ILE A CA 1
ATOM 1897 C C . ILE A 1 228 ? 20.316 9.357 -29.455 1.00 89.19 228 ILE A C 1
ATOM 1899 O O . ILE A 1 228 ? 19.757 10.392 -29.109 1.00 89.19 228 ILE A O 1
ATOM 1903 N N . ARG A 1 229 ? 21.150 9.291 -30.504 1.00 86.19 229 ARG A N 1
ATOM 1904 C CA . ARG A 1 229 ? 21.471 10.444 -31.363 1.00 86.19 229 ARG A CA 1
ATOM 1905 C C . ARG A 1 229 ? 20.210 11.097 -31.926 1.00 86.19 229 ARG A C 1
ATOM 1907 O O . ARG A 1 229 ? 20.010 12.286 -31.721 1.00 86.19 229 ARG A O 1
ATOM 1914 N N . TYR A 1 230 ? 19.325 10.295 -32.522 1.00 84.25 230 TYR A N 1
ATOM 1915 C CA . TYR A 1 230 ? 18.052 10.771 -33.071 1.00 84.25 230 TYR A CA 1
ATOM 1916 C C . TYR A 1 230 ? 17.213 11.563 -32.052 1.00 84.25 230 TYR A C 1
ATOM 1918 O O . TYR A 1 230 ? 16.705 12.635 -32.368 1.00 84.25 230 TYR A O 1
ATOM 1926 N N . TYR A 1 231 ? 17.078 11.067 -30.817 1.00 80.88 231 TYR A N 1
ATOM 1927 C CA . TYR A 1 231 ? 16.306 11.764 -29.782 1.00 80.88 231 TYR A CA 1
ATOM 1928 C C . TYR A 1 231 ? 17.042 12.957 -29.153 1.00 80.88 231 TYR A C 1
ATOM 1930 O O . TYR A 1 231 ? 16.391 13.865 -28.642 1.00 80.88 231 TYR A O 1
ATOM 1938 N N . ALA A 1 232 ? 18.375 12.967 -29.165 1.00 79.38 232 ALA A N 1
ATOM 1939 C CA . ALA A 1 232 ? 19.172 14.057 -28.611 1.00 79.38 232 ALA A CA 1
ATOM 1940 C C . ALA A 1 232 ? 19.257 15.264 -29.565 1.00 79.38 232 ALA A C 1
ATOM 1942 O O . ALA A 1 232 ? 19.070 16.393 -29.114 1.00 79.38 232 ALA A O 1
ATOM 1943 N N . ASP A 1 233 ? 19.466 15.029 -30.868 1.00 72.50 233 ASP A N 1
ATOM 1944 C CA . ASP A 1 233 ? 19.625 16.076 -31.898 1.00 72.50 233 ASP A CA 1
ATOM 1945 C C . ASP A 1 233 ? 18.398 16.990 -32.024 1.00 72.50 233 ASP A C 1
ATOM 1947 O O . ASP A 1 233 ? 18.502 18.171 -32.346 1.00 72.50 233 ASP A O 1
ATOM 1951 N N . GLU A 1 234 ? 17.219 16.456 -31.741 1.00 68.56 234 GLU A N 1
ATOM 1952 C CA . GLU A 1 234 ? 15.957 17.175 -31.877 1.00 68.56 234 GLU A CA 1
ATOM 1953 C C . GLU A 1 234 ? 15.548 17.935 -30.584 1.00 68.56 234 GLU A C 1
ATOM 1955 O O . GLU A 1 234 ? 14.511 18.595 -30.542 1.00 68.56 234 GLU A O 1
ATOM 1960 N N . GLY A 1 235 ? 16.370 17.893 -29.522 1.00 61.19 235 GLY A N 1
ATOM 1961 C CA . GLY A 1 235 ? 16.263 18.797 -28.365 1.00 61.19 235 GLY A CA 1
ATOM 1962 C C . GLY A 1 235 ? 15.142 18.511 -27.352 1.00 61.19 235 GLY A C 1
ATOM 1963 O O . GLY A 1 235 ? 14.676 19.426 -26.674 1.00 61.19 235 GLY A O 1
ATOM 1964 N N . TRP A 1 236 ? 14.715 17.255 -27.209 1.00 65.56 236 TRP A N 1
ATOM 1965 C CA . TRP A 1 236 ? 13.497 16.860 -26.480 1.00 65.56 236 TRP A CA 1
ATOM 1966 C C . TRP A 1 236 ? 13.612 16.737 -24.945 1.00 65.56 236 TRP A C 1
ATOM 1968 O O . TRP A 1 236 ? 12.824 16.024 -24.322 1.00 65.56 236 TRP A O 1
ATOM 1978 N N . ILE A 1 237 ? 14.573 17.396 -24.290 1.00 65.06 237 ILE A N 1
ATOM 1979 C CA . ILE A 1 237 ? 14.663 17.354 -22.818 1.00 65.06 237 ILE A CA 1
ATOM 1980 C C . ILE A 1 237 ? 13.749 18.420 -22.216 1.00 65.06 237 ILE A C 1
ATOM 1982 O O . ILE A 1 237 ? 14.118 19.590 -22.090 1.00 65.06 237 ILE A O 1
ATOM 1986 N N . SER A 1 238 ? 12.558 17.992 -21.795 1.00 58.06 238 SER A N 1
ATOM 1987 C CA . SER A 1 238 ? 11.597 18.842 -21.092 1.00 58.06 238 SER A CA 1
ATOM 1988 C C . SER A 1 238 ? 11.509 18.565 -19.600 1.00 58.06 238 SER A C 1
ATOM 1990 O O . SER A 1 238 ? 11.434 17.415 -19.159 1.00 58.06 238 SER A O 1
ATOM 1992 N N . THR A 1 239 ? 11.343 19.641 -18.837 1.00 52.16 239 THR A N 1
ATOM 1993 C CA . THR A 1 239 ? 10.662 19.574 -17.543 1.00 52.16 239 THR A CA 1
ATOM 1994 C C . THR A 1 239 ? 9.183 19.227 -17.754 1.00 52.16 239 THR A C 1
ATOM 1996 O O . THR A 1 239 ? 8.599 19.681 -18.738 1.00 52.16 239 THR A O 1
ATOM 1999 N N . PRO A 1 240 ? 8.559 18.423 -16.874 1.00 51.00 240 PRO A N 1
ATOM 2000 C CA . PRO A 1 240 ? 8.9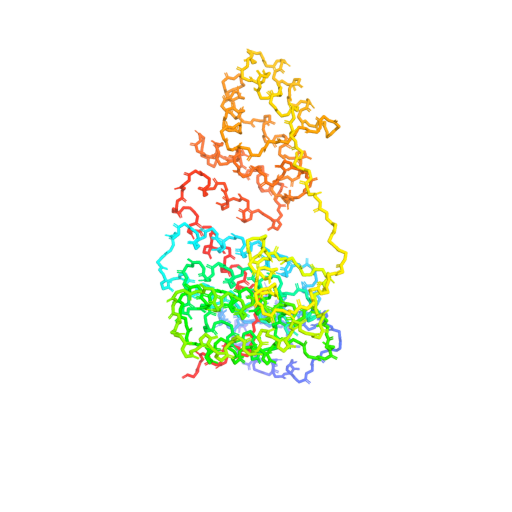54 18.126 -15.493 1.00 51.00 240 PRO A CA 1
ATOM 2001 C C . PRO A 1 240 ? 9.650 16.769 -15.262 1.00 51.00 240 PRO A C 1
ATOM 2003 O O . PRO A 1 240 ? 9.735 16.346 -14.110 1.00 51.00 240 PRO A O 1
ATOM 2006 N N . VAL A 1 241 ? 10.145 16.077 -16.296 1.00 60.97 241 VAL A N 1
ATOM 2007 C CA . VAL A 1 241 ? 10.731 14.734 -16.119 1.00 60.97 241 VAL A CA 1
ATOM 2008 C C . VAL A 1 241 ? 11.950 14.799 -15.195 1.00 60.97 241 VAL A C 1
ATOM 2010 O O . VAL A 1 241 ? 12.934 15.467 -15.508 1.00 60.97 241 VAL A O 1
ATOM 2013 N N . GLN A 1 242 ? 11.883 14.114 -14.051 1.00 69.50 242 GLN A N 1
ATOM 2014 C CA . GLN A 1 242 ? 13.011 13.999 -13.130 1.00 69.50 242 GLN A CA 1
ATOM 2015 C C . GLN A 1 242 ? 14.011 12.990 -13.683 1.00 69.50 242 GLN A C 1
ATOM 2017 O O . GLN A 1 242 ? 13.673 11.829 -13.901 1.00 69.50 242 GLN A O 1
ATOM 2022 N N . TRP A 1 243 ? 15.235 13.450 -13.914 1.00 74.94 243 TRP A N 1
ATOM 2023 C CA . TRP A 1 243 ? 16.348 12.594 -14.290 1.00 74.94 243 TRP A CA 1
ATOM 2024 C C . TRP A 1 243 ? 17.135 12.202 -13.046 1.00 74.94 243 TRP A C 1
ATOM 2026 O O . TRP A 1 243 ? 17.376 13.032 -12.169 1.00 74.94 243 TRP A O 1
ATOM 2036 N N . ASP A 1 244 ? 17.572 10.947 -13.008 1.00 79.56 244 ASP A N 1
ATOM 2037 C CA . ASP A 1 244 ? 18.647 10.531 -12.114 1.00 79.56 244 ASP A CA 1
ATOM 2038 C C . ASP A 1 244 ? 19.925 11.323 -12.443 1.00 79.56 244 ASP A C 1
ATOM 2040 O O . ASP A 1 244 ? 20.280 11.480 -13.615 1.00 79.56 244 ASP A O 1
ATOM 2044 N N . GLU A 1 245 ? 20.596 11.850 -11.418 1.00 79.81 245 GLU A N 1
ATOM 2045 C CA . GLU A 1 245 ? 21.737 12.756 -11.594 1.00 79.81 245 GLU A CA 1
ATOM 2046 C C . GLU A 1 245 ? 22.893 12.067 -12.331 1.00 79.81 245 GLU A C 1
ATOM 2048 O O . GLU A 1 245 ? 23.451 12.638 -13.272 1.00 79.81 245 GLU A O 1
ATOM 2053 N N . ASP A 1 246 ? 23.195 10.811 -11.989 1.00 81.62 246 ASP A N 1
ATOM 2054 C CA . ASP A 1 246 ? 24.262 10.041 -12.633 1.00 81.62 246 ASP A CA 1
ATOM 2055 C C . ASP A 1 246 ? 23.933 9.741 -14.100 1.00 81.62 246 ASP A C 1
ATOM 2057 O O . ASP A 1 246 ? 24.811 9.788 -14.971 1.00 81.62 246 ASP A O 1
ATOM 2061 N N . LEU A 1 247 ? 22.670 9.420 -14.396 1.00 85.00 247 LEU A N 1
ATOM 2062 C CA . LEU A 1 247 ? 22.207 9.199 -15.765 1.00 85.00 247 LEU A CA 1
ATOM 2063 C C . LEU A 1 247 ? 22.237 10.492 -16.590 1.00 85.00 247 LEU A C 1
ATOM 2065 O O . LEU A 1 247 ? 22.613 10.466 -17.764 1.00 85.00 247 LEU A O 1
ATOM 2069 N N . PHE A 1 248 ? 21.899 11.626 -15.979 1.00 84.19 248 PHE A N 1
ATOM 2070 C CA . PHE A 1 248 ? 21.957 12.931 -16.628 1.00 84.19 248 PHE A CA 1
ATOM 2071 C C . PHE A 1 248 ? 23.397 13.363 -16.930 1.00 84.19 248 PHE A C 1
ATOM 2073 O O . PHE A 1 248 ? 23.697 13.783 -18.047 1.00 84.19 248 PHE A O 1
ATOM 2080 N N . GLN A 1 249 ? 24.328 13.189 -15.987 1.00 83.19 249 GLN A N 1
ATOM 2081 C CA . GLN A 1 249 ? 25.751 13.438 -16.245 1.00 83.19 249 GLN A CA 1
ATOM 2082 C C . GLN A 1 249 ? 26.294 12.523 -17.348 1.00 83.19 249 GLN A C 1
ATOM 2084 O O . GLN A 1 249 ? 27.071 12.953 -18.205 1.00 83.19 249 GLN A O 1
ATOM 2089 N N . PHE A 1 250 ? 25.854 11.263 -17.375 1.00 87.12 250 PHE A N 1
ATOM 2090 C CA . PHE A 1 250 ? 26.199 10.341 -18.451 1.00 87.12 250 PHE A CA 1
ATOM 2091 C C . PHE A 1 250 ? 25.693 10.824 -19.817 1.00 87.12 250 PHE A C 1
ATOM 2093 O O . PHE A 1 250 ? 26.447 10.776 -20.788 1.00 87.12 250 PHE A O 1
ATOM 2100 N N . TYR A 1 251 ? 24.464 11.340 -19.889 1.00 87.88 251 TYR A N 1
ATOM 2101 C CA . TYR A 1 251 ? 23.916 11.939 -21.106 1.00 87.88 251 TYR A CA 1
ATOM 2102 C C . TYR A 1 251 ? 24.763 13.111 -21.616 1.00 87.88 251 TYR A C 1
ATOM 2104 O O . TYR A 1 251 ? 25.112 13.142 -22.795 1.00 87.88 251 TYR A O 1
ATOM 2112 N N . LEU A 1 252 ? 25.163 14.040 -20.741 1.00 85.38 252 LEU A N 1
ATOM 2113 C CA . LEU A 1 252 ? 26.003 15.176 -21.140 1.00 85.38 252 LEU A CA 1
ATOM 2114 C C . LEU A 1 252 ? 27.347 14.717 -21.719 1.00 85.38 252 LEU A C 1
ATOM 2116 O O . LEU A 1 252 ? 27.774 15.212 -22.762 1.00 85.38 252 LEU A O 1
ATOM 2120 N N . ASN A 1 253 ? 27.982 13.733 -21.079 1.00 85.94 253 ASN A N 1
ATOM 2121 C CA . ASN A 1 253 ? 29.224 13.140 -21.574 1.00 85.94 253 ASN A CA 1
ATOM 2122 C C . ASN A 1 253 ? 29.022 12.428 -22.920 1.00 85.94 253 ASN A C 1
ATOM 2124 O O . ASN A 1 253 ? 29.878 12.515 -23.800 1.00 85.94 253 ASN A O 1
ATOM 2128 N N . PHE A 1 254 ? 27.894 11.734 -23.098 1.00 88.62 254 PHE A N 1
ATOM 2129 C CA . PHE A 1 254 ? 27.533 11.119 -24.372 1.00 88.62 254 PHE A CA 1
ATOM 2130 C C . PHE A 1 254 ? 27.412 12.182 -25.471 1.00 88.62 254 PHE A C 1
ATOM 2132 O O . PHE A 1 254 ? 28.106 12.079 -26.477 1.00 88.62 254 PHE A O 1
ATOM 2139 N N . CYS A 1 255 ? 26.631 13.246 -25.265 1.00 86.31 255 CYS A N 1
ATOM 2140 C CA . CYS A 1 255 ? 26.469 14.309 -26.262 1.00 86.31 255 CYS A CA 1
ATOM 2141 C C . CYS A 1 255 ? 27.794 14.988 -26.628 1.00 86.31 255 CYS A C 1
ATOM 2143 O O . CYS A 1 255 ? 28.050 15.224 -27.806 1.00 86.31 255 CYS A O 1
ATOM 2145 N N . GLN A 1 256 ? 28.676 15.230 -25.651 1.00 85.81 256 GLN A N 1
ATOM 2146 C CA . GLN A 1 256 ? 30.016 15.769 -25.912 1.00 85.81 256 GLN A CA 1
ATOM 2147 C C . GLN A 1 256 ? 30.857 14.842 -26.799 1.00 85.81 256 GLN A C 1
ATOM 2149 O O . GLN A 1 256 ? 31.456 15.299 -27.771 1.00 85.81 256 GLN A O 1
ATOM 2154 N N . ASN A 1 257 ? 30.887 13.542 -26.492 1.00 87.94 257 ASN A N 1
ATOM 2155 C CA . ASN A 1 257 ? 31.650 12.557 -27.266 1.00 87.94 257 ASN A CA 1
ATOM 2156 C C . ASN A 1 257 ? 31.109 12.378 -28.690 1.00 87.94 257 ASN A C 1
ATOM 2158 O O . ASN A 1 257 ? 31.860 12.066 -29.614 1.00 87.94 257 ASN A O 1
ATOM 2162 N N . GLU A 1 258 ? 29.805 12.570 -28.860 1.00 85.75 258 GLU A N 1
ATOM 2163 C CA . GLU A 1 258 ? 29.093 12.394 -30.123 1.00 85.75 258 GLU A CA 1
ATOM 2164 C C . GLU A 1 258 ? 28.950 13.697 -30.925 1.00 85.75 258 GLU A C 1
ATOM 2166 O O . GLU A 1 258 ? 28.470 13.657 -32.055 1.00 85.75 258 GLU A O 1
ATOM 2171 N N . ASN A 1 259 ? 29.419 14.825 -30.377 1.00 84.12 259 ASN A N 1
ATOM 2172 C CA . ASN A 1 259 ? 29.317 16.166 -30.955 1.00 84.12 259 ASN A CA 1
ATOM 2173 C C . ASN A 1 259 ? 27.862 16.611 -31.231 1.00 84.12 259 ASN A C 1
ATOM 2175 O O . ASN A 1 259 ? 27.569 17.166 -32.291 1.00 84.12 259 ASN A O 1
ATOM 2179 N N . ILE A 1 260 ? 26.972 16.361 -30.264 1.00 82.94 260 ILE A N 1
ATOM 2180 C CA . ILE A 1 260 ? 25.550 16.745 -30.256 1.00 82.94 260 ILE A CA 1
ATOM 2181 C C . ILE A 1 260 ? 25.364 17.980 -29.364 1.00 82.94 260 ILE A C 1
ATOM 2183 O O . ILE A 1 260 ? 25.898 18.020 -28.251 1.00 82.94 260 ILE A O 1
ATOM 2187 N N . ASP A 1 261 ? 24.592 18.975 -29.814 1.00 72.31 261 ASP A N 1
ATOM 2188 C CA . ASP A 1 261 ? 24.265 20.152 -28.998 1.00 72.31 261 ASP A CA 1
ATOM 2189 C C . ASP A 1 261 ? 23.181 19.804 -27.963 1.00 72.31 261 ASP A C 1
ATOM 2191 O O . ASP A 1 261 ? 22.037 19.500 -28.296 1.00 72.31 261 ASP A O 1
ATOM 2195 N N . ALA A 1 262 ? 23.544 19.808 -26.680 1.00 66.81 262 ALA A N 1
ATOM 2196 C CA . ALA A 1 262 ? 22.629 19.443 -25.608 1.00 66.81 262 ALA A CA 1
ATOM 2197 C C . ALA A 1 262 ? 21.679 20.611 -25.286 1.00 66.81 262 ALA A C 1
ATOM 2199 O O . ALA A 1 262 ? 21.979 21.474 -24.458 1.00 66.81 262 ALA A O 1
ATOM 2200 N N . HIS A 1 263 ? 20.499 20.629 -25.905 1.00 63.12 263 HIS A N 1
ATOM 2201 C CA . HIS A 1 263 ? 19.451 21.597 -25.578 1.00 63.12 263 HIS A CA 1
ATOM 2202 C C . HIS A 1 263 ? 18.798 21.274 -24.219 1.00 63.12 263 HIS A C 1
ATOM 2204 O O . HIS A 1 263 ? 18.050 20.308 -24.085 1.00 63.12 263 HIS A O 1
ATOM 2210 N N . LEU A 1 264 ? 19.074 22.094 -23.196 1.00 61.75 264 LEU A N 1
ATOM 2211 C CA . LEU A 1 264 ? 18.526 21.957 -21.839 1.00 61.75 264 LEU A CA 1
ATOM 2212 C C . LEU A 1 264 ? 17.567 23.115 -21.516 1.00 61.75 264 LEU A C 1
ATOM 2214 O O . LEU A 1 264 ? 17.965 24.281 -21.569 1.00 61.75 264 LEU A O 1
ATOM 2218 N N . ARG A 1 265 ? 16.318 22.823 -21.125 1.00 52.25 265 ARG A N 1
ATOM 2219 C CA . ARG A 1 265 ? 15.352 23.834 -20.644 1.00 52.25 265 ARG A CA 1
ATOM 2220 C C . ARG A 1 265 ? 15.085 23.707 -19.137 1.00 52.25 265 ARG A C 1
ATOM 2222 O O . ARG A 1 265 ? 14.563 22.698 -18.682 1.00 52.25 265 ARG A O 1
ATOM 2229 N N . ASN A 1 266 ? 15.384 24.784 -18.394 1.00 44.78 266 ASN A N 1
ATOM 2230 C CA . ASN A 1 266 ? 14.973 25.082 -17.009 1.00 44.78 266 ASN A CA 1
ATOM 2231 C C . ASN A 1 266 ? 15.051 23.926 -15.990 1.00 44.78 266 ASN A C 1
ATOM 2233 O O . ASN A 1 266 ? 14.026 23.409 -15.564 1.00 44.78 266 ASN A O 1
ATOM 2237 N N . MET A 1 267 ? 16.242 23.611 -15.475 1.00 47.12 267 MET A N 1
ATOM 2238 C CA . MET A 1 267 ? 16.369 22.828 -14.237 1.00 47.12 267 MET A CA 1
ATOM 2239 C C . MET A 1 267 ? 16.385 23.763 -13.025 1.00 47.12 267 MET A C 1
ATOM 2241 O O . MET A 1 267 ? 17.377 24.436 -12.769 1.00 47.12 267 MET A O 1
ATOM 2245 N N . THR A 1 268 ? 15.294 23.823 -12.263 1.00 40.47 268 THR A N 1
ATOM 2246 C CA . THR A 1 268 ? 15.329 24.378 -10.900 1.00 40.47 268 THR A CA 1
ATOM 2247 C C . THR A 1 268 ? 14.480 23.531 -9.969 1.00 40.47 268 THR A C 1
ATOM 2249 O O . THR A 1 268 ? 13.264 23.453 -10.137 1.00 40.47 268 THR A O 1
ATOM 2252 N N . LYS A 1 269 ? 15.135 22.930 -8.972 1.00 39.97 269 LYS A N 1
ATOM 2253 C CA . LYS A 1 269 ? 14.794 23.037 -7.544 1.00 39.97 269 LYS A CA 1
ATOM 2254 C C . LYS A 1 269 ? 15.732 22.151 -6.725 1.00 39.97 269 LYS A C 1
ATOM 2256 O O . LYS A 1 269 ? 15.646 20.931 -6.782 1.00 39.97 269 LYS A O 1
ATOM 2261 N N . GLU A 1 270 ? 16.587 22.791 -5.935 1.00 32.44 270 GLU A N 1
ATOM 2262 C CA . GLU A 1 270 ? 17.211 22.168 -4.770 1.00 32.44 270 GLU A CA 1
ATOM 2263 C C . GLU A 1 270 ? 16.129 21.966 -3.701 1.00 32.44 270 GLU A C 1
ATOM 2265 O O . GLU A 1 270 ? 15.422 22.906 -3.329 1.00 32.44 270 GLU A O 1
ATOM 2270 N N . TYR A 1 271 ? 15.975 20.732 -3.222 1.00 36.03 271 TYR A N 1
ATOM 2271 C CA . TYR A 1 271 ? 15.231 20.454 -1.998 1.00 36.03 271 TYR A CA 1
ATOM 2272 C C . TYR A 1 271 ? 16.180 20.652 -0.814 1.00 36.03 271 TYR A C 1
ATOM 2274 O O . TYR A 1 271 ? 17.066 19.833 -0.569 1.00 36.03 271 TYR A O 1
ATOM 2282 N N . GLU A 1 272 ? 15.994 21.735 -0.062 1.00 36.50 272 GLU A N 1
ATOM 2283 C CA . GLU A 1 272 ? 16.636 21.883 1.240 1.00 36.50 272 GLU A CA 1
ATOM 2284 C C . GLU A 1 272 ? 16.007 20.891 2.227 1.00 36.50 272 GLU A C 1
ATOM 2286 O O . GLU A 1 272 ? 14.814 20.941 2.528 1.00 36.50 272 GLU A O 1
ATOM 2291 N N . ALA A 1 273 ? 16.814 19.966 2.746 1.00 40.22 273 ALA A N 1
ATOM 2292 C CA . ALA A 1 273 ? 16.394 19.090 3.829 1.00 40.22 273 ALA A CA 1
ATOM 2293 C C . ALA A 1 273 ? 16.246 19.905 5.128 1.00 40.22 273 ALA A C 1
ATOM 2295 O O . ALA A 1 273 ? 17.239 20.312 5.739 1.00 40.22 273 ALA A O 1
ATOM 2296 N N . GLU A 1 274 ? 15.009 20.116 5.583 1.00 46.72 274 GLU A N 1
ATOM 2297 C CA . GLU A 1 274 ? 14.729 20.730 6.882 1.00 46.72 274 GLU A CA 1
ATOM 2298 C C . GLU A 1 274 ? 15.321 19.882 8.024 1.00 46.72 274 GLU A C 1
ATOM 2300 O O . GLU A 1 274 ? 14.824 18.813 8.389 1.00 46.72 274 GLU A O 1
ATOM 2305 N N . LYS A 1 275 ? 16.394 20.373 8.655 1.00 52.97 275 LYS A N 1
ATOM 2306 C CA . LYS A 1 275 ? 16.902 19.808 9.913 1.00 52.97 275 LYS A CA 1
ATOM 2307 C C . LYS A 1 275 ? 15.983 20.213 11.068 1.00 52.97 275 LYS A C 1
ATOM 2309 O O . LYS A 1 275 ? 16.086 21.319 11.596 1.00 52.97 275 LYS A O 1
ATOM 2314 N N . ASN A 1 276 ? 15.132 19.293 11.522 1.00 60.66 276 ASN A N 1
ATOM 2315 C CA . ASN A 1 276 ? 14.189 19.536 12.619 1.00 60.66 276 ASN A CA 1
ATOM 2316 C C . ASN A 1 276 ? 14.883 19.570 14.007 1.00 60.66 276 ASN A C 1
ATOM 2318 O O . ASN A 1 276 ? 14.940 18.581 14.743 1.00 60.66 276 ASN A O 1
ATOM 2322 N N . SER A 1 277 ? 15.466 20.722 14.363 1.00 68.06 277 SER A N 1
ATOM 2323 C CA . SER A 1 277 ? 16.217 20.918 15.617 1.00 68.06 277 SER A CA 1
ATOM 2324 C C . SER A 1 277 ? 15.357 20.855 16.894 1.00 68.06 277 SER A C 1
ATOM 2326 O O . SER A 1 277 ? 15.880 20.541 17.970 1.00 68.06 277 SER A O 1
ATOM 2328 N N . GLU A 1 278 ? 14.045 21.092 16.787 1.00 76.38 278 GLU A N 1
ATOM 2329 C CA . GLU A 1 278 ? 13.110 21.128 17.921 1.00 76.38 278 GLU A CA 1
ATOM 2330 C C . GLU A 1 278 ? 12.754 19.728 18.442 1.00 76.38 278 GLU A C 1
ATOM 2332 O O . GLU A 1 278 ? 12.758 19.505 19.658 1.00 76.38 278 GLU A O 1
ATOM 2337 N N . LYS A 1 279 ? 12.602 18.737 17.550 1.00 83.38 279 LYS A N 1
ATOM 2338 C CA . LYS A 1 279 ? 12.441 17.315 17.918 1.00 83.38 279 LYS A CA 1
ATOM 2339 C C . LYS A 1 279 ? 13.508 16.858 18.920 1.00 83.38 279 LYS A C 1
ATOM 2341 O O . LYS A 1 279 ? 13.205 16.274 19.965 1.00 83.38 279 LYS A O 1
ATOM 2346 N N . ASN A 1 280 ? 14.774 17.152 18.619 1.00 81.75 280 ASN A N 1
ATOM 2347 C CA . ASN A 1 280 ? 15.912 16.719 19.430 1.00 81.75 280 ASN A CA 1
ATOM 2348 C C . ASN A 1 280 ? 15.907 17.352 20.830 1.00 81.75 280 ASN A C 1
ATOM 2350 O O . ASN A 1 280 ? 16.358 16.730 21.795 1.00 81.75 280 ASN A O 1
ATOM 2354 N N . LYS A 1 281 ? 15.405 18.586 20.966 1.00 87.62 281 LYS A N 1
ATOM 2355 C CA . LYS A 1 281 ? 15.242 19.236 22.274 1.00 87.62 281 LYS A CA 1
ATOM 2356 C C . LYS A 1 281 ? 14.108 18.586 23.064 1.00 87.62 281 LYS A C 1
ATOM 2358 O O . LYS A 1 281 ? 14.291 18.318 24.252 1.00 87.62 281 LYS A O 1
ATOM 2363 N N . PHE A 1 282 ? 12.978 18.298 22.418 1.00 92.00 282 PHE A N 1
ATOM 2364 C CA . PHE A 1 282 ? 11.826 17.657 23.053 1.00 92.00 282 PHE A CA 1
ATOM 2365 C C . PHE A 1 282 ? 12.166 16.271 23.619 1.00 92.00 282 PHE A C 1
ATOM 2367 O O . PHE A 1 282 ? 11.975 16.030 24.812 1.00 92.00 282 PHE A O 1
ATOM 2374 N N . CYS A 1 283 ? 12.776 15.394 22.816 1.00 90.62 283 CYS A N 1
ATOM 2375 C CA . CYS A 1 283 ? 13.112 14.030 23.246 1.00 90.62 283 CYS A CA 1
ATOM 2376 C C . CYS A 1 283 ? 14.083 14.033 24.446 1.00 90.62 283 CYS A C 1
ATOM 2378 O O . CYS A 1 283 ? 13.914 13.275 25.402 1.00 90.62 283 CYS A O 1
ATOM 2380 N N . LYS A 1 284 ? 15.038 14.977 24.482 1.00 91.88 284 LYS A N 1
ATOM 2381 C CA . LYS A 1 284 ? 15.934 15.179 25.638 1.00 91.88 284 LYS A CA 1
ATOM 2382 C C . LYS A 1 284 ? 15.196 15.620 26.907 1.00 91.88 284 LYS A C 1
ATOM 2384 O O . LYS A 1 284 ? 15.620 15.244 28.002 1.00 91.88 284 LYS A O 1
ATOM 2389 N N . LYS A 1 285 ? 14.136 16.431 26.791 1.00 94.44 285 LYS A N 1
ATOM 2390 C CA . LYS A 1 285 ? 13.301 16.837 27.937 1.00 94.44 285 LYS A CA 1
ATOM 2391 C C . LYS A 1 285 ? 12.532 15.639 28.500 1.00 94.44 285 LYS A C 1
ATOM 2393 O O . LYS A 1 285 ? 12.555 15.440 29.714 1.00 94.44 285 LYS A O 1
ATOM 2398 N N . ILE A 1 286 ? 11.919 14.824 27.634 1.00 93.75 286 ILE A N 1
ATOM 2399 C CA . ILE A 1 286 ? 11.196 13.607 28.038 1.00 93.75 286 ILE A CA 1
ATOM 2400 C C . ILE A 1 286 ? 12.135 12.636 28.758 1.00 93.75 286 ILE A C 1
ATOM 2402 O O . ILE A 1 286 ? 11.845 12.246 29.888 1.00 93.75 286 ILE A O 1
ATOM 2406 N N . ALA A 1 287 ? 13.298 12.327 28.178 1.00 92.06 287 ALA A N 1
ATOM 2407 C CA . ALA A 1 287 ? 14.255 11.385 28.765 1.00 92.06 287 ALA A CA 1
ATOM 2408 C C . ALA A 1 287 ? 14.679 11.766 30.202 1.00 92.06 287 ALA A C 1
ATOM 2410 O O . ALA A 1 287 ? 14.884 10.902 31.055 1.00 92.06 287 ALA A O 1
ATOM 2411 N N . LYS A 1 288 ? 14.767 13.070 30.500 1.00 93.94 288 LYS A N 1
ATOM 2412 C CA . LYS A 1 288 ? 15.134 13.605 31.825 1.00 93.94 288 LYS A CA 1
ATOM 2413 C C . LYS A 1 288 ? 13.948 13.805 32.773 1.00 93.94 288 LYS A C 1
ATOM 2415 O O . LYS A 1 288 ? 14.159 14.196 33.924 1.00 93.94 288 LYS A O 1
ATOM 2420 N N . CYS A 1 289 ? 12.718 13.585 32.316 1.00 94.38 289 CYS A N 1
ATOM 2421 C CA . CYS A 1 289 ? 11.521 13.783 33.121 1.00 94.38 289 CYS A CA 1
ATOM 2422 C C . CYS A 1 289 ? 11.493 12.814 34.318 1.00 94.38 289 CYS A C 1
ATOM 2424 O O . CYS A 1 289 ? 11.937 11.675 34.218 1.00 94.38 289 CYS A O 1
ATOM 2426 N N . LYS A 1 290 ? 10.993 13.269 35.473 1.00 93.31 290 LYS A N 1
ATOM 2427 C CA . LYS A 1 290 ? 10.904 12.453 36.704 1.00 93.31 290 LYS A CA 1
ATOM 2428 C C . LYS A 1 290 ? 9.581 12.592 37.452 1.00 93.31 290 LYS A C 1
ATOM 2430 O O . LYS A 1 290 ? 9.380 11.932 38.463 1.00 93.31 290 LYS A O 1
ATOM 2435 N N . THR A 1 291 ? 8.702 13.500 37.028 1.00 93.81 291 THR A N 1
ATOM 2436 C CA . THR A 1 291 ? 7.491 13.831 37.788 1.00 93.81 291 THR A CA 1
ATOM 2437 C C . THR A 1 291 ? 6.269 13.833 36.889 1.00 93.81 291 THR A C 1
ATOM 2439 O O . THR A 1 291 ? 6.328 14.279 35.742 1.00 93.81 291 THR A O 1
ATOM 2442 N N . LYS A 1 292 ? 5.127 13.408 37.441 1.00 93.62 292 LYS A N 1
ATOM 2443 C CA . LYS A 1 292 ? 3.839 13.391 36.731 1.00 93.62 292 LYS A CA 1
ATOM 2444 C C . LYS A 1 292 ? 3.446 14.768 36.192 1.00 93.62 292 LYS A C 1
ATOM 2446 O O . LYS A 1 292 ? 2.957 14.874 35.070 1.00 93.62 292 LYS A O 1
ATOM 2451 N N . LYS A 1 293 ? 3.699 15.822 36.982 1.00 93.50 293 LYS A N 1
ATOM 2452 C CA . LYS A 1 293 ? 3.397 17.217 36.625 1.00 93.50 293 LYS A CA 1
ATOM 2453 C C . LYS A 1 293 ? 4.250 17.704 35.454 1.00 93.50 293 LYS A C 1
ATOM 2455 O O . LYS A 1 293 ? 3.723 18.361 34.563 1.00 93.50 293 LYS A O 1
ATOM 2460 N N . TYR A 1 294 ? 5.547 17.384 35.437 1.00 93.94 294 TYR A N 1
ATOM 2461 C CA . TYR A 1 294 ? 6.401 17.778 34.317 1.00 93.94 294 TYR A CA 1
ATOM 2462 C C . TYR A 1 294 ? 6.087 16.969 33.058 1.00 93.94 294 TYR A C 1
ATOM 2464 O O . TYR A 1 294 ? 6.033 17.541 31.976 1.00 93.94 294 TYR A O 1
ATOM 2472 N N . LEU A 1 295 ? 5.780 15.676 33.204 1.00 93.31 295 LEU A N 1
ATOM 2473 C CA . LEU A 1 295 ? 5.337 14.847 32.088 1.00 93.31 295 LEU A CA 1
ATOM 2474 C C . LEU A 1 295 ? 4.056 15.399 31.449 1.00 93.31 295 LEU A C 1
ATOM 2476 O O . LEU A 1 295 ? 3.990 15.471 30.231 1.00 93.31 295 LEU A O 1
ATOM 2480 N N . GLN A 1 296 ? 3.079 15.844 32.251 1.00 92.69 296 GLN A N 1
ATOM 2481 C CA . GLN A 1 296 ? 1.871 16.486 31.718 1.00 92.69 296 GLN A CA 1
ATOM 2482 C C . GLN A 1 296 ? 2.216 17.716 30.873 1.00 92.69 296 GLN A C 1
ATOM 2484 O O . GLN A 1 296 ? 1.774 17.802 29.737 1.00 92.69 296 GLN A O 1
ATOM 2489 N N . LYS A 1 297 ? 3.085 18.602 31.378 1.00 93.44 297 LYS A N 1
ATOM 2490 C CA . LYS A 1 297 ? 3.532 19.781 30.623 1.00 93.44 297 LYS A CA 1
ATOM 2491 C C . LYS A 1 297 ? 4.171 19.402 29.281 1.00 93.44 297 LYS A C 1
ATOM 2493 O O . LYS A 1 297 ? 3.957 20.093 28.297 1.00 93.44 297 LYS A O 1
ATOM 2498 N N . LEU A 1 298 ? 4.954 18.323 29.233 1.00 93.56 298 LEU A N 1
ATOM 2499 C CA . LEU A 1 298 ? 5.565 17.859 27.986 1.00 93.56 298 LEU A CA 1
ATOM 2500 C C . LEU A 1 298 ? 4.534 17.254 27.020 1.00 93.56 298 LEU A C 1
ATOM 2502 O O . LEU A 1 298 ? 4.654 17.457 25.818 1.00 93.56 298 LEU A O 1
ATOM 2506 N N . CYS A 1 299 ? 3.508 16.559 27.520 1.00 91.12 299 CYS A N 1
ATOM 2507 C CA . CYS A 1 299 ? 2.381 16.131 26.687 1.00 91.12 299 CYS A CA 1
ATOM 2508 C C . CYS A 1 299 ? 1.616 17.336 26.118 1.00 91.12 299 CYS A C 1
ATOM 2510 O O . CYS A 1 299 ? 1.264 17.319 24.944 1.00 91.12 299 CYS A O 1
ATOM 2512 N N . ASP A 1 300 ? 1.424 18.393 26.911 1.00 90.31 300 ASP A N 1
ATOM 2513 C CA . ASP A 1 300 ? 0.792 19.634 26.453 1.00 90.31 300 ASP A CA 1
ATOM 2514 C C . ASP A 1 300 ? 1.670 20.353 25.401 1.00 90.31 300 ASP A C 1
ATOM 2516 O O . ASP A 1 300 ? 1.154 20.825 24.392 1.00 90.31 300 ASP A O 1
ATOM 2520 N N . GLU A 1 301 ? 3.002 20.371 25.580 1.00 91.50 301 GLU A N 1
ATOM 2521 C CA . GLU A 1 301 ? 3.961 20.873 24.574 1.00 91.50 301 GLU A CA 1
ATOM 2522 C C . GLU A 1 301 ? 3.865 20.082 23.253 1.00 91.50 301 GLU A C 1
ATOM 2524 O O . GLU A 1 301 ? 3.933 20.676 22.180 1.00 91.50 301 GLU A O 1
ATOM 2529 N N . LEU A 1 302 ? 3.687 18.757 23.318 1.00 89.44 302 LEU A N 1
ATOM 2530 C CA . LEU A 1 302 ? 3.545 17.892 22.139 1.00 89.44 302 LEU A CA 1
ATOM 2531 C C . LEU A 1 302 ? 2.179 18.040 21.441 1.00 89.44 302 LEU A C 1
ATOM 2533 O O . LEU A 1 302 ? 2.075 17.819 20.235 1.00 89.44 302 LEU A O 1
ATOM 2537 N N . MET A 1 303 ? 1.136 18.389 22.197 1.00 85.12 303 MET A N 1
ATOM 2538 C CA . MET A 1 303 ? -0.213 18.661 21.685 1.00 85.12 303 MET A CA 1
ATOM 2539 C C . MET A 1 303 ? -0.301 19.960 20.881 1.00 85.12 303 MET A C 1
ATOM 2541 O O . MET A 1 303 ? -1.157 20.077 20.004 1.00 85.12 303 MET A O 1
ATOM 2545 N N . ASP A 1 304 ? 0.548 20.939 21.182 1.00 86.19 304 ASP A N 1
ATOM 2546 C CA . ASP A 1 304 ? 0.525 22.238 20.521 1.00 86.19 304 ASP A CA 1
ATOM 2547 C C . ASP A 1 304 ? 1.285 22.200 19.185 1.00 86.19 304 ASP A C 1
ATOM 2549 O O . ASP A 1 304 ? 2.518 22.139 19.128 1.00 86.19 304 ASP A O 1
ATOM 2553 N N . TYR A 1 305 ? 0.523 22.255 18.090 1.00 78.88 305 TYR A N 1
ATOM 2554 C CA . TYR A 1 305 ? 1.044 22.184 16.725 1.00 78.88 305 TYR A CA 1
ATOM 2555 C C . TYR A 1 305 ? 2.012 23.326 16.382 1.00 78.88 305 TYR A C 1
ATOM 2557 O O . TYR A 1 305 ? 2.877 23.145 15.524 1.00 78.88 305 TYR A O 1
ATOM 2565 N N . HIS A 1 306 ? 1.922 24.471 17.071 1.00 82.12 306 HIS A N 1
ATOM 2566 C CA . HIS A 1 306 ? 2.826 25.605 16.871 1.00 82.12 306 HIS A CA 1
ATOM 2567 C C . HIS A 1 306 ? 4.269 25.310 17.295 1.00 82.12 306 HIS A C 1
ATOM 2569 O O . HIS A 1 306 ? 5.184 26.032 16.906 1.00 82.12 306 HIS A O 1
ATOM 2575 N N . ASN A 1 307 ? 4.498 24.240 18.060 1.00 84.00 307 ASN A N 1
ATOM 2576 C CA . ASN A 1 307 ? 5.843 23.843 18.468 1.00 84.00 307 ASN A CA 1
ATOM 2577 C C . ASN A 1 307 ? 6.598 23.061 17.380 1.00 84.00 307 ASN A C 1
ATOM 2579 O O . ASN A 1 307 ? 7.790 22.808 17.545 1.00 84.00 307 ASN A O 1
ATOM 2583 N N . HIS A 1 308 ? 5.933 22.666 16.283 1.00 83.50 308 HIS A N 1
ATOM 2584 C CA . HIS A 1 308 ? 6.536 21.950 15.147 1.00 83.50 308 HIS A CA 1
ATOM 2585 C C . HIS A 1 308 ? 7.333 20.682 15.537 1.00 83.50 308 HIS A C 1
ATOM 2587 O O . HIS A 1 308 ? 8.292 20.282 14.869 1.00 83.50 308 HIS A O 1
ATOM 2593 N N . ILE A 1 309 ? 6.927 20.015 16.625 1.00 87.06 309 ILE A N 1
ATOM 2594 C CA . ILE A 1 309 ? 7.578 18.801 17.130 1.00 87.06 309 ILE A CA 1
ATOM 2595 C C . ILE A 1 309 ? 7.065 17.592 16.342 1.00 87.06 309 ILE A C 1
ATOM 2597 O O . ILE A 1 309 ? 5.939 17.135 16.549 1.00 87.06 309 ILE A O 1
ATOM 2601 N N . ILE A 1 310 ? 7.915 17.047 15.468 1.00 89.56 310 ILE A N 1
ATOM 2602 C CA . ILE A 1 310 ? 7.601 15.863 14.660 1.00 89.56 310 ILE A CA 1
ATOM 2603 C C . ILE A 1 310 ? 8.516 14.706 15.064 1.00 89.56 310 ILE A C 1
ATOM 2605 O O . ILE A 1 310 ? 9.742 14.808 14.984 1.00 89.56 310 ILE A O 1
ATOM 2609 N N . ILE A 1 311 ? 7.923 13.597 15.500 1.00 90.31 311 ILE A N 1
ATOM 2610 C CA . ILE A 1 311 ? 8.621 12.407 15.986 1.00 90.31 311 ILE A CA 1
ATOM 2611 C C . ILE A 1 311 ? 8.430 11.283 14.974 1.00 90.31 311 ILE A C 1
ATOM 2613 O O . ILE A 1 311 ? 7.376 10.660 14.895 1.00 90.31 311 ILE A O 1
ATOM 2617 N N . GLN A 1 312 ? 9.481 11.039 14.197 1.00 90.56 312 GLN A N 1
ATOM 2618 C CA . GLN A 1 312 ? 9.470 10.079 13.089 1.00 90.56 312 GLN A CA 1
ATOM 2619 C C . GLN A 1 312 ? 10.157 8.747 13.437 1.00 90.56 312 GLN A C 1
ATOM 2621 O O . GLN A 1 312 ? 10.050 7.790 12.680 1.00 90.56 312 GLN A O 1
ATOM 2626 N N . SER A 1 313 ? 10.905 8.697 14.547 1.00 91.88 313 SER A N 1
ATOM 2627 C CA . SER A 1 313 ? 11.718 7.534 14.929 1.00 91.88 313 SER A CA 1
ATOM 2628 C C . SER A 1 313 ? 10.958 6.606 15.869 1.00 91.88 313 SER A C 1
ATOM 2630 O O . SER A 1 313 ? 10.382 7.080 16.852 1.00 91.88 313 SER A O 1
ATOM 2632 N N . GLY A 1 314 ? 11.040 5.299 15.610 1.00 92.12 314 GLY A N 1
ATOM 2633 C CA . GLY A 1 314 ? 10.538 4.260 16.510 1.00 92.12 314 GLY A CA 1
ATOM 2634 C C . GLY A 1 314 ? 11.196 4.323 17.885 1.00 92.12 314 GLY A C 1
ATOM 2635 O O . GLY A 1 314 ? 10.497 4.416 18.886 1.00 92.12 314 GLY A O 1
ATOM 2636 N N . ASP A 1 315 ? 12.526 4.434 17.935 1.00 93.94 315 ASP A N 1
ATOM 2637 C CA . ASP A 1 315 ? 13.280 4.500 19.196 1.00 93.94 315 ASP A CA 1
ATOM 2638 C C . ASP A 1 315 ? 12.844 5.675 20.089 1.00 93.94 315 ASP A C 1
ATOM 2640 O O . ASP A 1 315 ? 12.771 5.554 21.315 1.00 93.94 315 ASP A O 1
ATOM 2644 N N . ASP A 1 316 ? 12.532 6.826 19.480 1.00 94.62 316 ASP A N 1
ATOM 2645 C CA . ASP A 1 316 ? 12.036 7.990 20.218 1.00 94.62 316 ASP A CA 1
ATOM 2646 C C . ASP A 1 316 ? 10.622 7.727 20.756 1.00 94.62 316 ASP A C 1
ATOM 2648 O O . ASP A 1 316 ? 10.325 8.066 21.903 1.00 94.62 316 ASP A O 1
ATOM 2652 N N . TRP A 1 317 ? 9.751 7.098 19.961 1.00 95.94 317 TRP A N 1
ATOM 2653 C CA . TRP A 1 317 ? 8.413 6.713 20.409 1.00 95.94 317 TRP A CA 1
ATOM 2654 C C . TRP A 1 317 ? 8.446 5.672 21.525 1.00 95.94 317 TRP A C 1
ATOM 2656 O O . TRP A 1 317 ? 7.731 5.834 22.516 1.00 95.94 317 TRP A O 1
ATOM 2666 N N . ASP A 1 318 ? 9.305 4.663 21.417 1.00 96.94 318 ASP A N 1
ATOM 2667 C CA . ASP A 1 318 ? 9.486 3.636 22.439 1.00 96.94 318 ASP A CA 1
ATOM 2668 C C . ASP A 1 318 ? 9.949 4.254 23.756 1.00 96.94 318 ASP A C 1
ATOM 2670 O O . ASP A 1 318 ? 9.352 4.008 24.806 1.00 96.94 318 ASP A O 1
ATOM 2674 N N . MET A 1 319 ? 10.951 5.135 23.690 1.00 96.44 319 MET A N 1
ATOM 2675 C CA . MET A 1 319 ? 11.460 5.876 24.843 1.00 96.44 319 MET A CA 1
ATOM 2676 C C . MET A 1 319 ? 10.377 6.751 25.484 1.00 96.44 319 MET A C 1
ATOM 2678 O O . MET A 1 319 ? 10.258 6.772 26.711 1.00 96.44 319 MET A O 1
ATOM 2682 N N . ILE A 1 320 ? 9.546 7.432 24.688 1.00 96.12 320 ILE A N 1
ATOM 2683 C CA . ILE A 1 320 ? 8.425 8.234 25.196 1.00 96.12 320 ILE A CA 1
ATOM 2684 C C . ILE A 1 320 ? 7.396 7.353 25.907 1.00 96.12 320 ILE A C 1
ATOM 2686 O O . ILE A 1 320 ? 7.012 7.662 27.038 1.00 96.12 320 ILE A O 1
ATOM 2690 N N . VAL A 1 321 ? 6.964 6.257 25.279 1.00 96.69 321 VAL A N 1
ATOM 2691 C CA . VAL A 1 321 ? 5.990 5.326 25.865 1.00 96.69 321 VAL A CA 1
ATOM 2692 C C . VAL A 1 321 ? 6.541 4.742 27.162 1.00 96.69 321 VAL A C 1
ATOM 2694 O O . VAL A 1 321 ? 5.873 4.793 28.196 1.00 96.69 321 VAL A O 1
ATOM 2697 N N . ASP A 1 322 ? 7.780 4.256 27.153 1.00 96.38 322 ASP A N 1
ATOM 2698 C CA . ASP A 1 322 ? 8.417 3.692 28.338 1.00 96.38 322 ASP A CA 1
ATOM 2699 C C . ASP A 1 322 ? 8.524 4.701 29.473 1.00 96.38 322 ASP A C 1
ATOM 2701 O O . ASP A 1 322 ? 8.260 4.346 30.624 1.00 96.38 322 ASP A O 1
ATOM 2705 N N . LYS A 1 323 ? 8.808 5.966 29.153 1.00 96.06 323 LYS A N 1
ATOM 2706 C CA . LYS A 1 323 ? 8.876 7.034 30.146 1.00 96.06 323 LYS A CA 1
ATOM 2707 C C . LYS A 1 323 ? 7.519 7.377 30.751 1.00 96.06 323 LYS A C 1
ATOM 2709 O O . LYS A 1 323 ? 7.431 7.652 31.949 1.00 96.06 323 LYS A O 1
ATOM 2714 N N . VAL A 1 324 ? 6.456 7.343 29.949 1.00 95.69 324 VAL A N 1
ATOM 2715 C CA . VAL A 1 324 ? 5.085 7.513 30.446 1.00 95.69 324 VAL A CA 1
ATOM 2716 C C . VAL A 1 324 ? 4.721 6.371 31.394 1.00 95.69 324 VAL A C 1
ATOM 2718 O O . VAL A 1 324 ? 4.232 6.632 32.492 1.00 95.69 324 VAL A O 1
ATOM 2721 N N . TYR A 1 325 ? 5.047 5.125 31.043 1.00 95.62 325 TYR A N 1
ATOM 2722 C CA . TYR A 1 325 ? 4.845 3.984 31.939 1.00 95.62 325 TYR A CA 1
ATOM 2723 C C . TYR A 1 325 ? 5.680 4.075 33.222 1.00 95.62 325 TYR A C 1
ATOM 2725 O O . TYR A 1 325 ? 5.155 3.782 34.291 1.00 95.62 325 TYR A O 1
ATOM 2733 N N . GLU A 1 326 ? 6.946 4.497 33.145 1.00 96.00 326 GLU A N 1
ATOM 2734 C CA . GLU A 1 326 ? 7.817 4.683 34.318 1.00 96.00 326 GLU A CA 1
ATOM 2735 C C . GLU A 1 326 ? 7.194 5.651 35.337 1.00 96.00 326 GLU A C 1
ATOM 2737 O O . GLU A 1 326 ? 7.259 5.422 36.543 1.00 96.00 326 GLU A O 1
ATOM 2742 N N . ILE A 1 327 ? 6.580 6.734 34.854 1.00 95.38 327 ILE A N 1
ATOM 2743 C CA . ILE A 1 327 ? 6.089 7.828 35.697 1.00 95.38 327 ILE A CA 1
ATOM 2744 C C . ILE A 1 327 ? 4.633 7.615 36.134 1.00 95.38 327 ILE A C 1
ATOM 2746 O O . ILE A 1 327 ? 4.306 7.837 37.303 1.00 95.38 327 ILE A O 1
ATOM 2750 N N . ASP A 1 328 ? 3.747 7.225 35.216 1.00 92.88 328 ASP A N 1
ATOM 2751 C CA . ASP A 1 328 ? 2.303 7.127 35.463 1.00 92.88 328 ASP A CA 1
ATOM 2752 C C . ASP A 1 328 ? 1.801 5.695 35.670 1.00 92.88 328 ASP A C 1
ATOM 2754 O O . ASP A 1 328 ? 0.726 5.521 36.247 1.00 92.88 328 ASP A O 1
ATOM 2758 N N . GLY A 1 329 ? 2.580 4.684 35.278 1.00 92.56 329 GLY A N 1
ATOM 2759 C CA . GLY A 1 329 ? 2.226 3.268 35.409 1.00 92.56 329 GLY A CA 1
ATOM 2760 C C . GLY A 1 329 ? 1.227 2.760 34.364 1.00 92.56 329 GLY A C 1
ATOM 2761 O O . GLY A 1 329 ? 0.774 1.624 34.470 1.00 92.56 329 GLY A O 1
ATOM 2762 N N . ASN A 1 330 ? 0.849 3.580 33.379 1.00 93.12 330 ASN A N 1
ATOM 2763 C CA . ASN A 1 330 ? -0.117 3.243 32.331 1.00 93.12 330 ASN A CA 1
ATOM 2764 C C . ASN A 1 330 ? 0.094 4.108 31.072 1.00 93.12 330 ASN A C 1
ATOM 2766 O O . ASN A 1 330 ? 0.886 5.045 31.093 1.00 93.12 330 ASN A O 1
ATOM 2770 N N . ALA A 1 331 ? -0.653 3.825 29.999 1.00 93.94 331 ALA A N 1
ATOM 2771 C CA . ALA A 1 331 ? -0.580 4.552 28.725 1.00 93.94 331 ALA A CA 1
ATOM 2772 C C . ALA A 1 331 ? -1.607 5.691 28.538 1.00 93.94 331 ALA A C 1
ATOM 2774 O O . ALA A 1 331 ? -1.767 6.171 27.416 1.00 93.94 331 ALA A O 1
ATOM 2775 N N . ASP A 1 332 ? -2.322 6.137 29.581 1.00 93.69 332 ASP A N 1
ATOM 2776 C CA . ASP A 1 332 ? -3.445 7.087 29.435 1.00 93.69 332 ASP A CA 1
ATOM 2777 C C . ASP A 1 332 ? -3.082 8.357 28.673 1.00 93.69 332 ASP A C 1
ATOM 2779 O O . ASP A 1 332 ? -3.813 8.788 27.785 1.00 93.69 332 ASP A O 1
ATOM 2783 N N . LYS A 1 333 ? -1.920 8.930 28.978 1.00 93.75 333 LYS A N 1
ATOM 2784 C CA . LYS A 1 333 ? -1.454 10.162 28.336 1.00 93.75 333 LYS A CA 1
ATOM 2785 C C . LYS A 1 333 ? -1.168 9.997 26.847 1.00 93.75 333 LYS A C 1
ATOM 2787 O O . LYS A 1 333 ? -1.467 10.904 26.079 1.00 93.75 333 LYS A O 1
ATOM 2792 N N . ILE A 1 334 ? -0.629 8.847 26.441 1.00 94.50 334 ILE A N 1
ATOM 2793 C CA . ILE A 1 334 ? -0.377 8.555 25.025 1.00 94.50 334 ILE A CA 1
ATOM 2794 C C . ILE A 1 334 ? -1.700 8.307 24.301 1.00 94.50 334 ILE A C 1
ATOM 2796 O O . ILE A 1 334 ? -1.927 8.886 23.246 1.00 94.50 334 ILE A O 1
ATOM 2800 N N . LEU A 1 335 ? -2.617 7.533 24.887 1.00 93.81 335 LEU A N 1
ATOM 2801 C CA . LEU A 1 335 ? -3.930 7.292 24.280 1.00 93.81 335 LEU A CA 1
ATOM 2802 C C . LEU A 1 335 ? -4.755 8.582 24.156 1.00 93.81 335 LEU A C 1
ATOM 2804 O O . LEU A 1 335 ? -5.415 8.790 23.143 1.00 93.81 335 LEU A O 1
ATOM 2808 N N . ALA A 1 336 ? -4.691 9.476 25.146 1.00 92.94 336 ALA A N 1
ATOM 2809 C CA . ALA A 1 336 ? -5.346 10.781 25.082 1.00 92.94 336 ALA A CA 1
ATOM 2810 C C . ALA A 1 336 ? -4.739 11.679 23.993 1.00 92.94 336 ALA A C 1
ATOM 2812 O O . ALA A 1 336 ? -5.478 12.351 23.276 1.00 92.94 336 ALA A O 1
ATOM 2813 N N . TYR A 1 337 ? -3.411 11.651 23.833 1.00 92.00 337 TYR A N 1
ATOM 2814 C CA . TYR A 1 337 ? -2.714 12.335 22.744 1.00 92.00 337 TYR A CA 1
ATOM 2815 C C . TYR A 1 337 ? -3.181 11.821 21.371 1.00 92.00 337 TYR A C 1
ATOM 2817 O O . TYR A 1 337 ? -3.605 12.600 20.520 1.00 92.00 337 TYR A O 1
ATOM 2825 N N . MET A 1 338 ? -3.214 10.498 21.188 1.00 92.12 338 MET A N 1
ATOM 2826 C CA . MET A 1 338 ? -3.684 9.862 19.953 1.00 92.12 338 MET A CA 1
ATOM 2827 C C . MET A 1 338 ? -5.154 10.198 19.648 1.00 92.12 338 MET A C 1
ATOM 2829 O O . MET A 1 338 ? -5.482 10.518 18.506 1.00 92.12 338 MET A O 1
ATOM 2833 N N . GLU A 1 339 ? -6.029 10.198 20.662 1.00 90.88 339 GLU A N 1
ATOM 2834 C CA . GLU A 1 339 ? -7.445 10.583 20.520 1.00 90.88 339 GLU A CA 1
ATOM 2835 C C . GLU A 1 339 ? -7.592 12.042 20.071 1.00 90.88 339 GLU A C 1
ATOM 2837 O O . GLU A 1 339 ? -8.382 12.346 19.171 1.00 90.88 339 GLU A O 1
ATOM 2842 N N . ALA A 1 340 ? -6.807 12.950 20.654 1.00 88.81 340 ALA A N 1
ATOM 2843 C CA . ALA A 1 340 ? -6.819 14.359 20.280 1.00 88.81 340 ALA A CA 1
ATOM 2844 C C . ALA A 1 340 ? -6.347 14.578 18.831 1.00 88.81 340 ALA A C 1
ATOM 2846 O O . ALA A 1 340 ? -6.872 15.447 18.134 1.00 88.81 340 ALA A O 1
ATOM 2847 N N . CYS A 1 341 ? -5.438 13.729 18.352 1.00 87.62 341 CYS A N 1
ATOM 2848 C CA . CYS A 1 341 ? -4.978 13.697 16.967 1.00 87.62 341 CYS A CA 1
ATOM 2849 C C . CYS A 1 341 ? -5.840 12.831 16.028 1.00 87.62 341 CYS A C 1
ATOM 2851 O O . CYS A 1 341 ? -5.402 12.545 14.915 1.00 87.62 341 CYS A O 1
ATOM 2853 N N . LYS A 1 342 ? -7.044 12.415 16.452 1.00 86.31 342 LYS A N 1
ATOM 2854 C CA . LYS A 1 342 ? -8.004 11.626 15.650 1.00 86.31 342 LYS A CA 1
ATOM 2855 C C . LYS A 1 342 ? -7.481 10.270 15.173 1.00 86.31 342 LYS A C 1
ATOM 2857 O O . LYS A 1 342 ? -7.993 9.718 14.205 1.00 86.31 342 LYS A O 1
ATOM 2862 N N . TYR A 1 343 ? -6.504 9.699 15.860 1.00 87.25 343 TYR A N 1
ATOM 2863 C CA . TYR A 1 343 ? -5.999 8.369 15.550 1.00 87.25 343 TYR A CA 1
ATOM 2864 C C . TYR A 1 343 ? -6.815 7.293 16.292 1.00 87.25 343 TYR A C 1
ATOM 2866 O O . TYR A 1 343 ? -7.189 7.524 17.446 1.00 87.25 343 TYR A O 1
ATOM 2874 N N . PRO A 1 344 ? -7.075 6.109 15.699 1.00 85.00 344 PRO A N 1
ATOM 2875 C CA . PRO A 1 344 ? -6.625 5.614 14.384 1.00 85.00 344 PRO A CA 1
ATOM 2876 C C . PRO A 1 344 ? -7.471 6.027 13.166 1.00 85.00 344 PRO A C 1
ATOM 2878 O O . PRO A 1 344 ? -7.096 5.689 12.043 1.00 85.00 344 PRO A O 1
ATOM 2881 N N . HIS A 1 345 ? -8.569 6.766 13.361 1.00 79.69 345 HIS A N 1
ATOM 2882 C CA . HIS A 1 345 ? -9.467 7.176 12.276 1.00 79.69 345 HIS A CA 1
ATOM 2883 C C . HIS A 1 345 ? -8.752 7.891 11.117 1.00 79.69 345 HIS A C 1
ATOM 2885 O O . HIS A 1 345 ? -9.015 7.575 9.954 1.00 79.69 345 HIS A O 1
ATOM 2891 N N . ASP A 1 346 ? -7.867 8.840 11.435 1.00 77.00 346 ASP A N 1
ATOM 2892 C CA . ASP A 1 346 ? -7.145 9.663 10.466 1.00 77.00 346 ASP A CA 1
ATOM 2893 C C . ASP A 1 346 ? -5.628 9.618 10.710 1.00 77.00 346 ASP A C 1
ATOM 2895 O O . ASP A 1 346 ? -5.102 10.121 11.708 1.00 77.00 346 ASP A O 1
ATOM 2899 N N . VAL A 1 347 ? -4.916 9.011 9.760 1.00 76.38 347 VAL A N 1
ATOM 2900 C CA . VAL A 1 347 ? -3.452 8.870 9.783 1.00 76.38 347 VAL A CA 1
ATOM 2901 C C . VAL A 1 347 ? -2.722 10.086 9.193 1.00 76.38 347 VAL A C 1
ATOM 2903 O O . VAL A 1 347 ? -1.494 10.116 9.205 1.00 76.38 347 VAL A O 1
ATOM 2906 N N . TYR A 1 348 ? -3.456 11.103 8.730 1.00 77.56 348 TYR A N 1
ATOM 2907 C CA . TYR A 1 348 ? -2.931 12.327 8.116 1.00 77.56 348 TYR A CA 1
ATOM 2908 C C . TYR A 1 348 ? -3.359 13.615 8.841 1.00 77.56 348 TYR A C 1
ATOM 2910 O O . TYR A 1 348 ? -2.966 14.702 8.426 1.00 77.56 348 TYR A O 1
ATOM 2918 N N . TYR A 1 349 ? -4.118 13.514 9.938 1.00 79.06 349 TYR A N 1
ATOM 2919 C CA . TYR A 1 349 ? -4.641 14.677 10.669 1.00 79.06 349 TYR A CA 1
ATOM 2920 C C . TYR A 1 349 ? -3.545 15.607 11.221 1.00 79.06 349 TYR A C 1
ATOM 2922 O O . TYR A 1 349 ? -3.687 16.828 11.210 1.00 79.06 349 TYR A O 1
ATOM 2930 N N . THR A 1 350 ? -2.436 15.039 11.704 1.00 82.38 350 THR A N 1
ATOM 2931 C CA . THR A 1 350 ? -1.241 15.780 12.140 1.00 82.38 350 THR A CA 1
ATOM 2932 C C . THR A 1 350 ? 0.016 15.178 11.523 1.00 82.38 350 THR A C 1
ATOM 2934 O O . THR A 1 350 ? 0.024 14.003 11.155 1.00 82.38 350 THR A O 1
ATOM 2937 N N . SER A 1 351 ? 1.124 15.926 11.505 1.00 82.69 351 SER A N 1
ATOM 2938 C CA . SER A 1 351 ? 2.421 15.406 11.045 1.00 82.69 351 SER A CA 1
ATOM 2939 C C . SER A 1 351 ? 2.869 14.145 11.799 1.00 82.69 351 SER A C 1
ATOM 2941 O O . SER A 1 351 ? 3.540 13.294 11.222 1.00 82.69 351 SER A O 1
ATOM 2943 N N . ASN A 1 352 ? 2.470 13.990 13.069 1.00 86.00 352 ASN A N 1
ATOM 2944 C CA . ASN A 1 352 ? 2.778 12.803 13.868 1.00 86.00 352 ASN A CA 1
ATOM 2945 C C . ASN A 1 352 ? 1.818 11.626 13.626 1.00 86.00 352 ASN A C 1
ATOM 2947 O O . ASN A 1 352 ? 2.187 10.488 13.914 1.00 86.00 352 ASN A O 1
ATOM 2951 N N . SER A 1 353 ? 0.623 11.866 13.072 1.00 84.88 353 SER A N 1
ATOM 2952 C CA . SER A 1 353 ? -0.403 10.832 12.864 1.00 84.88 353 SER A CA 1
ATOM 2953 C C . SER A 1 353 ? 0.095 9.672 12.000 1.00 84.88 353 SER A C 1
ATOM 2955 O O . SER A 1 353 ? -0.266 8.520 12.246 1.00 84.88 353 SER A O 1
ATOM 2957 N N . SER A 1 354 ? 1.003 9.953 11.063 1.00 85.94 354 SER A N 1
ATOM 2958 C CA . SER A 1 354 ? 1.628 8.944 10.204 1.00 85.94 354 SER A CA 1
ATOM 2959 C C . SER A 1 354 ? 2.545 7.966 10.957 1.00 85.94 354 SER A C 1
ATOM 2961 O O . SER A 1 354 ? 2.822 6.886 10.438 1.00 85.94 354 SER A O 1
ATOM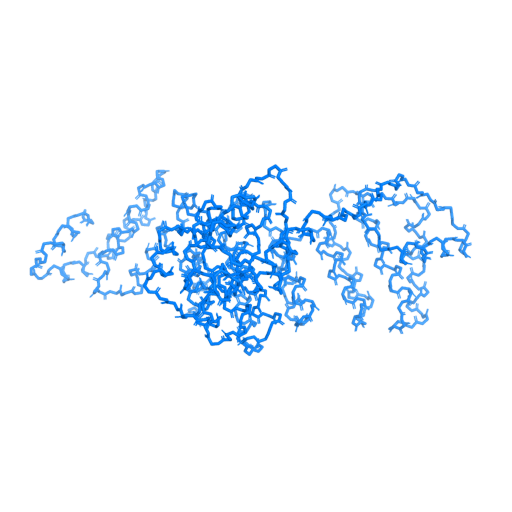 2963 N N . TYR A 1 355 ? 2.963 8.291 12.188 1.00 92.00 355 TYR A N 1
ATOM 2964 C CA . TYR A 1 355 ? 3.903 7.506 12.999 1.00 92.00 355 TYR A CA 1
ATOM 2965 C C . TYR A 1 355 ? 3.264 6.856 14.237 1.00 92.00 355 TYR A C 1
ATOM 2967 O O . TYR A 1 355 ? 3.917 6.071 14.918 1.00 92.00 355 TYR A O 1
ATOM 2975 N N . PHE A 1 356 ? 1.985 7.112 14.536 1.00 93.62 356 PHE A N 1
ATOM 2976 C CA . PHE A 1 356 ? 1.332 6.622 15.764 1.00 93.62 356 PHE A CA 1
ATOM 2977 C C . PHE A 1 356 ? 1.119 5.115 15.857 1.00 93.62 356 PHE A C 1
ATOM 2979 O O . PHE A 1 356 ? 0.851 4.593 16.942 1.00 93.62 356 PHE A O 1
ATOM 2986 N N . TYR A 1 357 ? 1.318 4.390 14.764 1.00 94.12 357 TYR A N 1
ATOM 2987 C CA . TYR A 1 357 ? 1.387 2.938 14.824 1.00 94.12 357 TYR A CA 1
ATOM 2988 C C . TYR A 1 357 ? 2.555 2.452 15.699 1.00 94.12 357 TYR A C 1
ATOM 2990 O O . TYR A 1 357 ? 2.423 1.407 16.329 1.00 94.12 357 TYR A O 1
ATOM 2998 N N . MET A 1 358 ? 3.650 3.218 15.802 1.00 96.69 358 MET A N 1
ATOM 2999 C CA . MET A 1 358 ? 4.817 2.881 16.627 1.00 96.69 358 MET A CA 1
ATOM 3000 C C . MET A 1 358 ? 4.489 2.903 18.132 1.00 96.69 358 MET A C 1
ATOM 3002 O O . MET A 1 358 ? 4.573 1.850 18.768 1.00 96.69 358 MET A O 1
ATOM 3006 N N . PRO A 1 359 ? 4.020 4.025 18.729 1.00 96.25 359 PRO A N 1
ATOM 3007 C CA . PRO A 1 359 ? 3.649 4.035 20.140 1.00 96.25 359 PRO A CA 1
ATOM 3008 C C . PRO A 1 359 ? 2.474 3.095 20.444 1.00 96.25 359 PRO A C 1
ATOM 3010 O O . PRO A 1 359 ? 2.458 2.491 21.515 1.00 96.25 359 PRO A O 1
ATOM 3013 N N . LEU A 1 360 ? 1.522 2.903 19.517 1.00 96.19 360 LEU A N 1
ATOM 3014 C CA . LEU A 1 360 ? 0.480 1.883 19.682 1.00 96.19 360 LEU A CA 1
ATOM 3015 C C . LEU A 1 360 ? 1.084 0.474 19.755 1.00 96.19 360 LEU A C 1
ATOM 3017 O O . LEU A 1 360 ? 0.716 -0.297 20.640 1.00 96.19 360 LEU A O 1
ATOM 3021 N N . GLY A 1 361 ? 2.013 0.145 18.854 1.00 97.00 361 GLY A N 1
ATOM 3022 C CA . GLY A 1 361 ? 2.734 -1.125 18.852 1.00 97.00 361 GLY A CA 1
ATOM 3023 C C . GLY A 1 361 ? 3.439 -1.362 20.183 1.00 97.00 361 GLY A C 1
ATOM 3024 O O . GLY A 1 361 ? 3.207 -2.389 20.818 1.00 97.00 361 GLY A O 1
ATOM 3025 N N . ARG A 1 362 ? 4.195 -0.371 20.673 1.00 97.44 362 ARG A N 1
ATOM 3026 C CA . ARG A 1 362 ? 4.885 -0.454 21.968 1.00 97.44 362 ARG A CA 1
ATOM 3027 C C . ARG A 1 362 ? 3.932 -0.661 23.149 1.00 97.44 362 ARG A C 1
ATOM 3029 O O . ARG A 1 362 ? 4.229 -1.446 24.047 1.00 97.44 362 ARG A O 1
ATOM 3036 N N . ILE A 1 363 ? 2.769 -0.002 23.155 1.00 96.94 363 ILE A N 1
ATOM 3037 C CA . ILE A 1 363 ? 1.722 -0.226 24.170 1.00 96.94 363 ILE A CA 1
ATOM 3038 C C . ILE A 1 363 ? 1.218 -1.677 24.108 1.00 96.94 363 ILE A C 1
ATOM 3040 O O . ILE A 1 363 ? 1.161 -2.356 25.133 1.00 96.94 363 ILE A O 1
ATOM 3044 N N . ILE A 1 364 ? 0.894 -2.174 22.910 1.00 96.31 364 ILE A N 1
ATOM 3045 C CA . ILE A 1 364 ? 0.406 -3.546 22.700 1.00 96.31 364 ILE A CA 1
ATOM 3046 C C . ILE A 1 364 ? 1.456 -4.584 23.112 1.00 96.31 364 ILE A C 1
ATOM 3048 O O . ILE A 1 364 ? 1.101 -5.607 23.692 1.00 96.31 364 ILE A O 1
ATOM 3052 N N . GLU A 1 365 ? 2.735 -4.344 22.838 1.00 96.06 365 GLU A N 1
ATOM 3053 C CA . GLU A 1 365 ? 3.825 -5.218 23.277 1.00 96.06 365 GLU A CA 1
ATOM 3054 C C . GLU A 1 365 ? 3.929 -5.275 24.805 1.00 96.06 365 GLU A C 1
ATOM 3056 O O . GLU A 1 365 ? 4.147 -6.345 25.373 1.00 96.06 365 GLU A O 1
ATOM 3061 N N . LYS A 1 366 ? 3.728 -4.138 25.479 1.00 93.69 366 LYS A N 1
ATOM 3062 C CA . LYS A 1 366 ? 3.923 -4.010 26.924 1.00 93.69 366 LYS A CA 1
ATOM 3063 C C . LYS A 1 366 ? 2.772 -4.560 27.762 1.00 93.69 366 LYS A C 1
ATOM 3065 O O . LYS A 1 366 ? 3.022 -5.211 28.773 1.00 93.69 366 LYS A O 1
ATOM 3070 N N . GLU A 1 367 ? 1.524 -4.286 27.381 1.00 92.81 367 GLU A N 1
ATOM 3071 C CA . GLU A 1 367 ? 0.339 -4.692 28.160 1.00 92.81 367 GLU A CA 1
ATOM 3072 C C . GLU A 1 367 ? -0.661 -5.572 27.396 1.00 92.81 367 GLU A C 1
ATOM 3074 O O . GLU A 1 367 ? -1.651 -6.029 27.970 1.00 92.81 367 GLU A O 1
ATOM 3079 N N . GLY A 1 368 ? -0.414 -5.856 26.116 1.00 91.38 368 GLY A N 1
ATOM 3080 C CA . GLY A 1 368 ? -1.371 -6.539 25.252 1.00 91.38 368 GLY A CA 1
ATOM 3081 C C . GLY A 1 368 ? -2.528 -5.638 24.813 1.00 91.38 368 GLY A C 1
ATOM 3082 O O . GLY A 1 368 ? -2.592 -4.444 25.101 1.00 91.38 368 GLY A O 1
ATOM 3083 N N . LEU A 1 369 ? -3.495 -6.226 24.104 1.00 88.88 369 LEU A N 1
ATOM 3084 C CA . LEU A 1 369 ? -4.717 -5.528 23.698 1.00 88.88 369 LEU A CA 1
ATOM 3085 C C . LEU A 1 369 ? -5.726 -5.511 24.858 1.00 88.88 369 LEU A C 1
ATOM 3087 O O . LEU A 1 369 ? -6.714 -6.248 24.855 1.00 88.88 369 LEU A O 1
ATOM 3091 N N . THR A 1 370 ? -5.446 -4.708 25.884 1.00 91.50 370 THR A N 1
ATOM 3092 C CA . THR A 1 370 ? -6.315 -4.578 27.063 1.00 91.50 370 THR A CA 1
ATOM 3093 C C . THR A 1 370 ? -7.694 -4.028 26.679 1.00 91.50 370 THR A C 1
ATOM 3095 O O . THR A 1 370 ? -7.849 -3.346 25.663 1.00 91.50 370 THR A O 1
ATOM 3098 N N . THR A 1 371 ? -8.719 -4.257 27.512 1.00 89.69 371 THR A N 1
ATOM 3099 C CA . THR A 1 371 ? -10.077 -3.708 27.297 1.00 89.69 371 THR A CA 1
ATOM 3100 C C . THR A 1 371 ? -10.057 -2.197 27.071 1.00 89.69 371 THR A C 1
ATOM 3102 O O . THR A 1 371 ? -10.847 -1.661 26.303 1.00 89.69 371 THR A O 1
ATOM 3105 N N . LYS A 1 372 ? -9.125 -1.504 27.725 1.00 89.94 372 LYS A N 1
ATOM 3106 C CA . LYS A 1 372 ? -8.918 -0.065 27.608 1.00 89.94 372 LYS A CA 1
ATOM 3107 C C . LYS A 1 372 ? -8.404 0.336 26.224 1.00 89.94 372 LYS A C 1
ATOM 3109 O O . LYS A 1 372 ? -9.027 1.178 25.583 1.00 89.94 372 LYS A O 1
ATOM 3114 N N . VAL A 1 373 ? -7.315 -0.283 25.758 1.00 90.44 373 VAL A N 1
ATOM 3115 C CA . VAL A 1 373 ? -6.768 -0.043 24.411 1.00 90.44 373 VAL A CA 1
ATOM 3116 C C . VAL A 1 373 ? -7.814 -0.403 23.357 1.00 90.44 373 VAL A C 1
ATOM 3118 O O . VAL A 1 373 ? -8.073 0.379 22.448 1.00 90.44 373 VAL A O 1
ATOM 3121 N N . TRP A 1 374 ? -8.504 -1.532 23.528 1.00 90.44 374 TRP A N 1
ATOM 3122 C CA . TRP A 1 374 ? -9.590 -1.941 22.641 1.00 90.44 374 TRP A CA 1
ATOM 3123 C C . TRP A 1 374 ? -10.740 -0.928 22.592 1.00 90.44 374 TRP A C 1
ATOM 3125 O O . TRP A 1 374 ? -11.216 -0.583 21.512 1.00 90.44 374 TRP A O 1
ATOM 3135 N N . ASN A 1 375 ? -11.174 -0.410 23.744 1.00 90.50 375 ASN A N 1
ATOM 3136 C CA . ASN A 1 375 ? -12.227 0.601 23.805 1.00 90.50 375 ASN A CA 1
ATOM 3137 C C . ASN A 1 375 ? -11.804 1.913 23.137 1.00 90.50 375 ASN A C 1
ATOM 3139 O O . ASN A 1 375 ? -12.628 2.526 22.461 1.00 90.50 375 ASN A O 1
ATOM 3143 N N . HIS A 1 376 ? -10.541 2.325 23.288 1.00 89.06 376 HIS A N 1
ATOM 3144 C CA . HIS A 1 376 ? -9.998 3.486 22.584 1.00 89.06 376 HIS A CA 1
ATOM 3145 C C . HIS A 1 376 ? -10.050 3.284 21.061 1.00 89.06 376 HIS A C 1
ATOM 3147 O O . HIS A 1 376 ? -10.619 4.123 20.366 1.00 89.06 376 HIS A O 1
ATOM 3153 N N . LEU A 1 377 ? -9.548 2.149 20.555 1.00 89.31 377 LEU A N 1
ATOM 3154 C CA . LEU A 1 377 ? -9.581 1.828 19.122 1.00 89.31 377 LEU A CA 1
ATOM 3155 C C . LEU A 1 377 ? -11.019 1.786 18.586 1.00 89.31 377 LEU A C 1
ATOM 3157 O O . LEU A 1 377 ? -11.311 2.370 17.553 1.00 89.31 377 LEU A O 1
ATOM 3161 N N . LYS A 1 378 ? -11.946 1.156 19.318 1.00 87.50 378 LYS A N 1
ATOM 3162 C CA . LYS A 1 378 ? -13.356 1.059 18.915 1.00 87.50 378 LYS A CA 1
ATOM 3163 C C . LYS A 1 378 ? -14.062 2.418 18.886 1.00 87.50 378 LYS A C 1
ATOM 3165 O O . LYS A 1 378 ? -14.922 2.637 18.038 1.00 87.50 378 LYS A O 1
ATOM 3170 N N . LYS A 1 379 ? -13.761 3.302 19.842 1.00 87.12 379 LYS A N 1
ATOM 3171 C CA . LYS A 1 379 ? -14.396 4.624 19.962 1.00 87.12 379 LYS A CA 1
ATOM 3172 C C . LYS A 1 379 ? -13.876 5.601 18.909 1.00 87.12 379 LYS A C 1
ATOM 3174 O O . LYS A 1 379 ? -14.662 6.371 18.368 1.00 87.12 379 LYS A O 1
ATOM 3179 N N . ASN A 1 380 ? -12.573 5.565 18.645 1.00 83.69 380 ASN A N 1
ATOM 3180 C CA . ASN A 1 380 ? -11.877 6.519 17.779 1.00 83.69 380 ASN A CA 1
ATOM 3181 C C . ASN A 1 380 ? -11.576 5.939 16.393 1.00 83.69 380 ASN A C 1
ATOM 3183 O O . ASN A 1 380 ? -10.686 6.424 15.699 1.00 83.69 380 ASN A O 1
ATOM 3187 N N . GLY A 1 381 ? -12.293 4.879 16.029 1.00 78.62 381 GLY A N 1
ATOM 3188 C CA . GLY A 1 381 ? -12.065 4.123 14.818 1.00 78.62 381 GLY A CA 1
ATOM 3189 C C . GLY A 1 381 ? -12.619 4.754 13.539 1.00 78.62 381 GLY A C 1
ATOM 3190 O O . GLY A 1 381 ? -13.466 5.651 13.552 1.00 78.62 381 GLY A O 1
ATOM 3191 N N . GLY A 1 382 ? -12.146 4.262 12.404 1.00 77.69 382 GLY A N 1
ATOM 3192 C CA . GLY A 1 382 ? -12.455 4.722 11.062 1.00 77.69 382 GLY A CA 1
ATOM 3193 C C . GLY A 1 382 ? -11.951 3.794 9.967 1.00 77.69 382 GLY A C 1
ATOM 3194 O O . GLY A 1 382 ? -11.599 2.637 10.186 1.00 77.69 382 GLY A O 1
ATOM 3195 N N . TYR A 1 383 ? -11.899 4.330 8.750 1.00 71.12 383 TYR A N 1
ATOM 3196 C CA . TYR A 1 383 ? -11.421 3.581 7.590 1.00 71.12 383 TYR A CA 1
ATOM 3197 C C . TYR A 1 383 ? -9.929 3.202 7.705 1.00 71.12 383 TYR A C 1
ATOM 3199 O O . TYR A 1 383 ? -9.538 2.143 7.219 1.00 71.12 383 TYR A O 1
ATOM 3207 N N . GLY A 1 384 ? -9.119 4.022 8.392 1.00 76.25 384 GLY A N 1
ATOM 3208 C CA . GLY A 1 384 ? -7.680 3.810 8.593 1.00 76.25 384 GLY A CA 1
ATOM 3209 C C . GLY A 1 384 ? -7.301 2.797 9.682 1.00 76.25 384 GLY A C 1
ATOM 3210 O O . GLY A 1 384 ? -6.120 2.476 9.832 1.00 76.25 384 GLY A O 1
ATOM 3211 N N . ASP A 1 385 ? -8.260 2.255 10.437 1.00 81.88 385 ASP A N 1
ATOM 3212 C CA . ASP A 1 385 ? -7.967 1.403 11.598 1.00 81.88 385 ASP A CA 1
ATOM 3213 C C . ASP A 1 385 ? -7.276 0.104 11.224 1.00 81.88 385 ASP A C 1
ATOM 3215 O O . ASP A 1 385 ? -6.343 -0.326 11.902 1.00 81.88 385 ASP A O 1
ATOM 3219 N N . PHE A 1 386 ? -7.741 -0.534 10.148 1.00 85.25 386 PHE A N 1
ATOM 3220 C CA . PHE A 1 386 ? -7.224 -1.830 9.731 1.00 85.25 386 PHE A CA 1
ATOM 3221 C C . PHE A 1 386 ? -5.723 -1.744 9.461 1.00 85.25 386 PHE A C 1
ATOM 3223 O O . PHE A 1 386 ? -4.954 -2.517 10.035 1.00 85.25 386 PHE A O 1
ATOM 3230 N N . ILE A 1 387 ? -5.297 -0.764 8.660 1.00 90.56 387 ILE A N 1
ATOM 3231 C CA . ILE A 1 387 ? -3.879 -0.552 8.367 1.00 90.56 387 ILE A CA 1
ATOM 3232 C C . ILE A 1 387 ? -3.109 -0.068 9.600 1.00 90.56 387 ILE A C 1
ATOM 3234 O O . ILE A 1 387 ? -2.005 -0.545 9.847 1.00 90.56 387 ILE A O 1
ATOM 3238 N N . SER A 1 388 ? -3.693 0.808 10.419 1.00 90.94 388 SER A N 1
ATOM 3239 C CA . SER A 1 388 ? -3.068 1.324 11.644 1.00 90.94 388 SER A CA 1
ATOM 3240 C C . SER A 1 388 ? -2.723 0.211 12.635 1.00 90.94 388 SER A C 1
ATOM 3242 O O . SER A 1 388 ? -1.616 0.162 13.173 1.00 90.94 388 SER A O 1
ATOM 3244 N N . ILE A 1 389 ? -3.647 -0.731 12.842 1.00 92.94 389 ILE A N 1
ATOM 3245 C CA . ILE A 1 389 ? -3.441 -1.877 13.733 1.00 92.94 389 ILE A CA 1
ATOM 3246 C C . ILE A 1 389 ? -2.461 -2.879 13.103 1.00 92.94 389 ILE A C 1
ATOM 3248 O O . ILE A 1 389 ? -1.606 -3.408 13.813 1.00 92.94 389 ILE A O 1
ATOM 3252 N N . ILE A 1 390 ? -2.530 -3.125 11.787 1.00 95.75 390 ILE A N 1
ATOM 3253 C CA . ILE A 1 390 ? -1.549 -3.976 11.087 1.00 95.75 390 ILE A CA 1
ATOM 3254 C C . ILE A 1 390 ? -0.136 -3.398 11.235 1.00 95.75 390 ILE A C 1
ATOM 3256 O O . ILE A 1 390 ? 0.764 -4.133 11.629 1.00 95.75 390 ILE A O 1
ATOM 3260 N N . ARG A 1 391 ? 0.053 -2.092 11.006 1.00 95.56 391 ARG A N 1
ATOM 3261 C CA . ARG A 1 391 ? 1.338 -1.398 11.193 1.00 95.56 391 ARG A CA 1
ATOM 3262 C C . ARG A 1 391 ? 1.836 -1.477 12.634 1.00 95.56 391 ARG A C 1
ATOM 3264 O O . ARG A 1 391 ? 3.024 -1.676 12.851 1.00 95.56 391 ARG A O 1
ATOM 3271 N N . ALA A 1 392 ? 0.946 -1.363 13.619 1.00 96.19 392 ALA A N 1
ATOM 3272 C CA . ALA A 1 392 ? 1.325 -1.484 15.025 1.00 96.19 392 ALA A CA 1
ATOM 3273 C C . ALA A 1 392 ? 1.833 -2.894 15.372 1.00 96.19 392 ALA A C 1
ATOM 3275 O O . ALA A 1 392 ? 2.811 -3.032 16.102 1.00 96.19 392 ALA A O 1
ATOM 3276 N N . TYR A 1 393 ? 1.206 -3.944 14.828 1.00 97.19 393 TYR A N 1
ATOM 3277 C CA . TYR A 1 393 ? 1.692 -5.316 14.999 1.00 97.19 393 TYR A CA 1
ATOM 3278 C C . TYR A 1 393 ? 2.950 -5.619 14.174 1.00 97.19 393 TYR A C 1
ATOM 3280 O O . TYR A 1 393 ? 3.791 -6.386 14.641 1.00 97.19 393 TYR A O 1
ATOM 3288 N N . ASP A 1 394 ? 3.094 -5.025 12.988 1.00 97.44 394 ASP A N 1
ATOM 3289 C CA . ASP A 1 394 ? 4.302 -5.122 12.160 1.00 97.44 394 ASP A CA 1
ATOM 3290 C C . ASP A 1 394 ? 5.503 -4.475 12.857 1.00 97.44 394 ASP A C 1
ATOM 3292 O O . ASP A 1 394 ? 6.565 -5.086 12.937 1.00 97.44 394 ASP A O 1
ATOM 3296 N N . TYR A 1 395 ? 5.303 -3.301 13.464 1.00 97.06 395 TYR A N 1
ATOM 3297 C CA . TYR A 1 395 ? 6.323 -2.587 14.233 1.00 97.06 395 TYR A CA 1
ATOM 3298 C C . TYR A 1 395 ? 6.951 -3.461 15.329 1.00 97.06 395 TYR A C 1
ATOM 3300 O O . TYR A 1 395 ? 8.169 -3.485 15.488 1.00 97.06 395 TYR A O 1
ATOM 3308 N N . ILE A 1 396 ? 6.134 -4.257 16.024 1.00 96.62 396 ILE A N 1
ATOM 3309 C CA . ILE A 1 396 ? 6.590 -5.196 17.065 1.00 96.62 396 ILE A CA 1
ATOM 3310 C C . ILE A 1 396 ? 6.880 -6.607 16.521 1.00 96.62 396 ILE A C 1
ATOM 3312 O O . ILE A 1 396 ? 6.949 -7.576 17.276 1.00 96.62 396 ILE A O 1
ATOM 3316 N N . ASN A 1 397 ? 7.016 -6.748 15.199 1.00 96.38 397 ASN A N 1
ATOM 3317 C CA . ASN A 1 397 ? 7.325 -7.986 14.478 1.00 96.38 397 ASN A CA 1
ATOM 3318 C C . ASN A 1 397 ? 6.374 -9.166 14.772 1.00 96.38 397 ASN A C 1
ATOM 3320 O O . ASN A 1 397 ? 6.752 -10.340 14.693 1.00 96.38 397 ASN A O 1
ATOM 3324 N N . ASN A 1 398 ? 5.102 -8.894 15.073 1.00 96.81 398 ASN A N 1
ATOM 3325 C CA . ASN A 1 398 ? 4.104 -9.927 15.345 1.00 96.81 398 ASN A CA 1
ATOM 3326 C C . ASN A 1 398 ? 3.484 -10.474 14.048 1.00 96.81 398 ASN A C 1
ATOM 3328 O O . ASN A 1 398 ? 2.308 -10.252 13.740 1.00 96.81 398 ASN A O 1
ATOM 3332 N N . LYS A 1 399 ? 4.273 -11.268 13.312 1.00 97.31 399 LYS A N 1
ATOM 3333 C CA . LYS A 1 399 ? 3.881 -11.899 12.037 1.00 97.31 399 LYS A CA 1
ATOM 3334 C C . LYS A 1 399 ? 2.513 -12.588 12.103 1.00 97.31 399 LYS A C 1
ATOM 3336 O O . LYS A 1 399 ? 1.695 -12.426 11.202 1.00 97.31 399 LYS A O 1
ATOM 3341 N N . LYS A 1 400 ? 2.226 -13.341 13.174 1.00 97.25 400 LYS A N 1
ATOM 3342 C CA . LYS A 1 400 ? 0.961 -14.088 13.320 1.00 97.25 400 LYS A CA 1
ATOM 3343 C C . LYS A 1 400 ? -0.252 -13.159 13.290 1.00 97.25 400 LYS A C 1
ATOM 3345 O O . LYS A 1 400 ? -1.245 -13.468 12.627 1.00 97.25 400 LYS A O 1
ATOM 3350 N N . MET A 1 401 ? -0.187 -12.048 14.019 1.00 96.06 401 MET A N 1
ATOM 3351 C CA . MET A 1 401 ? -1.299 -11.109 14.079 1.00 96.06 401 MET A CA 1
ATOM 3352 C C . MET A 1 401 ? -1.417 -10.295 12.791 1.00 96.06 401 MET A C 1
ATOM 3354 O O . MET A 1 401 ? -2.533 -10.136 12.299 1.00 96.06 401 MET A O 1
ATOM 3358 N N . CYS A 1 402 ? -0.292 -9.898 12.186 1.00 97.62 402 CYS A N 1
ATOM 3359 C CA . CYS A 1 402 ? -0.271 -9.258 10.869 1.00 97.62 402 CYS A CA 1
ATOM 3360 C C . CYS A 1 402 ? -0.976 -10.115 9.813 1.00 97.62 402 CYS A C 1
ATOM 3362 O O . CYS A 1 402 ? -1.924 -9.640 9.192 1.00 97.62 402 CYS A O 1
ATOM 3364 N N . LYS A 1 403 ? -0.616 -11.405 9.687 1.00 97.88 403 LYS A N 1
ATOM 3365 C CA . LYS A 1 403 ? -1.281 -12.334 8.752 1.00 97.88 403 LYS A CA 1
ATOM 3366 C C . LYS A 1 403 ? -2.791 -12.402 8.993 1.00 97.88 403 LYS A C 1
ATOM 3368 O O . LYS A 1 403 ? -3.582 -12.332 8.052 1.00 97.88 403 LYS A O 1
ATOM 3373 N N . ARG A 1 404 ? -3.209 -12.542 10.256 1.00 97.00 404 ARG A N 1
ATOM 3374 C CA . ARG A 1 404 ? -4.624 -12.692 10.628 1.00 97.00 404 ARG A CA 1
ATOM 3375 C C . ARG A 1 404 ? -5.438 -11.436 10.316 1.00 97.00 404 ARG A C 1
ATOM 3377 O O . ARG A 1 404 ? -6.533 -11.546 9.768 1.00 97.00 404 ARG A O 1
ATOM 3384 N N . LEU A 1 405 ? -4.921 -10.265 10.680 1.00 95.81 405 LEU A N 1
ATOM 3385 C CA . LEU A 1 405 ? -5.582 -8.984 10.440 1.00 95.81 405 LEU A CA 1
ATOM 3386 C C . LEU A 1 405 ? -5.627 -8.656 8.950 1.00 95.81 405 LEU A C 1
ATOM 3388 O O . LEU A 1 405 ? -6.697 -8.314 8.457 1.00 95.81 405 LEU A O 1
ATOM 3392 N N . PHE A 1 406 ? -4.514 -8.847 8.234 1.00 97.44 406 PHE A N 1
ATOM 3393 C CA . PHE A 1 406 ? -4.456 -8.676 6.784 1.00 97.44 406 PHE A CA 1
ATOM 3394 C C . PHE A 1 406 ? -5.480 -9.565 6.080 1.00 97.44 406 PHE A C 1
ATOM 3396 O O . PHE A 1 406 ? -6.308 -9.053 5.339 1.00 97.44 406 PHE A O 1
ATOM 3403 N N . THR A 1 407 ? -5.507 -10.869 6.378 1.00 97.25 407 THR A N 1
ATOM 3404 C CA . THR A 1 407 ? -6.466 -11.802 5.756 1.00 97.25 407 THR A CA 1
ATOM 3405 C C . THR A 1 407 ? -7.906 -11.349 5.989 1.00 97.25 407 THR A C 1
ATOM 3407 O O . THR A 1 407 ? -8.725 -11.363 5.073 1.00 97.25 407 THR A O 1
ATOM 3410 N N . ARG A 1 408 ? -8.231 -10.912 7.214 1.00 95.06 408 ARG A N 1
ATOM 3411 C CA . ARG A 1 408 ? -9.583 -10.452 7.539 1.00 95.06 408 ARG A CA 1
ATOM 3412 C C . ARG A 1 408 ? -9.938 -9.151 6.823 1.00 95.06 408 ARG A C 1
ATOM 3414 O O . ARG A 1 408 ? -11.074 -9.005 6.380 1.00 95.06 408 ARG A O 1
ATOM 3421 N N . PHE A 1 409 ? -8.988 -8.227 6.727 1.00 94.62 409 PHE A N 1
ATOM 3422 C CA . PHE A 1 409 ? -9.172 -6.969 6.017 1.00 94.62 409 PHE A CA 1
ATOM 3423 C C . PHE A 1 409 ? -9.319 -7.197 4.507 1.00 94.62 409 PHE A C 1
ATOM 3425 O O . PHE A 1 409 ? -10.241 -6.667 3.898 1.00 94.62 409 PHE A O 1
ATOM 3432 N N . PHE A 1 410 ? -8.505 -8.080 3.931 1.00 94.75 410 PHE A N 1
ATOM 3433 C CA . PHE A 1 410 ? -8.584 -8.481 2.530 1.00 94.75 410 PHE A CA 1
ATOM 3434 C C . PHE A 1 410 ? -9.953 -9.083 2.190 1.00 94.75 410 PHE A C 1
ATOM 3436 O O . PHE A 1 410 ? -10.617 -8.620 1.269 1.00 94.75 410 PHE A O 1
ATOM 3443 N N . GLN A 1 411 ? -10.429 -10.041 2.994 1.00 91.69 411 GLN A N 1
ATOM 3444 C CA . GLN A 1 411 ? -11.762 -10.639 2.837 1.00 91.69 411 GLN A CA 1
ATOM 3445 C C . GLN A 1 411 ? -12.891 -9.609 2.931 1.00 91.69 411 GLN A C 1
ATOM 3447 O O . GLN A 1 411 ? -13.918 -9.741 2.268 1.00 91.69 411 GLN A O 1
ATOM 3452 N N . TYR A 1 412 ? -12.730 -8.596 3.786 1.00 89.44 412 TYR A N 1
ATOM 3453 C CA . TYR A 1 412 ? -13.686 -7.501 3.890 1.00 89.44 412 TYR A CA 1
ATOM 3454 C C . TYR A 1 412 ? -13.698 -6.654 2.612 1.00 89.44 412 TYR A C 1
ATOM 3456 O O . TYR A 1 412 ? -14.774 -6.367 2.097 1.00 89.44 412 TYR A O 1
ATOM 3464 N N . CYS A 1 413 ? -12.535 -6.331 2.045 1.00 89.31 413 CYS A N 1
ATOM 3465 C CA . CYS A 1 413 ? -12.445 -5.630 0.765 1.00 89.31 413 CYS A CA 1
ATOM 3466 C C . CYS A 1 413 ? -13.017 -6.454 -0.402 1.00 89.31 413 CYS A C 1
ATOM 3468 O O . CYS A 1 413 ? -13.819 -5.917 -1.159 1.00 89.31 413 CYS A O 1
ATOM 3470 N N . GLU A 1 414 ? -12.721 -7.758 -0.487 1.00 87.06 414 GLU A N 1
ATOM 3471 C CA . GLU A 1 414 ? -13.330 -8.675 -1.475 1.00 87.06 414 GLU A CA 1
ATOM 3472 C C . GLU A 1 414 ? -14.855 -8.766 -1.322 1.00 87.06 414 GLU A C 1
ATOM 3474 O O . GLU A 1 414 ? -15.586 -9.035 -2.270 1.00 87.06 414 GLU A O 1
ATOM 3479 N N . PHE A 1 415 ? -15.369 -8.593 -0.106 1.00 84.69 415 PHE A N 1
ATOM 3480 C CA . PHE A 1 415 ? -16.805 -8.533 0.120 1.00 84.69 415 PHE A CA 1
ATOM 3481 C C . PHE A 1 415 ? -17.403 -7.194 -0.336 1.00 84.69 415 PHE A C 1
ATOM 3483 O O . PHE A 1 415 ? -18.518 -7.172 -0.860 1.00 84.69 415 PHE A O 1
ATOM 3490 N N . LEU A 1 416 ? -16.680 -6.087 -0.147 1.00 82.06 416 LEU A N 1
ATOM 3491 C CA . LEU A 1 416 ? -17.125 -4.758 -0.559 1.00 82.06 416 LEU A CA 1
ATOM 3492 C C . LEU A 1 416 ? -17.096 -4.567 -2.075 1.00 82.06 416 LEU A C 1
ATOM 3494 O O . LEU A 1 416 ? -17.991 -3.902 -2.601 1.00 82.06 416 LEU A O 1
ATOM 3498 N N . VAL A 1 417 ? -16.086 -5.109 -2.753 1.00 80.38 417 VAL A N 1
ATOM 3499 C CA . VAL A 1 417 ? -15.871 -4.982 -4.197 1.00 80.38 417 VAL A CA 1
ATOM 3500 C C . VAL A 1 417 ? -16.311 -6.273 -4.865 1.00 80.38 417 VAL A C 1
ATOM 3502 O O . VAL A 1 417 ? -15.673 -7.308 -4.712 1.00 80.38 417 VAL A O 1
ATOM 3505 N N . TYR A 1 418 ? -17.426 -6.217 -5.584 1.00 70.44 418 TYR A N 1
ATOM 3506 C CA . TYR A 1 418 ? -17.956 -7.363 -6.311 1.00 70.44 418 TYR A CA 1
ATOM 3507 C C . TYR A 1 418 ? -18.035 -7.031 -7.789 1.00 70.44 418 TYR A C 1
ATOM 3509 O O . TYR A 1 418 ? -18.680 -6.052 -8.161 1.00 70.44 418 TYR A O 1
ATOM 3517 N N . ASP A 1 419 ? -17.398 -7.879 -8.586 1.00 65.44 419 ASP A N 1
ATOM 3518 C CA . ASP A 1 419 ? -17.490 -7.894 -10.036 1.00 65.44 419 ASP A CA 1
ATOM 3519 C C . ASP A 1 419 ? -18.201 -9.183 -10.454 1.00 65.44 419 ASP A C 1
ATOM 3521 O O . ASP A 1 419 ? -17.715 -10.287 -10.196 1.00 65.44 419 ASP A O 1
ATOM 3525 N N . GLU A 1 420 ? -19.386 -9.037 -11.040 1.00 60.03 420 GLU A N 1
ATOM 3526 C CA . GLU A 1 420 ? -20.215 -10.158 -11.484 1.00 60.03 420 GLU A CA 1
ATOM 3527 C C . GLU A 1 420 ? -19.564 -10.903 -12.662 1.00 60.03 420 GLU A C 1
ATOM 3529 O O . GLU A 1 420 ? -19.593 -12.133 -12.694 1.00 60.03 420 GLU A O 1
ATOM 3534 N N . SER A 1 421 ? -18.862 -10.180 -13.545 1.00 54.75 421 SER A N 1
ATOM 3535 C CA . SER A 1 421 ? -18.229 -10.736 -14.750 1.00 54.75 421 SER A CA 1
ATOM 3536 C C . SER A 1 421 ? -17.090 -11.717 -14.440 1.00 54.75 421 SER A C 1
ATOM 3538 O O . SER A 1 421 ? -16.837 -12.655 -15.195 1.00 54.75 421 SER A O 1
ATOM 3540 N N . TYR A 1 422 ? -16.439 -11.559 -13.285 1.00 51.34 422 TYR A N 1
ATOM 3541 C CA . TYR A 1 422 ? -15.328 -12.408 -12.856 1.00 51.34 422 TYR A CA 1
ATOM 3542 C C . TYR A 1 422 ? -15.775 -13.710 -12.162 1.00 51.34 422 TYR A C 1
ATOM 3544 O O . TYR A 1 422 ? -15.059 -14.717 -12.183 1.00 51.34 422 TYR A O 1
ATOM 3552 N N . TYR A 1 423 ? -16.958 -13.725 -11.538 1.00 48.66 423 TYR A N 1
ATOM 3553 C CA . TYR A 1 423 ? -17.488 -14.938 -10.898 1.00 48.66 423 TYR A CA 1
ATOM 3554 C C . TYR A 1 423 ? -18.071 -15.924 -11.919 1.00 48.66 423 TYR A C 1
ATOM 3556 O O . TYR A 1 423 ? -17.964 -17.134 -11.714 1.00 48.66 423 TYR A O 1
ATOM 3564 N N . GLU A 1 424 ? -18.614 -15.428 -13.032 1.00 42.72 424 GLU A N 1
ATOM 3565 C CA . GLU A 1 424 ? -19.104 -16.274 -14.128 1.00 42.72 424 GLU A CA 1
ATOM 3566 C C . GLU A 1 424 ? -17.953 -16.999 -14.851 1.00 42.72 424 GLU A C 1
ATOM 3568 O O . GLU A 1 424 ? -18.079 -18.175 -15.168 1.00 42.72 424 GLU A O 1
ATOM 3573 N N . GLN A 1 425 ? -16.780 -16.370 -14.994 1.00 40.94 425 GLN A N 1
ATOM 3574 C CA . GLN A 1 425 ? -15.607 -16.993 -15.633 1.00 40.94 425 GLN A CA 1
ATOM 3575 C C . GLN A 1 425 ? -14.926 -18.096 -14.801 1.00 40.94 425 GLN A C 1
ATOM 3577 O O . GLN A 1 425 ? -14.168 -18.884 -15.351 1.00 40.94 425 GLN A O 1
ATOM 3582 N N . ASN A 1 426 ? -15.166 -18.160 -13.486 1.00 36.03 426 ASN A N 1
ATOM 3583 C CA . ASN A 1 426 ? -14.582 -19.177 -12.595 1.00 36.03 426 ASN A CA 1
ATOM 3584 C C . ASN A 1 426 ? -15.583 -20.283 -12.202 1.00 36.03 426 ASN A C 1
ATOM 3586 O O . ASN A 1 426 ? -15.330 -21.037 -11.260 1.00 36.03 426 ASN A O 1
ATOM 3590 N N . THR A 1 427 ? -16.743 -20.340 -12.867 1.00 33.75 427 THR A N 1
ATOM 3591 C CA . THR A 1 427 ? -17.759 -21.394 -12.681 1.00 33.75 427 THR A CA 1
ATOM 3592 C C . THR A 1 427 ? -17.941 -22.309 -13.899 1.00 33.75 427 THR A C 1
ATOM 3594 O O . THR A 1 427 ? -18.755 -23.232 -13.829 1.00 33.75 427 THR A O 1
ATOM 3597 N N . GLU A 1 428 ? -17.139 -22.120 -14.952 1.00 28.94 428 GLU A N 1
ATOM 3598 C CA . GLU A 1 428 ? -16.844 -23.124 -15.992 1.00 28.94 428 GLU A CA 1
ATOM 3599 C C . GLU A 1 428 ? -15.516 -23.830 -15.691 1.00 28.94 428 GLU A C 1
ATOM 3601 O O . GLU A 1 428 ? -15.421 -25.043 -16.002 1.00 28.94 428 GLU A O 1
#

Radius of gyration: 28.02 Å; chains: 1; bounding box: 77×49×71 Å